Protein AF-0000000065923884 (afdb_homodimer)

Organism: Nautilia profundicola (strain ATCC BAA-1463 / DSM 18972 / AmH) (NCBI:txid598659)

Nearest PDB structures (foldseek):
  3ezn-assembly1_A  TM=9.759E-01  e=3.739E-35  Burkholderia pseudomallei 1710b
  1e58-assembly1_A  TM=9.836E-01  e=2.064E-34  Escherichia coli K-12
  4odi-assembly1_C  TM=9.776E-01  e=1.819E-34  Toxoplasma gondii ME49
  5vve-assembly1_A  TM=9.722E-01  e=6.448E-34  Naegleria fowleri
  1xq9-assembly1_A  TM=9.672E-01  e=8.848E-34  Plasmodium falciparum

InterPro domains:
  IPR005952 Phosphoglycerate mutase 1 [MF_01039] (1-228)
  IPR005952 Phosphoglycerate mutase 1 [PTHR11931] (2-224)
  IPR005952 Phosphoglycerate mutase 1 [TIGR01258] (3-223)
  IPR013078 Histidine phosphatase superfamily, clade-1 [PF00300] (4-217)
  IPR013078 Histidine phosphatase superfamily, clade-1 [SM00855] (3-189)
  IPR013078 Histidine phosphatase superfamily, clade-1 [cd07067] (3-228)
  IPR029033 Histidine phosphatase superfamily [G3DSA:3.40.50.1240] (1-229)
  IPR029033 Histidine phosphatase superfamily [SSF53254] (1-220)

Solvent-accessible surface area (backbone atoms only — not comparable to full-atom values): 22520 Å² total; per-residue (Å²): 117,15,35,40,35,43,24,25,23,20,44,28,49,43,62,76,64,44,31,38,50,38,72,58,72,51,50,54,24,75,67,8,52,52,31,14,41,49,35,12,45,50,38,40,76,70,66,60,74,65,60,34,35,36,20,12,46,37,51,26,14,38,50,24,41,52,39,21,25,51,59,53,73,43,66,41,39,37,40,40,47,38,67,44,34,33,37,36,32,41,25,58,46,46,68,39,43,50,68,59,48,27,69,72,65,31,64,70,53,39,45,38,45,72,34,34,42,78,41,46,31,60,56,41,56,92,81,40,75,82,34,47,71,70,34,78,92,40,60,89,51,63,61,88,76,50,62,42,37,30,15,43,48,57,31,20,54,42,29,46,49,46,36,60,70,66,45,46,60,42,36,64,73,50,35,23,37,37,36,19,25,25,51,57,25,48,50,30,46,44,28,65,76,70,65,50,47,75,85,52,47,51,74,62,82,67,59,58,22,39,36,36,39,38,34,21,44,84,86,65,44,78,76,43,74,50,70,60,128,115,14,36,41,34,43,24,25,22,20,44,26,50,43,60,76,65,43,31,36,51,37,74,56,73,51,49,55,25,75,68,8,52,52,30,14,41,50,34,13,44,52,38,39,76,70,67,58,74,65,61,34,36,38,21,11,47,37,54,24,14,36,50,26,41,52,39,22,25,49,59,52,72,44,66,42,38,38,41,41,44,39,65,45,34,34,36,39,31,41,25,59,45,46,67,38,41,52,67,61,49,27,69,72,63,32,63,68,54,38,46,38,45,72,33,34,42,78,40,45,32,59,57,42,58,92,81,41,76,81,34,48,71,70,35,79,93,39,61,87,52,63,61,90,77,49,63,42,37,30,14,43,49,56,32,21,53,42,29,46,49,47,36,59,69,65,44,46,60,42,36,61,74,52,38,23,37,37,36,18,26,26,51,56,26,48,50,30,45,45,28,65,75,69,65,49,49,74,84,53,47,51,75,62,83,66,59,59,21,40,37,35,39,37,33,23,45,83,85,66,44,79,76,44,74,50,70,59,128

Sequence (458 aa):
MAKLVLVRHGKSEWNKQNRFTGWVDVDLAPEGIEEAKKAGQKLKEAGFCFDICFSSYLKRAIKTGIIILEELDLLFIDHLKDWRFNERHYGALTGLNKDEVKAEVGEEKFLLYRRSYDVPPPPLSEDDKRHPRFDPHYKNFPVELLPNTESLKDNQIRAMAAFHERVAPLLVEGKDVLITAHGNTIRGMVKELDGISDEDIPKFEIATGIPRVYEFDEALHIKNVYNIDMAKLVLVRHGKSEWNKQNRFTGWVDVDLAPEGIEEAKKAGQKLKEAGFCFDICFSSYLKRAIKTGIIILEELDLLFIDHLKDWRFNERHYGALTGLNKDEVKAEVGEEKFLLYRRSYDVPPPPLSEDDKRHPRFDPHYKNFPVELLPNTESLKDNQIRAMAAFHERVAPLLVEGKDVLITAHGNTIRGMVKELDGISDEDIPKFEIATGIPRVYEFDEALHIKNVYNID

Foldseek 3Di:
DAKEKEAEFFAFPVNVVQAAAFQPQTARDPRRLVLLLVLLQLCLVVPDDFQEEEEEPHHSLVVSVCNSCVSNVNNVHYYYYDNLLTGFAQAPRHGPHLVVVCVVPHVVVSLCCPQAAFDKHDFHDPPPCPFCCNPPSCVPPDSVVTGRIGGLNRSLVSLVVCCVVPPVVCVLVVGYYYYGGHWSNVLSVCCVLVVNDSVCSSVDTHHHSKMWMFDADNVRRTDDIDIRD/DAKEKEAEFFAFPVNVVQAAAFQNQTARDPRRLVLLLVLLQLCLVVPDDFQEEEEEPHHRLVVSRCNSCVSNVNNVHYYYYDNLLTGFAQAPRHGPHLVVVCVVPHVVVSLCCPQAAFDKHDFHDPPPCPFCCNPPSCVPPDSVVTGRIGGLNRSLVSLVVCCVVPPVVCVLVVGYYYYGGHWSNVLSVCCVLVVNDSVCSSVDTHHHSKMWMFDADNVRRTDDIDIRD

Radius of gyration: 24.03 Å; Cα contacts (8 Å, |Δi|>4): 1028; chains: 2; bounding box: 47×75×51 Å

pLDDT: mean 97.04, std 2.5, range [85.19, 98.94]

Structure (mmCIF, N/CA/C/O backbone):
data_AF-0000000065923884-model_v1
#
loop_
_entity.id
_entity.type
_entity.pdbx_description
1 polymer '2,3-bisphosphoglycerate-dependent phosphoglycerate mutase'
#
loop_
_atom_site.group_PDB
_atom_site.id
_atom_site.type_symbol
_atom_site.label_atom_id
_atom_site.label_alt_id
_atom_site.label_comp_id
_atom_site.label_asym_id
_atom_site.label_entity_id
_atom_site.label_seq_id
_atom_site.pdbx_PDB_ins_code
_atom_site.Cartn_x
_atom_site.Cartn_y
_atom_site.Cartn_z
_atom_site.occupancy
_atom_site.B_iso_or_equiv
_atom_site.auth_seq_id
_atom_site.auth_comp_id
_atom_site.auth_asym_id
_a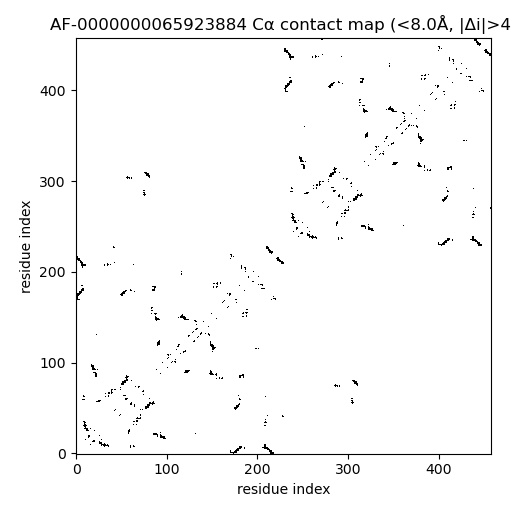tom_site.auth_atom_id
_atom_site.pdbx_PDB_model_num
ATOM 1 N N . MET A 1 1 ? -22.125 10.086 -8.031 1 86 1 MET A N 1
ATOM 2 C CA . MET A 1 1 ? -21.438 11.062 -7.203 1 86 1 MET A CA 1
ATOM 3 C C . MET A 1 1 ? -20.156 10.469 -6.605 1 86 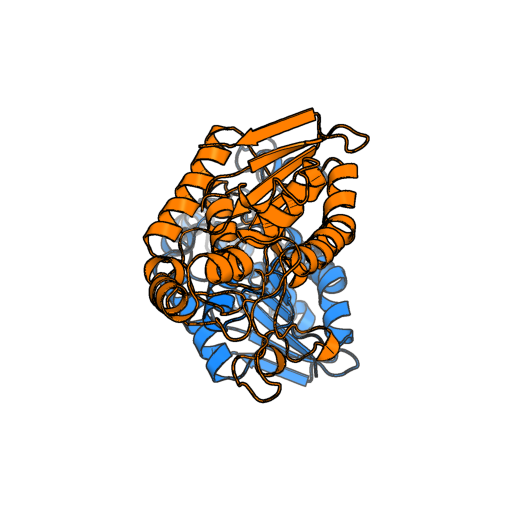1 MET A C 1
ATOM 5 O O . MET A 1 1 ? -20.188 9.367 -6.051 1 86 1 MET A O 1
ATOM 9 N N . ALA A 1 2 ? -19 11.117 -6.852 1 95.5 2 ALA A N 1
ATOM 10 C CA . ALA A 1 2 ? -17.719 10.656 -6.324 1 95.5 2 ALA A CA 1
ATOM 11 C C . ALA A 1 2 ? -17.547 11.078 -4.867 1 95.5 2 ALA A C 1
ATOM 13 O O . ALA A 1 2 ? -18.062 12.117 -4.445 1 95.5 2 ALA A O 1
ATOM 14 N N . LYS A 1 3 ? -16.906 10.242 -4.082 1 98.06 3 LYS A N 1
ATOM 15 C CA . LYS A 1 3 ? -16.672 10.539 -2.668 1 98.06 3 LYS A CA 1
ATOM 16 C C . LYS A 1 3 ? -15.188 10.695 -2.377 1 98.06 3 LYS A C 1
ATOM 18 O O . LYS A 1 3 ? -14.359 9.961 -2.916 1 98.06 3 LYS A O 1
ATOM 23 N N . LEU A 1 4 ? -14.906 11.633 -1.632 1 98.62 4 LEU A N 1
ATOM 24 C CA . LEU A 1 4 ? -13.602 11.82 -1.006 1 98.62 4 LEU A CA 1
ATOM 25 C C . LEU A 1 4 ? -13.688 11.641 0.505 1 98.62 4 LEU A C 1
ATOM 27 O O . LEU A 1 4 ? -14.523 12.266 1.164 1 98.62 4 LEU A O 1
ATOM 31 N N . VAL A 1 5 ? -12.906 10.758 1.024 1 98.88 5 VAL A N 1
ATOM 32 C CA . VAL A 1 5 ? -12.852 10.578 2.473 1 98.88 5 VAL A CA 1
ATOM 33 C C . VAL A 1 5 ? -11.461 10.945 2.986 1 98.88 5 VAL A C 1
ATOM 35 O O . VAL A 1 5 ? -10.453 10.43 2.498 1 98.88 5 VAL A O 1
ATOM 38 N N . LEU A 1 6 ? -11.422 11.859 3.877 1 98.88 6 LEU A N 1
ATOM 39 C CA . LEU A 1 6 ? -10.195 12.289 4.547 1 98.88 6 LEU A CA 1
ATOM 40 C C . LEU A 1 6 ? -10.133 11.734 5.965 1 98.88 6 LEU A C 1
ATOM 42 O O . LEU A 1 6 ? -11.086 11.875 6.738 1 98.88 6 LEU A O 1
ATOM 46 N N . VAL A 1 7 ? -9.047 11.102 6.277 1 98.94 7 VAL A N 1
ATOM 47 C CA . VAL A 1 7 ? -8.875 10.578 7.629 1 98.94 7 VAL A CA 1
ATOM 48 C C . VAL A 1 7 ? -7.52 11.008 8.188 1 98.94 7 VAL A C 1
ATOM 50 O O . VAL A 1 7 ? -6.477 10.734 7.586 1 98.94 7 VAL A O 1
ATOM 53 N N . ARG A 1 8 ? -7.531 11.734 9.281 1 98.88 8 ARG A N 1
ATOM 54 C CA . ARG A 1 8 ? -6.289 11.93 10.023 1 98.88 8 ARG A CA 1
ATOM 55 C C . ARG A 1 8 ? -5.785 10.609 10.602 1 98.88 8 ARG A C 1
ATOM 57 O O . ARG A 1 8 ? -6.57 9.805 11.109 1 98.88 8 ARG A O 1
ATOM 64 N N . HIS A 1 9 ? -4.516 10.43 10.516 1 98.94 9 HIS A N 1
ATOM 65 C CA . HIS A 1 9 ? -3.945 9.211 11.062 1 98.94 9 HIS A CA 1
ATOM 66 C C . HIS A 1 9 ? -4.395 8.984 12.5 1 98.94 9 HIS A C 1
ATOM 68 O O . HIS A 1 9 ? -4.766 9.938 13.195 1 98.94 9 HIS A O 1
ATOM 74 N N . GLY A 1 10 ? -4.363 7.762 12.984 1 98.81 10 GLY A N 1
ATOM 75 C CA . GLY A 1 10 ? -4.594 7.477 14.391 1 98.81 10 GLY A CA 1
ATOM 76 C C . GLY A 1 10 ? -3.545 8.086 15.305 1 98.81 10 GLY A C 1
ATOM 77 O O . GLY A 1 10 ? -2.502 8.547 14.836 1 98.81 10 GLY A O 1
ATOM 78 N N . LYS A 1 11 ? -3.877 7.949 16.578 1 98.56 11 LYS A N 1
ATOM 79 C CA . LYS A 1 11 ? -2.955 8.492 17.578 1 98.56 11 LYS A CA 1
ATOM 80 C C . LYS A 1 11 ? -1.561 7.895 17.422 1 98.56 11 LYS A C 1
ATOM 82 O O . LYS A 1 11 ? -1.409 6.676 17.312 1 98.56 11 LYS A O 1
ATOM 87 N N . SER A 1 12 ? -0.552 8.773 17.281 1 98.5 12 SER A N 1
ATOM 88 C CA . SER A 1 12 ? 0.832 8.328 17.172 1 98.5 12 SER A CA 1
ATOM 89 C C . SER A 1 12 ? 1.515 8.273 18.531 1 98.5 12 SER A C 1
ATOM 91 O O . SER A 1 12 ? 0.975 8.766 19.516 1 98.5 12 SER A O 1
ATOM 93 N N . GLU A 1 13 ? 2.68 7.75 18.562 1 97.88 13 GLU A N 1
ATOM 94 C CA . GLU A 1 13 ? 3.49 7.699 19.766 1 97.88 13 GLU A CA 1
ATOM 95 C C . GLU A 1 13 ? 3.811 9.102 20.281 1 97.88 13 GLU A C 1
ATOM 97 O O . GLU A 1 13 ? 3.781 9.352 21.484 1 97.88 13 GLU A O 1
ATOM 102 N N . TRP A 1 14 ? 4.082 10.047 19.391 1 97.12 14 TRP A N 1
ATOM 103 C CA . TRP A 1 14 ? 4.449 11.391 19.812 1 97.12 14 TRP A CA 1
ATOM 104 C C . TRP A 1 14 ? 3.211 12.211 20.156 1 97.12 14 TRP A C 1
ATOM 106 O O . TRP A 1 14 ? 3.295 13.203 20.891 1 97.12 14 TRP A O 1
ATOM 116 N N . ASN A 1 15 ? 2.025 11.852 19.547 1 95.88 15 ASN A N 1
ATOM 117 C CA . ASN A 1 15 ? 0.792 12.414 20.078 1 95.88 15 ASN A CA 1
ATOM 118 C C . ASN A 1 15 ? 0.646 12.125 21.562 1 95.88 15 ASN A C 1
ATOM 120 O O . ASN A 1 15 ? 0.327 13.016 22.359 1 95.88 15 ASN A O 1
ATOM 124 N N . LYS A 1 16 ? 0.893 10.906 21.891 1 95.81 16 LYS A N 1
ATOM 125 C CA . LYS A 1 16 ? 0.763 10.461 23.281 1 95.81 16 LYS A CA 1
ATOM 126 C C . LYS A 1 16 ? 1.743 11.203 24.188 1 95.81 16 LYS A C 1
ATOM 128 O O . LYS A 1 16 ? 1.441 11.469 25.359 1 95.81 16 LYS A O 1
ATOM 133 N N . GLN A 1 17 ? 2.846 11.531 23.672 1 97.12 17 GLN A N 1
ATOM 134 C CA . GLN A 1 17 ? 3.895 12.188 24.453 1 97.12 17 GLN A CA 1
ATOM 135 C C . GLN A 1 17 ? 3.748 13.703 24.391 1 97.12 17 GLN A C 1
ATOM 137 O O . GLN A 1 17 ? 4.582 14.43 24.938 1 97.12 17 GLN A O 1
ATOM 142 N N . ASN A 1 18 ? 2.811 14.234 23.688 1 97.56 18 ASN A N 1
ATOM 143 C CA . ASN A 1 18 ? 2.51 15.656 23.578 1 97.56 18 ASN A CA 1
ATOM 144 C C . ASN A 1 18 ? 3.684 16.438 22.984 1 97.56 18 ASN A C 1
ATOM 146 O O . ASN A 1 18 ? 4.051 17.484 23.5 1 97.56 18 ASN A O 1
ATOM 150 N N . ARG A 1 19 ? 4.223 15.836 21.906 1 98.19 19 ARG A N 1
ATOM 151 C CA . ARG A 1 19 ? 5.363 16.453 21.234 1 98.19 19 ARG A CA 1
ATOM 152 C C . ARG A 1 19 ? 4.98 16.969 19.859 1 98.19 19 ARG A C 1
ATOM 154 O O . ARG A 1 19 ? 4.078 16.422 19.219 1 98.19 19 ARG A O 1
ATOM 161 N N . PHE A 1 20 ? 5.695 18.016 19.484 1 98.12 20 PHE A N 1
ATOM 162 C CA . PHE A 1 20 ? 5.609 18.438 18.078 1 98.12 20 PHE A CA 1
ATOM 163 C C . PHE A 1 20 ? 6.258 17.406 17.172 1 98.12 20 PHE A C 1
ATOM 165 O O . PHE A 1 20 ? 7.453 17.125 17.281 1 98.12 20 PHE A O 1
ATOM 172 N N . THR A 1 21 ? 5.516 16.859 16.297 1 97.56 21 THR A N 1
ATOM 173 C CA . THR A 1 21 ? 6.031 15.773 15.477 1 97.56 21 THR A CA 1
ATOM 174 C C . THR A 1 21 ? 6.43 16.266 14.094 1 97.56 21 THR A C 1
ATOM 176 O O . THR A 1 21 ? 7.613 16.297 13.758 1 97.56 21 THR A O 1
ATOM 179 N N . GLY A 1 22 ? 5.359 16.766 13.25 1 97.75 22 GLY A N 1
ATOM 180 C CA . GLY A 1 22 ? 5.621 17.234 11.898 1 97.75 22 GLY A CA 1
ATOM 181 C C . GLY A 1 22 ? 6.051 16.109 10.961 1 97.75 22 GLY A C 1
ATOM 182 O O . GLY A 1 22 ? 5.34 15.125 10.805 1 97.75 22 GLY A O 1
ATOM 183 N N . TRP A 1 23 ? 7.289 16.219 10.414 1 98.12 23 TRP A N 1
ATOM 184 C CA . TRP A 1 23 ? 7.758 15.305 9.383 1 98.12 23 TRP A CA 1
ATOM 185 C C . TRP A 1 23 ? 8.492 14.117 10 1 98.12 23 TRP A C 1
ATOM 187 O O . TRP A 1 23 ? 8.922 13.203 9.297 1 98.12 23 TRP A O 1
ATOM 197 N N . VAL A 1 24 ? 8.633 14.133 11.398 1 97.62 24 VAL A N 1
ATOM 198 C CA . VAL A 1 24 ? 9.266 12.984 12.039 1 97.62 24 VAL A CA 1
ATOM 199 C C . VAL A 1 24 ? 8.422 11.734 11.797 1 97.62 24 VAL A C 1
ATOM 201 O O . VAL A 1 24 ? 7.199 11.766 11.961 1 97.62 24 VAL A O 1
ATOM 204 N N . ASP A 1 25 ? 9.07 10.672 11.43 1 97.88 25 ASP A N 1
ATOM 205 C CA . ASP A 1 25 ? 8.352 9.469 11.016 1 97.88 25 ASP A CA 1
ATOM 206 C C . ASP A 1 25 ? 8.094 8.547 12.203 1 97.88 25 ASP A C 1
ATOM 208 O O . ASP A 1 25 ? 8.602 7.426 12.25 1 97.88 25 ASP A O 1
ATOM 212 N N . VAL A 1 26 ? 7.23 9 13.031 1 97.88 26 VAL A N 1
ATOM 213 C CA . VAL A 1 26 ? 6.871 8.25 14.234 1 97.88 26 VAL A CA 1
ATOM 214 C C . VAL A 1 26 ? 5.73 7.289 13.914 1 97.88 26 VAL A C 1
ATOM 216 O O . VAL A 1 26 ? 4.91 7.555 13.031 1 97.88 26 VAL A O 1
ATOM 219 N N . ASP A 1 27 ? 5.633 6.195 14.633 1 98.44 27 ASP A N 1
ATOM 220 C CA . ASP A 1 27 ? 4.648 5.148 14.383 1 98.44 27 ASP A CA 1
ATOM 221 C C . ASP A 1 27 ? 3.348 5.43 15.133 1 98.44 27 ASP A C 1
ATOM 223 O O . ASP A 1 27 ? 3.289 6.336 15.969 1 98.44 27 ASP A O 1
ATOM 227 N N . LEU A 1 28 ? 2.344 4.691 14.789 1 98.75 28 LEU A N 1
ATOM 228 C CA . LEU A 1 28 ? 1.092 4.699 15.539 1 98.75 28 LEU A CA 1
ATOM 229 C C . LEU A 1 28 ? 1.293 4.141 16.938 1 98.75 28 LEU A C 1
ATOM 231 O O . LEU A 1 28 ? 2.051 3.189 17.141 1 98.75 28 LEU A O 1
ATOM 235 N N . ALA A 1 29 ? 0.611 4.77 17.906 1 98.5 29 ALA A N 1
ATOM 236 C CA . ALA A 1 29 ? 0.45 4.137 19.219 1 98.5 29 ALA A CA 1
ATOM 237 C C . ALA A 1 29 ? -0.627 3.055 19.172 1 98.5 29 ALA A C 1
ATOM 239 O O . ALA A 1 29 ? -1.433 3.012 18.234 1 98.5 29 ALA A O 1
ATOM 240 N N . PRO A 1 30 ? -0.649 2.15 20.141 1 98.38 30 PRO A N 1
ATOM 241 C CA . PRO A 1 30 ? -1.683 1.114 20.156 1 98.38 30 PRO A CA 1
ATOM 242 C C . PRO A 1 30 ? -3.094 1.686 20.047 1 98.38 30 PRO A C 1
ATOM 244 O O . PRO A 1 30 ? -3.934 1.126 19.328 1 98.38 30 PRO A O 1
ATOM 247 N N . GLU A 1 31 ? -3.34 2.795 20.672 1 98.38 31 GLU A N 1
ATOM 248 C CA . GLU A 1 31 ? -4.641 3.449 20.594 1 98.38 31 GLU A CA 1
ATOM 249 C C . GLU A 1 31 ? -4.938 3.895 19.156 1 98.38 31 GLU A C 1
ATOM 251 O O . GLU A 1 31 ? -6.09 3.859 18.719 1 98.38 31 GLU A O 1
ATOM 256 N N . GLY A 1 32 ? -3.885 4.363 18.453 1 98.75 32 GLY A N 1
ATOM 257 C CA . GLY A 1 32 ? -4.039 4.793 17.078 1 98.75 32 GLY A CA 1
ATOM 258 C C . GLY A 1 32 ? -4.391 3.656 16.141 1 98.75 32 GLY A C 1
ATOM 259 O O . GLY A 1 32 ? -5.145 3.844 15.18 1 98.75 32 GLY A O 1
ATOM 260 N N . ILE A 1 33 ? -3.84 2.48 16.391 1 98.81 33 ILE A N 1
ATOM 261 C CA . ILE A 1 33 ? -4.172 1.288 15.625 1 98.81 33 ILE A CA 1
ATOM 262 C C . ILE A 1 33 ? -5.656 0.966 15.781 1 98.81 33 ILE A C 1
ATOM 264 O O . ILE A 1 33 ? -6.355 0.705 14.805 1 98.81 33 ILE A O 1
ATOM 268 N N . GLU A 1 34 ? -6.117 1.045 17.016 1 98.75 34 GLU A N 1
ATOM 269 C CA . GLU A 1 34 ? -7.527 0.78 17.281 1 98.75 34 GLU A CA 1
ATOM 270 C C . GLU A 1 34 ? -8.422 1.827 16.641 1 98.75 34 GLU A C 1
ATOM 272 O O . GLU A 1 34 ? -9.5 1.503 16.125 1 98.75 34 GLU A O 1
ATOM 277 N N . GLU A 1 35 ? -7.996 3.078 16.656 1 98.75 35 GLU A N 1
ATOM 278 C CA . GLU A 1 35 ? -8.75 4.137 16 1 98.75 35 GLU A CA 1
ATOM 279 C C . GLU A 1 35 ? -8.875 3.873 14.5 1 98.75 35 GLU A C 1
ATOM 281 O O . GLU A 1 35 ? -9.953 4.043 13.922 1 98.75 35 GLU A O 1
ATOM 286 N N . ALA A 1 36 ? -7.777 3.451 13.898 1 98.88 36 ALA A N 1
ATOM 287 C CA . ALA A 1 36 ? -7.785 3.148 12.469 1 98.88 36 ALA A CA 1
ATOM 288 C C . ALA A 1 36 ? -8.727 1.985 12.164 1 98.88 36 ALA A C 1
ATOM 290 O O . ALA A 1 36 ? -9.469 2.023 11.18 1 98.88 36 ALA A O 1
ATOM 291 N N . LYS A 1 37 ? -8.672 0.953 13.016 1 98.88 37 LYS A N 1
ATOM 292 C CA . LYS A 1 37 ? -9.562 -0.19 12.844 1 98.88 37 LYS A CA 1
ATOM 293 C C . LYS A 1 37 ? -11.023 0.239 12.922 1 98.88 37 LYS A C 1
ATOM 295 O O . LYS A 1 37 ? -11.828 -0.135 12.07 1 98.88 37 LYS A O 1
ATOM 300 N N . LYS A 1 38 ? -11.312 1.046 13.922 1 98.75 38 LYS A N 1
ATOM 301 C CA . LYS A 1 38 ? -12.68 1.529 14.109 1 98.75 38 LYS A CA 1
ATOM 302 C C . LYS A 1 38 ? -13.133 2.355 12.906 1 98.75 38 LYS A C 1
ATOM 304 O O . LYS A 1 38 ? -14.273 2.234 12.461 1 98.75 38 LYS A O 1
ATOM 309 N N . ALA A 1 39 ? -12.25 3.207 12.414 1 98.81 39 ALA A N 1
ATOM 310 C CA . ALA A 1 39 ? -12.57 3.998 11.227 1 98.81 39 ALA A CA 1
ATOM 311 C C . ALA A 1 39 ? -12.938 3.098 10.055 1 98.81 39 ALA A C 1
ATOM 313 O O . ALA A 1 39 ? -13.938 3.328 9.375 1 98.81 39 ALA A O 1
ATOM 314 N N . GLY A 1 40 ? -12.133 2.049 9.844 1 98.81 40 GLY A N 1
ATOM 315 C CA . GLY A 1 40 ? -12.414 1.103 8.773 1 98.81 40 GLY A CA 1
ATOM 316 C C . GLY A 1 40 ? -13.734 0.382 8.953 1 98.81 40 GLY A C 1
ATOM 317 O O . GLY A 1 40 ? -14.5 0.222 7.996 1 98.81 40 GLY A O 1
ATOM 318 N N . GLN A 1 41 ? -13.992 -0.03 10.148 1 98.75 41 GLN A N 1
ATOM 319 C CA . GLN A 1 41 ? -15.227 -0.742 10.453 1 98.75 41 GLN A CA 1
ATOM 320 C C . GLN A 1 41 ? -16.438 0.148 10.234 1 98.75 41 GLN A C 1
ATOM 322 O O . GLN A 1 41 ? -17.438 -0.291 9.656 1 98.75 41 GLN A O 1
ATOM 327 N N . LYS A 1 42 ? -16.344 1.386 10.688 1 98.69 42 LYS A N 1
ATOM 328 C CA . LYS A 1 42 ? -17.438 2.324 10.5 1 98.69 42 LYS A CA 1
ATOM 329 C C . LYS A 1 42 ? -17.688 2.6 9.023 1 98.69 42 LYS A C 1
ATOM 331 O O . LYS A 1 42 ? -18.828 2.674 8.578 1 98.69 42 LYS A O 1
ATOM 336 N N . LEU A 1 43 ? -16.641 2.773 8.297 1 98.75 43 LEU A N 1
ATOM 337 C CA . LEU A 1 43 ? -16.766 2.982 6.855 1 98.75 43 LEU A CA 1
ATOM 338 C C . LEU A 1 43 ? -17.406 1.771 6.188 1 98.75 43 LEU A C 1
ATOM 340 O O . LEU A 1 43 ? -18.266 1.921 5.309 1 98.75 43 LEU A O 1
ATOM 344 N N . LYS A 1 44 ? -16.953 0.6 6.586 1 98.38 44 LYS A N 1
ATOM 345 C CA . LYS A 1 44 ? -17.531 -0.634 6.062 1 98.38 44 LYS A CA 1
ATOM 346 C C . LYS A 1 44 ? -19.016 -0.711 6.355 1 98.38 44 LYS A C 1
ATOM 348 O O . LYS A 1 44 ? -19.812 -1 5.461 1 98.38 44 LYS A O 1
ATOM 353 N N . GLU A 1 45 ? -19.375 -0.447 7.613 1 98.19 45 GLU A N 1
ATOM 354 C CA . GLU A 1 45 ? -20.781 -0.474 8.031 1 98.19 45 GLU A CA 1
ATOM 355 C C . GLU A 1 45 ? -21.609 0.527 7.238 1 98.19 45 GLU A C 1
ATOM 357 O O . GLU A 1 45 ? -22.781 0.268 6.93 1 98.19 45 GLU A O 1
ATOM 362 N N . ALA A 1 46 ? -20.969 1.611 6.895 1 97.94 46 ALA A N 1
ATOM 363 C CA . ALA A 1 46 ? -21.656 2.674 6.172 1 97.94 46 ALA A CA 1
ATOM 364 C C . ALA A 1 46 ? -21.688 2.391 4.672 1 97.94 46 ALA A C 1
ATOM 366 O O . ALA A 1 46 ? -22.25 3.17 3.9 1 97.94 46 ALA A O 1
ATOM 367 N N . GLY A 1 47 ? -21.031 1.336 4.219 1 97.25 47 GLY A N 1
ATOM 368 C CA . GLY A 1 47 ? -21.141 0.879 2.84 1 97.25 47 GLY A CA 1
ATOM 369 C C . GLY A 1 47 ? -20.141 1.549 1.914 1 97.25 47 GLY A C 1
ATOM 370 O O . GLY A 1 47 ? -20.344 1.591 0.699 1 97.25 47 GLY A O 1
ATOM 371 N N . PHE A 1 48 ? -19.078 2.057 2.512 1 97.81 48 PHE A N 1
ATOM 372 C CA . PHE A 1 48 ? -18.094 2.75 1.697 1 97.81 48 PHE A CA 1
ATOM 373 C C . PHE A 1 48 ? -17.188 1.752 0.986 1 97.81 48 PHE A C 1
ATOM 375 O O . PHE A 1 48 ? -16.859 0.7 1.537 1 97.81 48 PHE A O 1
ATOM 382 N N . CYS A 1 49 ? -16.828 2.064 -0.228 1 97.12 49 CYS A N 1
ATOM 383 C CA . CYS A 1 49 ? -15.789 1.423 -1.037 1 97.12 49 CYS A CA 1
ATOM 384 C C . CYS A 1 49 ? -14.914 2.459 -1.729 1 97.12 49 CYS A C 1
ATOM 386 O O . CYS A 1 49 ? -15.344 3.596 -1.941 1 97.12 49 CYS A O 1
ATOM 388 N N . PHE A 1 50 ? -13.742 2.127 -2.016 1 98.38 50 PHE A N 1
ATOM 389 C CA . PHE A 1 50 ? -12.812 3.086 -2.604 1 98.38 50 PHE A CA 1
ATOM 390 C C . PHE A 1 50 ? -12.125 2.492 -3.828 1 98.38 50 PHE A C 1
ATOM 392 O O . PHE A 1 50 ? -11.906 1.281 -3.895 1 98.38 50 PHE A O 1
ATOM 399 N N . ASP A 1 51 ? -11.805 3.357 -4.746 1 97.81 51 ASP A N 1
ATOM 400 C CA . ASP A 1 51 ? -11.07 2.957 -5.941 1 97.81 51 ASP A CA 1
ATOM 401 C C . ASP A 1 51 ? -9.57 3.117 -5.75 1 97.81 51 ASP A C 1
ATOM 403 O O . ASP A 1 51 ? -8.773 2.441 -6.41 1 97.81 51 ASP A O 1
ATOM 407 N N . ILE A 1 52 ? -9.195 3.996 -4.852 1 98.62 52 ILE A N 1
ATOM 408 C CA . ILE A 1 52 ? -7.781 4.32 -4.676 1 98.62 52 ILE A CA 1
ATOM 409 C C . ILE A 1 52 ? -7.566 4.969 -3.311 1 98.62 52 ILE A C 1
ATOM 411 O O . ILE A 1 52 ? -8.453 5.652 -2.795 1 98.62 52 ILE A O 1
ATOM 415 N N . CYS A 1 53 ? -6.402 4.746 -2.721 1 98.88 53 CYS A N 1
ATOM 416 C CA . CYS A 1 53 ? -6 5.344 -1.452 1 98.88 53 CYS A CA 1
ATOM 417 C C . CYS A 1 53 ? -4.715 6.148 -1.61 1 98.88 53 CYS A C 1
ATOM 419 O O . CYS A 1 53 ? -3.785 5.711 -2.289 1 98.88 53 CYS A O 1
ATOM 421 N N . PHE A 1 54 ? -4.719 7.305 -1.037 1 98.94 54 PHE A N 1
ATOM 422 C CA . PHE A 1 54 ? -3.514 8.117 -0.936 1 98.94 54 PHE A CA 1
ATOM 423 C C . PHE A 1 54 ? -3.107 8.305 0.521 1 98.94 54 PHE A C 1
ATOM 425 O O . PHE A 1 54 ? -3.963 8.375 1.405 1 98.94 54 PHE A O 1
ATOM 432 N N . SER A 1 55 ? -1.842 8.422 0.725 1 98.88 55 SER A N 1
ATOM 433 C CA . SER A 1 55 ? -1.319 8.781 2.039 1 98.88 55 SER A CA 1
ATOM 434 C C . SER A 1 55 ? -0.087 9.672 1.915 1 98.88 55 SER A C 1
ATOM 436 O O . SER A 1 55 ? 0.425 9.883 0.814 1 98.88 55 SER A O 1
ATOM 438 N N . SER A 1 56 ? 0.329 10.273 2.998 1 98.81 56 SER A N 1
ATOM 439 C CA . SER A 1 56 ? 1.609 10.969 3.07 1 98.81 56 SER A CA 1
ATOM 440 C C . SER A 1 56 ? 2.775 9.984 3.049 1 98.81 56 SER A C 1
ATOM 442 O O . SER A 1 56 ? 2.576 8.781 2.873 1 98.81 56 SER A O 1
ATOM 444 N N . TYR A 1 57 ? 3.961 10.492 3.189 1 98.5 57 TYR A N 1
ATOM 445 C CA . TYR A 1 57 ? 5.156 9.656 3.266 1 98.5 57 TYR A CA 1
ATOM 446 C C . TYR A 1 57 ? 5.332 9.086 4.668 1 98.5 57 TYR A C 1
ATOM 448 O O . TYR A 1 57 ? 6.176 8.211 4.887 1 98.5 57 TYR A O 1
ATOM 456 N N . LEU A 1 58 ? 4.551 9.523 5.598 1 98.69 58 LEU A N 1
ATOM 457 C CA . LEU A 1 58 ? 4.812 9.211 6.996 1 98.69 58 LEU A CA 1
ATOM 458 C C . LEU A 1 58 ? 4.059 7.957 7.426 1 98.69 58 LEU A C 1
ATOM 460 O O . LEU A 1 58 ? 2.865 7.82 7.145 1 98.69 58 LEU A O 1
ATOM 464 N N . LYS A 1 59 ? 4.684 7.062 8.141 1 98.19 59 LYS A N 1
ATOM 465 C CA . LYS A 1 59 ? 4.191 5.707 8.359 1 98.19 59 LYS A CA 1
ATOM 466 C C . LYS A 1 59 ? 2.902 5.719 9.18 1 98.19 59 LYS A C 1
ATOM 468 O O . LYS A 1 59 ? 2.041 4.855 9.008 1 98.19 59 LYS A O 1
ATOM 473 N N . ARG A 1 60 ? 2.721 6.738 10.055 1 98.75 60 ARG A N 1
ATOM 474 C CA . ARG A 1 60 ? 1.492 6.754 10.844 1 98.75 60 ARG A CA 1
ATOM 475 C C . ARG A 1 60 ? 0.271 6.93 9.945 1 98.75 60 ARG A C 1
ATOM 477 O O . ARG A 1 60 ? -0.777 6.328 10.195 1 98.75 60 ARG A O 1
ATOM 484 N N . ALA A 1 61 ? 0.4 7.738 8.922 1 98.94 61 ALA A N 1
ATOM 485 C CA . ALA A 1 61 ? -0.692 7.918 7.969 1 98.94 61 ALA A CA 1
ATOM 486 C C . ALA A 1 61 ? -0.833 6.703 7.059 1 98.94 61 ALA A C 1
ATOM 488 O O . ALA A 1 61 ? -1.946 6.242 6.793 1 98.94 61 ALA A O 1
ATOM 489 N N . ILE A 1 62 ? 0.281 6.156 6.594 1 98.94 62 ILE A N 1
ATOM 490 C CA . ILE A 1 62 ? 0.28 5.008 5.695 1 98.94 62 ILE A CA 1
ATOM 491 C C . ILE A 1 62 ? -0.361 3.811 6.387 1 98.94 62 ILE A C 1
ATOM 493 O O . ILE A 1 62 ? -1.251 3.164 5.828 1 98.94 62 ILE A O 1
ATOM 497 N N . LYS A 1 63 ? 0.057 3.557 7.598 1 98.94 63 LYS A N 1
ATOM 498 C CA . LYS A 1 63 ? -0.458 2.404 8.328 1 98.94 63 LYS A CA 1
ATOM 499 C C . LYS A 1 63 ? -1.936 2.582 8.664 1 98.94 63 LYS A C 1
ATOM 501 O O . LYS A 1 63 ? -2.693 1.61 8.688 1 98.94 63 LYS A O 1
ATOM 506 N N . THR A 1 64 ? -2.312 3.832 8.945 1 98.94 64 THR A N 1
ATOM 507 C CA . THR A 1 64 ? -3.736 4.094 9.109 1 98.94 64 THR A CA 1
ATOM 508 C C . THR A 1 64 ? -4.512 3.695 7.859 1 98.94 64 THR A C 1
ATOM 510 O O . THR A 1 64 ? -5.543 3.023 7.949 1 98.94 64 THR A O 1
ATOM 513 N N . GLY A 1 65 ? -4.008 4.086 6.707 1 98.94 65 GLY A N 1
ATOM 514 C CA . GLY A 1 65 ? -4.641 3.703 5.453 1 98.94 65 GLY A CA 1
ATOM 515 C C . GLY A 1 65 ? -4.691 2.201 5.246 1 98.94 65 GLY A C 1
ATOM 516 O O . GLY A 1 65 ? -5.73 1.658 4.863 1 98.94 65 GLY A O 1
ATOM 517 N N . ILE A 1 66 ? -3.58 1.527 5.52 1 98.94 66 ILE A N 1
ATOM 518 C CA . ILE A 1 66 ? -3.486 0.081 5.348 1 98.94 66 ILE A CA 1
ATOM 519 C C . ILE A 1 66 ? -4.52 -0.612 6.234 1 98.94 66 ILE A C 1
ATOM 521 O O . ILE A 1 66 ? -5.23 -1.511 5.785 1 98.94 66 ILE A O 1
ATOM 525 N N . ILE A 1 67 ? -4.645 -0.193 7.461 1 98.94 67 ILE A N 1
ATOM 526 C CA . ILE A 1 67 ? -5.555 -0.806 8.422 1 98.94 67 ILE A CA 1
ATOM 527 C C . ILE A 1 67 ? -6.996 -0.592 7.977 1 98.94 67 ILE A C 1
ATOM 529 O O . ILE A 1 67 ? -7.809 -1.519 8.016 1 98.94 67 ILE A O 1
ATOM 533 N N . ILE A 1 68 ? -7.277 0.614 7.551 1 98.94 68 ILE A N 1
ATOM 534 C CA . ILE A 1 68 ? -8.625 0.914 7.078 1 98.94 68 ILE A CA 1
ATOM 535 C C . ILE A 1 68 ? -8.953 0.037 5.875 1 98.94 68 ILE A C 1
ATOM 537 O O . ILE A 1 68 ? -10.031 -0.562 5.812 1 98.94 68 ILE A O 1
ATOM 541 N N . LEU A 1 69 ? -8.039 -0.05 4.965 1 98.88 69 LEU A N 1
ATOM 542 C CA . LEU A 1 69 ? -8.266 -0.845 3.764 1 98.88 69 LEU A CA 1
ATOM 543 C C . LEU A 1 69 ? -8.453 -2.318 4.113 1 98.88 69 LEU A C 1
ATOM 545 O O . LEU A 1 69 ? -9.242 -3.016 3.475 1 98.88 69 LEU A O 1
ATOM 549 N N . GLU A 1 70 ? -7.688 -2.764 5.062 1 98.62 70 GLU A N 1
ATOM 550 C CA . GLU A 1 70 ? -7.84 -4.148 5.492 1 98.62 70 GLU A CA 1
ATOM 551 C C . GLU A 1 70 ? -9.242 -4.41 6.039 1 98.62 70 GLU A C 1
ATOM 553 O O . GLU A 1 70 ? -9.883 -5.398 5.676 1 98.62 70 GLU A O 1
ATOM 558 N N . GLU A 1 71 ? -9.711 -3.521 6.914 1 98.56 71 GLU A N 1
ATOM 559 C CA . GLU A 1 71 ? -11.055 -3.65 7.48 1 98.56 71 GLU A CA 1
ATOM 560 C C . GLU A 1 71 ? -12.117 -3.627 6.391 1 98.56 71 GLU A C 1
ATOM 562 O O . GLU A 1 71 ? -13.156 -4.273 6.52 1 98.56 71 GLU A O 1
ATOM 567 N N . LEU A 1 72 ? -11.852 -2.941 5.289 1 98.44 72 LEU A N 1
ATOM 568 C CA . LEU A 1 72 ? -12.812 -2.773 4.203 1 98.44 72 LEU A CA 1
ATOM 569 C C . LEU A 1 72 ? -12.672 -3.896 3.182 1 98.44 72 LEU A C 1
ATOM 571 O O . LEU A 1 72 ? -13.445 -3.965 2.223 1 98.44 72 LEU A O 1
ATOM 575 N N . ASP A 1 73 ? -11.656 -4.762 3.338 1 97.31 73 ASP A N 1
ATOM 576 C CA . ASP A 1 73 ? -11.312 -5.789 2.357 1 97.31 73 ASP A CA 1
ATOM 577 C C . ASP A 1 73 ? -10.961 -5.16 1.01 1 97.31 73 ASP A C 1
ATOM 579 O O . ASP A 1 73 ? -11.422 -5.625 -0.035 1 97.31 73 ASP A O 1
ATOM 583 N N . LEU A 1 74 ? -10.148 -4.066 1.077 1 98.31 74 LEU A N 1
ATOM 584 C CA . LEU A 1 74 ? -9.789 -3.314 -0.12 1 98.31 74 LEU A CA 1
ATOM 585 C C . LEU A 1 74 ? -8.273 -3.184 -0.246 1 98.31 74 LEU A C 1
ATOM 587 O O . LEU A 1 74 ? -7.781 -2.248 -0.876 1 98.31 74 LEU A O 1
ATOM 591 N N . LEU A 1 75 ? -7.562 -4.109 0.378 1 98.56 75 LEU A N 1
ATOM 592 C CA . LEU A 1 75 ? -6.109 -4.023 0.279 1 98.56 75 LEU A CA 1
ATOM 593 C C . LEU A 1 75 ? -5.656 -4.094 -1.176 1 98.56 75 LEU A C 1
ATOM 595 O O . LEU A 1 75 ? -4.539 -3.693 -1.503 1 98.56 75 LEU A O 1
ATOM 599 N N . PHE A 1 76 ? -6.523 -4.559 -2.076 1 98.06 76 PHE A N 1
ATOM 600 C CA . PHE A 1 76 ? -6.141 -4.82 -3.459 1 98.06 76 PHE A CA 1
ATOM 601 C C . PHE A 1 76 ? -6.113 -3.531 -4.27 1 98.06 76 PHE A C 1
ATOM 603 O O . PHE A 1 76 ? -5.613 -3.508 -5.395 1 98.06 76 PHE A O 1
ATOM 610 N N . ILE A 1 77 ? -6.625 -2.395 -3.738 1 98.25 77 ILE A N 1
ATOM 611 C CA . ILE A 1 77 ? -6.57 -1.157 -4.508 1 98.25 77 ILE A CA 1
ATOM 612 C C . ILE A 1 77 ? -5.195 -0.515 -4.355 1 98.25 77 ILE A C 1
ATOM 614 O O . ILE A 1 77 ? -4.477 -0.794 -3.393 1 98.25 77 ILE A O 1
ATOM 618 N N . ASP A 1 78 ? -4.855 0.312 -5.312 1 98.62 78 ASP A N 1
ATOM 619 C CA . ASP A 1 78 ? -3.562 0.991 -5.27 1 98.62 78 ASP A CA 1
ATOM 620 C C . ASP A 1 78 ? -3.48 1.936 -4.07 1 98.62 78 ASP A C 1
ATOM 622 O O . ASP A 1 78 ? -4.449 2.627 -3.75 1 98.62 78 ASP A O 1
ATOM 626 N N . HIS A 1 79 ? -2.398 1.886 -3.373 1 98.75 79 HIS A N 1
ATOM 627 C CA . HIS A 1 79 ? -2.062 2.809 -2.295 1 98.75 79 HIS A CA 1
ATOM 628 C C . HIS A 1 79 ? -0.857 3.668 -2.66 1 98.75 79 HIS A C 1
ATOM 630 O O . HIS A 1 79 ? 0.283 3.201 -2.609 1 98.75 79 HIS A O 1
ATOM 636 N N . LEU A 1 80 ? -1.124 4.891 -3.025 1 98.81 80 LEU A N 1
ATOM 637 C CA . LEU A 1 80 ? -0.104 5.816 -3.512 1 98.81 80 LEU A CA 1
A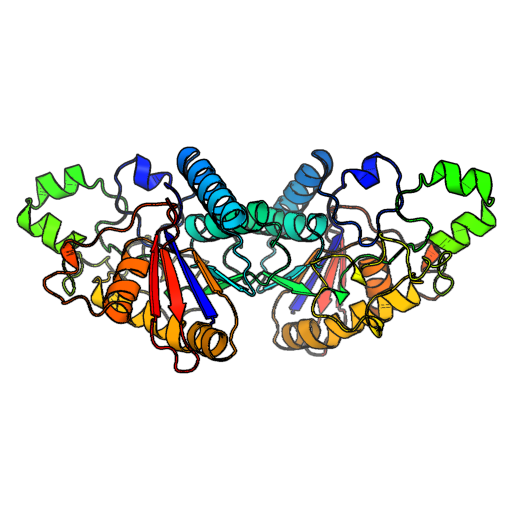TOM 638 C C . LEU A 1 80 ? 0.301 6.801 -2.422 1 98.81 80 LEU A C 1
ATOM 640 O O . LEU A 1 80 ? -0.534 7.223 -1.617 1 98.81 80 LEU A O 1
ATOM 644 N N . LYS A 1 81 ? 1.555 7.129 -2.434 1 98.75 81 LYS A N 1
ATOM 645 C CA . LYS A 1 81 ? 2.059 8.07 -1.441 1 98.75 81 LYS A CA 1
ATOM 646 C C . LYS A 1 81 ? 2.531 9.367 -2.102 1 98.75 81 LYS A C 1
ATOM 648 O O . LYS A 1 81 ? 3 9.352 -3.24 1 98.75 81 LYS A O 1
ATOM 653 N N . ASP A 1 82 ? 2.359 10.422 -1.437 1 98.5 82 ASP A N 1
ATOM 654 C CA . ASP A 1 82 ? 2.803 11.734 -1.889 1 98.5 82 ASP A CA 1
ATOM 655 C C . ASP A 1 82 ? 3.283 12.586 -0.715 1 98.5 82 ASP A C 1
ATOM 657 O O . ASP A 1 82 ? 2.52 12.859 0.212 1 98.5 82 ASP A O 1
ATOM 661 N N . TRP A 1 83 ? 4.504 13.039 -0.78 1 98.12 83 TRP A N 1
ATOM 662 C CA . TRP A 1 83 ? 5.117 13.797 0.307 1 98.12 83 TRP A CA 1
ATOM 663 C C . TRP A 1 83 ? 4.359 15.102 0.553 1 98.12 83 TRP A C 1
ATOM 665 O O . TRP A 1 83 ? 4.418 15.656 1.65 1 98.12 83 TRP A O 1
ATOM 675 N N . ARG A 1 84 ? 3.607 15.586 -0.402 1 98.5 84 ARG A N 1
ATOM 676 C CA . ARG A 1 84 ? 2.895 16.859 -0.266 1 98.5 84 ARG A CA 1
ATOM 677 C C . ARG A 1 84 ? 1.713 16.719 0.688 1 98.5 84 ARG A C 1
ATOM 679 O O . ARG A 1 84 ? 1.157 17.719 1.144 1 98.5 84 ARG A O 1
ATOM 686 N N . PHE A 1 85 ? 1.399 15.438 1.071 1 98.88 85 PHE A N 1
ATOM 687 C CA . PHE A 1 85 ? 0.369 15.195 2.074 1 98.88 85 PHE A CA 1
ATOM 688 C C . PHE A 1 85 ? 0.984 15.047 3.459 1 98.88 85 PHE A C 1
ATOM 690 O O . PHE A 1 85 ? 0.278 14.781 4.434 1 98.88 85 PHE A O 1
ATOM 697 N N . ASN A 1 86 ? 2.32 15.227 3.609 1 98.81 86 ASN A N 1
ATOM 698 C CA . ASN A 1 86 ? 2.953 15.195 4.922 1 98.81 86 ASN A CA 1
ATOM 699 C C . ASN A 1 86 ? 2.369 16.25 5.855 1 98.81 86 ASN A C 1
ATOM 701 O O . ASN A 1 86 ? 1.779 17.234 5.395 1 98.81 86 ASN A O 1
ATOM 705 N N . GLU A 1 87 ? 2.582 16.031 7.09 1 98.75 87 GLU A N 1
ATOM 706 C CA . GLU A 1 87 ? 2.18 16.984 8.109 1 98.75 87 GLU A CA 1
ATOM 707 C C . GLU A 1 87 ? 2.943 18.297 7.961 1 98.75 87 GLU A C 1
ATOM 709 O O . GLU A 1 87 ? 4.016 18.344 7.352 1 98.75 87 GLU A O 1
ATOM 714 N N . ARG A 1 88 ? 2.314 19.328 8.461 1 98.5 88 ARG A N 1
ATOM 715 C CA . ARG A 1 88 ? 3.016 20.609 8.594 1 98.5 88 ARG A CA 1
ATOM 716 C C . ARG A 1 88 ? 4.359 20.422 9.289 1 98.5 88 ARG A C 1
ATOM 718 O O . ARG A 1 88 ? 4.457 19.688 10.273 1 98.5 88 ARG A O 1
ATOM 725 N N . HIS A 1 89 ? 5.406 21.078 8.773 1 98.5 89 HIS A N 1
ATOM 726 C CA . HIS A 1 89 ? 6.719 21.016 9.406 1 98.5 89 HIS A CA 1
ATOM 727 C C . HIS A 1 89 ? 6.828 22.031 10.547 1 98.5 89 HIS A C 1
ATOM 729 O O . HIS A 1 89 ? 6.672 23.234 10.328 1 98.5 89 HIS A O 1
ATOM 735 N N . TYR A 1 90 ? 7.191 21.656 11.75 1 98 90 TYR A N 1
ATOM 736 C CA . TYR A 1 90 ? 7.105 22.5 12.93 1 98 90 TYR A CA 1
ATOM 737 C C . TYR A 1 90 ? 8.445 23.172 13.227 1 98 90 TYR A C 1
ATOM 739 O O . TYR A 1 90 ? 8.656 23.719 14.312 1 98 90 TYR A O 1
ATOM 747 N N . GLY A 1 91 ? 9.406 22.969 12.281 1 98.06 91 GLY A N 1
ATOM 748 C CA . GLY A 1 91 ? 10.688 23.641 12.414 1 98.06 91 GLY A CA 1
ATOM 749 C C . GLY A 1 91 ? 11.414 23.297 13.703 1 98.06 91 GLY A C 1
ATOM 750 O O . GLY A 1 91 ? 11.555 22.125 14.047 1 98.06 91 GLY A O 1
ATOM 751 N N . ALA A 1 92 ? 11.859 24.312 14.375 1 97.94 92 ALA A N 1
ATOM 752 C CA . ALA A 1 92 ? 12.711 24.156 15.555 1 97.94 92 ALA A CA 1
ATOM 753 C C . ALA A 1 92 ? 11.914 23.578 16.719 1 97.94 92 ALA A C 1
ATOM 755 O O . ALA A 1 92 ? 12.5 23.141 17.719 1 97.94 92 ALA A O 1
ATOM 756 N N . LEU A 1 93 ? 10.609 23.547 16.641 1 98.19 93 LEU A N 1
ATOM 757 C CA . LEU A 1 93 ? 9.789 23.016 17.719 1 98.19 93 LEU A CA 1
ATOM 758 C C . LEU A 1 93 ? 9.742 21.484 17.672 1 98.19 93 LEU A C 1
ATOM 760 O O . LEU A 1 93 ? 9.312 20.844 18.625 1 98.19 93 LEU A O 1
ATOM 764 N N . THR A 1 94 ? 10.188 20.922 16.562 1 98 94 THR A N 1
ATOM 765 C CA . THR A 1 94 ? 10.109 19.469 16.344 1 98 94 THR A CA 1
ATOM 766 C C . THR A 1 94 ? 10.742 18.719 17.516 1 98 94 THR A C 1
ATOM 768 O O . THR A 1 94 ? 11.898 18.984 17.875 1 98 94 THR A O 1
ATOM 771 N N . GLY A 1 95 ? 9.93 17.875 18.094 1 97.94 95 GLY A N 1
ATOM 772 C CA . GLY A 1 95 ? 10.43 17 19.141 1 97.94 95 GLY A CA 1
ATOM 773 C C . GLY A 1 95 ? 10.211 17.562 20.531 1 97.94 95 GLY A C 1
ATOM 774 O O . GLY A 1 95 ? 10.289 16.844 21.531 1 97.94 95 GLY A O 1
ATOM 775 N N . LEU A 1 96 ? 9.969 18.859 20.594 1 98 96 LEU A N 1
ATOM 776 C CA . LEU A 1 96 ? 9.773 19.5 21.891 1 98 96 LEU A CA 1
ATOM 777 C C . LEU A 1 96 ? 8.375 19.203 22.422 1 98 96 LEU A C 1
ATOM 779 O O . LEU A 1 96 ? 7.449 18.953 21.656 1 98 96 LEU A O 1
ATOM 783 N N . ASN A 1 97 ? 8.258 19.25 23.734 1 98.38 97 ASN A N 1
ATOM 784 C CA . ASN A 1 97 ? 6.969 19.078 24.406 1 98.38 97 ASN A CA 1
ATOM 785 C C . ASN A 1 97 ? 6.117 20.344 24.281 1 98.38 97 ASN A C 1
ATOM 787 O O . ASN A 1 97 ? 6.59 21.453 24.578 1 98.38 97 ASN A O 1
ATOM 791 N N . LYS A 1 98 ? 4.914 20.203 23.938 1 97.56 98 LYS A N 1
ATOM 792 C CA . LYS A 1 98 ? 4.035 21.328 23.672 1 97.56 98 LYS A CA 1
ATOM 793 C C . LYS A 1 98 ? 3.807 22.172 24.922 1 97.56 98 LYS A C 1
ATOM 795 O O . LYS A 1 98 ? 3.801 23.406 24.859 1 97.56 98 LYS A O 1
ATOM 800 N N . ASP A 1 99 ? 3.682 21.516 26.047 1 97.94 99 ASP A N 1
ATOM 801 C CA . ASP A 1 99 ? 3.457 22.234 27.297 1 97.94 99 ASP A CA 1
ATOM 802 C C . ASP A 1 99 ? 4.695 23.031 27.703 1 97.94 99 ASP A C 1
ATOM 804 O O . ASP A 1 99 ? 4.586 24.172 28.188 1 97.94 99 ASP A O 1
ATOM 808 N N . GLU A 1 100 ? 5.801 22.422 27.5 1 97.94 100 GLU A N 1
ATOM 809 C CA . GLU A 1 100 ? 7.047 23.094 27.828 1 97.94 100 GLU A CA 1
ATOM 810 C C . GLU A 1 100 ? 7.266 24.312 26.938 1 97.94 100 GLU A C 1
ATOM 812 O O . GLU A 1 100 ? 7.684 25.375 27.406 1 97.94 100 GLU A O 1
ATOM 817 N N . VAL A 1 101 ? 7 24.141 25.688 1 97.81 101 VAL A N 1
ATOM 818 C CA . VAL A 1 101 ? 7.141 25.234 24.734 1 97.81 101 VAL A CA 1
ATOM 819 C C . VAL A 1 101 ? 6.172 26.359 25.109 1 97.81 101 VAL A C 1
ATOM 821 O O . VAL A 1 101 ? 6.547 27.531 25.125 1 97.81 101 VAL A O 1
ATOM 824 N N . LYS A 1 102 ? 4.969 25.984 25.422 1 97.5 102 LYS A N 1
ATOM 825 C CA . LYS A 1 102 ? 3.971 26.969 25.828 1 97.5 102 LYS A CA 1
ATOM 826 C C . LYS A 1 102 ? 4.449 27.766 27.031 1 97.5 102 LYS A C 1
ATOM 828 O O . LYS A 1 102 ? 4.305 29 27.062 1 97.5 102 LYS A O 1
ATOM 833 N N . ALA A 1 103 ? 5.004 27.094 27.953 1 98.12 103 ALA A N 1
ATOM 834 C CA . ALA A 1 103 ? 5.508 27.75 29.172 1 98.12 103 ALA A CA 1
ATOM 835 C C . ALA A 1 103 ? 6.656 28.703 28.828 1 98.12 103 ALA A C 1
ATOM 837 O O . ALA A 1 103 ? 6.789 29.75 29.453 1 98.12 103 ALA A O 1
ATOM 838 N N . GLU A 1 104 ? 7.418 28.328 27.922 1 97.5 104 GLU A N 1
ATOM 839 C CA . GLU A 1 104 ? 8.609 29.094 27.578 1 97.5 104 GLU A CA 1
ATOM 840 C C . GLU A 1 104 ? 8.25 30.328 26.766 1 97.5 104 GLU A C 1
ATOM 842 O O . GLU A 1 104 ? 8.75 31.422 27.047 1 97.5 104 GLU A O 1
ATOM 847 N N . VAL A 1 105 ? 7.363 30.219 25.797 1 97.25 105 VAL A N 1
ATOM 848 C CA . VAL A 1 105 ? 7.176 31.312 24.844 1 97.25 105 VAL A CA 1
ATOM 849 C C . VAL A 1 105 ? 5.906 32.094 25.188 1 97.25 105 VAL A C 1
ATOM 851 O O . VAL A 1 105 ? 5.68 33.188 24.672 1 97.25 105 VAL A O 1
ATOM 854 N N . GLY A 1 106 ? 5.078 31.547 26.031 1 97.5 106 GLY A N 1
ATOM 855 C CA . GLY A 1 106 ? 3.807 32.156 26.375 1 97.5 106 GLY A CA 1
ATOM 856 C C . GLY A 1 106 ? 2.656 31.672 25.516 1 97.5 106 GLY A C 1
ATOM 857 O O . GLY A 1 106 ? 2.869 31.188 24.406 1 97.5 106 GLY A O 1
ATOM 858 N N . GLU A 1 107 ? 1.502 31.797 26 1 96.62 107 GLU A N 1
ATOM 859 C CA . GLU A 1 107 ? 0.296 31.266 25.391 1 96.62 107 GLU A CA 1
ATOM 860 C C . GLU A 1 107 ? 0.054 31.891 24.016 1 96.62 107 GLU A C 1
ATOM 862 O O . GLU A 1 107 ? -0.269 31.188 23.047 1 96.62 107 GLU A O 1
ATOM 867 N N . GLU A 1 108 ? 0.189 33.156 23.938 1 96.06 108 GLU A N 1
ATOM 868 C CA . GLU A 1 108 ? -0.103 33.844 22.688 1 96.06 108 GLU A CA 1
ATOM 869 C C . GLU A 1 108 ? 0.803 33.375 21.547 1 96.06 108 GLU A C 1
ATOM 871 O O . GLU A 1 108 ? 0.322 33 20.484 1 96.06 108 GLU A O 1
ATOM 876 N N . LYS A 1 109 ? 2.055 33.344 21.844 1 96.19 109 LYS A N 1
ATOM 877 C CA . LYS A 1 109 ? 3.023 32.906 20.844 1 96.19 109 LYS A CA 1
ATOM 878 C C . LYS A 1 109 ? 2.852 31.422 20.531 1 96.19 109 LYS A C 1
ATOM 880 O O . LYS A 1 109 ? 2.998 31.016 19.375 1 96.19 109 LYS A O 1
ATOM 885 N N . PHE A 1 110 ? 2.58 30.703 21.531 1 97 110 PHE A N 1
ATOM 886 C CA . PHE A 1 110 ? 2.332 29.281 21.359 1 97 110 PHE A CA 1
ATOM 887 C C . PHE A 1 110 ? 1.16 29.047 20.406 1 97 110 PHE A C 1
ATOM 889 O O . PHE A 1 110 ? 1.258 28.25 19.469 1 97 110 PHE A O 1
ATOM 896 N N . LEU A 1 111 ? 0.115 29.734 20.594 1 94.56 111 LEU A N 1
ATOM 897 C CA . LEU A 1 111 ? -1.071 29.594 19.75 1 94.56 111 LEU A CA 1
ATOM 898 C C . LEU A 1 111 ? -0.788 30.062 18.328 1 94.56 111 LEU A C 1
ATOM 900 O O . LEU A 1 111 ? -1.3 29.484 17.375 1 94.56 111 LEU A O 1
ATOM 904 N N . LEU A 1 112 ? -0.013 31.078 18.25 1 94.94 112 LEU A N 1
ATOM 905 C CA . LEU A 1 112 ? 0.377 31.578 16.938 1 94.94 112 LEU A CA 1
ATOM 906 C C . LEU A 1 112 ? 1.12 30.5 16.156 1 94.94 112 LEU A C 1
ATOM 908 O O . LEU A 1 112 ? 0.81 30.25 14.984 1 94.94 112 LEU A O 1
ATOM 912 N N . TYR A 1 113 ? 2.043 29.828 16.766 1 94.75 113 TYR A N 1
ATOM 913 C CA . TYR A 1 113 ? 2.854 28.797 16.141 1 94.75 113 TYR A CA 1
ATOM 914 C C . TYR A 1 113 ? 2.01 27.562 15.812 1 94.75 113 TYR A C 1
ATOM 916 O O . TYR A 1 113 ? 2.227 26.922 14.789 1 94.75 113 TYR A O 1
ATOM 924 N N . ARG A 1 114 ? 1.024 27.359 16.547 1 93.25 114 ARG A N 1
ATOM 925 C CA . ARG A 1 114 ? 0.296 26.094 16.469 1 93.25 114 ARG A CA 1
ATOM 926 C C . ARG A 1 114 ? -0.921 26.219 15.562 1 93.25 114 ARG A C 1
ATOM 928 O O . ARG A 1 114 ? -1.264 25.281 14.836 1 93.25 114 ARG A O 1
ATOM 935 N N . ARG A 1 115 ? -1.514 27.406 15.57 1 93.56 115 ARG A N 1
ATOM 936 C CA . ARG A 1 115 ? -2.869 27.422 15.023 1 93.56 115 ARG A CA 1
ATOM 937 C C . ARG A 1 115 ? -3.008 28.469 13.93 1 93.56 115 ARG A C 1
ATOM 939 O O . ARG A 1 115 ? -3.941 28.422 13.125 1 93.56 115 ARG A O 1
ATOM 946 N N . SER A 1 116 ? -2.059 29.406 13.953 1 94.44 116 SER A N 1
ATOM 947 C CA . SER A 1 116 ? -2.209 30.484 12.977 1 94.44 116 SER A CA 1
ATOM 948 C C . SER A 1 116 ? -2.129 29.969 11.547 1 94.44 116 SER A C 1
ATOM 950 O O . SER A 1 116 ? -1.542 28.906 11.305 1 94.44 116 SER A O 1
ATOM 952 N N . TYR A 1 117 ? -2.707 30.719 10.656 1 97.12 117 TYR A N 1
ATOM 953 C CA . TYR A 1 117 ? -2.785 30.312 9.258 1 97.12 117 TYR A CA 1
ATOM 954 C C . TYR A 1 117 ? -1.465 30.562 8.539 1 97.12 117 TYR A C 1
ATOM 956 O O . TYR A 1 117 ? -0.974 29.703 7.805 1 97.12 117 TYR A O 1
ATOM 964 N N . ASP A 1 118 ? -0.878 31.672 8.781 1 96.88 118 ASP A N 1
ATOM 965 C CA . ASP A 1 118 ? 0.183 32.094 7.863 1 96.88 118 ASP A CA 1
ATOM 966 C C . ASP A 1 118 ? 1.49 32.344 8.617 1 96.88 118 ASP A C 1
ATOM 968 O O . ASP A 1 118 ? 2.467 32.812 8.031 1 96.88 118 ASP A O 1
ATOM 972 N N . VAL A 1 119 ? 1.553 32.031 9.93 1 97.12 119 VAL A N 1
ATOM 973 C CA . VAL A 1 119 ? 2.768 32.219 10.719 1 97.12 119 VAL A CA 1
ATOM 974 C C . VAL A 1 119 ? 3.42 30.875 11 1 97.12 119 VAL A C 1
ATOM 976 O O . VAL A 1 119 ? 2.842 30.031 11.688 1 97.12 119 VAL A O 1
ATOM 979 N N . PRO A 1 120 ? 4.574 30.688 10.539 1 98 120 PRO A N 1
ATOM 980 C CA . PRO A 1 120 ? 5.266 29.422 10.828 1 98 120 PRO A CA 1
ATOM 981 C C . PRO A 1 120 ? 5.996 29.453 12.172 1 98 120 PRO A C 1
ATOM 983 O O . PRO A 1 120 ? 6.316 30.531 12.68 1 98 120 PRO A O 1
ATOM 986 N N . PRO A 1 121 ? 6.242 28.297 12.766 1 98.12 121 PRO A N 1
ATOM 987 C CA . PRO A 1 121 ? 7.172 28.234 13.891 1 98.12 121 PRO A CA 1
ATOM 988 C C . PRO A 1 121 ? 8.602 28.594 13.492 1 98.12 121 PRO A C 1
ATOM 990 O O . PRO A 1 121 ? 8.891 28.781 12.312 1 98.12 121 PRO A O 1
ATOM 993 N N . PRO A 1 122 ? 9.477 28.812 14.508 1 98.06 122 PRO A N 1
ATOM 994 C CA . PRO A 1 122 ? 10.875 29.094 14.172 1 98.06 122 PRO A CA 1
ATOM 995 C C . PRO A 1 122 ? 11.5 28 13.305 1 98.06 122 PRO A C 1
ATOM 997 O O . PRO A 1 122 ? 11.273 26.812 13.531 1 98.06 122 PRO A O 1
ATOM 1000 N N . PRO A 1 123 ? 12.227 28.391 12.297 1 98.25 123 PRO A N 1
ATOM 1001 C CA . PRO A 1 123 ? 12.797 27.406 11.367 1 98.25 123 PRO A CA 1
ATOM 1002 C C . PRO A 1 123 ? 13.969 26.641 11.969 1 98.25 123 PRO A C 1
ATOM 1004 O O . PRO A 1 123 ? 14.656 27.141 12.852 1 98.25 123 PRO A O 1
ATOM 1007 N N . LEU A 1 124 ? 14.156 25.484 11.492 1 97.56 124 LEU A N 1
ATOM 1008 C CA . LEU A 1 124 ? 15.406 24.766 11.742 1 97.56 124 LEU A CA 1
ATOM 1009 C C . LEU A 1 124 ? 16.578 25.469 11.07 1 97.56 124 LEU A C 1
ATOM 1011 O O . LEU A 1 124 ? 16.438 26.031 9.977 1 97.56 124 LEU A O 1
ATOM 1015 N N . SER A 1 125 ? 17.688 25.359 11.75 1 94.94 125 SER A N 1
ATOM 1016 C CA . SER A 1 125 ? 18.906 25.766 11.062 1 94.94 125 SER A CA 1
ATOM 1017 C C . SER A 1 125 ? 19.25 24.812 9.93 1 94.94 125 SER A C 1
ATOM 1019 O O . SER A 1 125 ? 18.797 23.672 9.922 1 94.94 125 SER A O 1
ATOM 1021 N N . GLU A 1 126 ? 20.031 25.25 9.031 1 89.56 126 GLU A N 1
ATOM 1022 C CA . GLU A 1 126 ? 20.359 24.484 7.844 1 89.56 126 GLU A CA 1
ATOM 1023 C C . GLU A 1 126 ? 21.141 23.219 8.203 1 89.56 126 GLU A C 1
ATOM 1025 O O . GLU A 1 126 ? 21.078 22.219 7.496 1 89.56 126 GLU A O 1
ATOM 1030 N N . ASP A 1 127 ? 21.828 23.297 9.344 1 94.19 127 ASP A N 1
ATOM 1031 C CA . ASP A 1 127 ? 22.688 22.172 9.695 1 94.19 127 ASP A CA 1
ATOM 1032 C C . ASP A 1 127 ? 22.016 21.266 10.727 1 94.19 127 ASP A C 1
ATOM 1034 O O . ASP A 1 127 ? 22.594 20.266 11.148 1 94.19 127 ASP A O 1
ATOM 1038 N N . ASP A 1 128 ? 20.828 21.688 11.078 1 96.56 128 ASP A N 1
ATOM 1039 C CA . ASP A 1 128 ? 20.094 20.859 12.023 1 96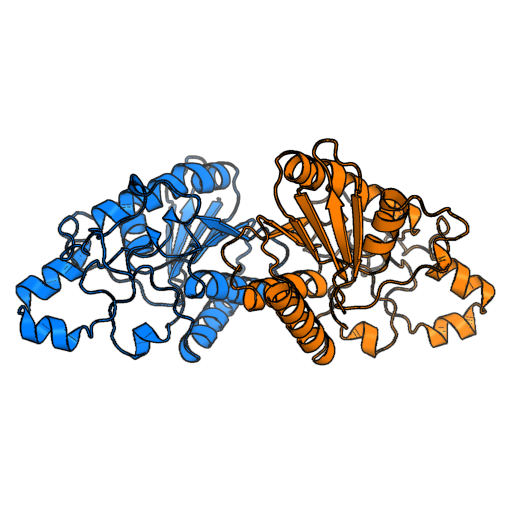.56 128 ASP A CA 1
ATOM 1040 C C . ASP A 1 128 ? 19.797 19.484 11.438 1 96.56 128 ASP A C 1
ATOM 1042 O O . ASP A 1 128 ? 19.203 19.359 10.367 1 96.56 128 ASP A O 1
ATOM 1046 N N . LYS A 1 129 ? 20.172 18.422 12.109 1 95.56 129 LYS A N 1
ATOM 1047 C CA . LYS A 1 129 ? 20.078 17.062 11.602 1 95.56 129 LYS A CA 1
ATOM 1048 C C . LYS A 1 129 ? 18.625 16.625 11.445 1 95.56 129 LYS A C 1
ATOM 1050 O O . LYS A 1 129 ? 18.328 15.633 10.766 1 95.56 129 LYS A O 1
ATOM 1055 N N . ARG A 1 130 ? 17.734 17.359 12.023 1 95.5 130 ARG A N 1
ATOM 1056 C CA . ARG A 1 130 ? 16.312 17.047 11.906 1 95.5 130 ARG A CA 1
ATOM 1057 C C . ARG A 1 130 ? 15.766 17.5 10.555 1 95.5 130 ARG A C 1
ATOM 1059 O O . ARG A 1 130 ? 14.648 17.156 10.172 1 95.5 130 ARG A O 1
ATOM 1066 N N . HIS A 1 131 ? 16.531 18.328 9.906 1 96.94 131 HIS A N 1
ATOM 1067 C CA . HIS A 1 131 ? 16.094 18.797 8.594 1 96.94 131 HIS A CA 1
ATOM 1068 C C . HIS A 1 131 ? 15.852 17.641 7.641 1 96.94 131 HIS A C 1
ATOM 1070 O O . HIS A 1 131 ? 16.656 16.703 7.586 1 96.94 131 HIS A O 1
ATOM 1076 N N . PRO A 1 132 ? 14.789 17.703 6.773 1 97.25 132 PRO A N 1
ATOM 1077 C CA . PRO A 1 132 ? 14.438 16.578 5.891 1 97.25 132 PRO A CA 1
ATOM 1078 C C . PRO A 1 132 ? 15.547 16.25 4.891 1 97.25 132 PRO A C 1
ATOM 1080 O O . PRO A 1 132 ? 15.578 15.141 4.352 1 97.25 132 PRO A O 1
ATOM 1083 N N . ARG A 1 133 ? 16.469 17.172 4.633 1 95.69 133 ARG A N 1
ATOM 1084 C CA . ARG A 1 133 ? 17.547 16.938 3.678 1 95.69 133 ARG A CA 1
ATOM 1085 C C . ARG A 1 133 ? 18.438 15.789 4.137 1 95.69 133 ARG A C 1
ATOM 1087 O O . ARG A 1 133 ? 19.188 15.219 3.34 1 95.69 133 ARG A O 1
ATOM 1094 N N . PHE A 1 134 ? 18.391 15.523 5.469 1 96.19 134 PHE A N 1
ATOM 1095 C CA . PHE A 1 134 ? 19.234 14.461 6.004 1 96.19 134 PHE A CA 1
ATOM 1096 C C . PHE A 1 134 ? 18.453 13.164 6.152 1 96.19 134 PHE A C 1
ATOM 1098 O O . PHE A 1 134 ? 18.984 12.148 6.582 1 96.19 134 PHE A O 1
ATOM 1105 N N . ASP A 1 135 ? 17.203 13.141 5.836 1 95.31 135 ASP A N 1
ATOM 1106 C CA . ASP A 1 135 ? 16.328 11.977 5.883 1 95.31 135 ASP A CA 1
ATOM 1107 C C . ASP A 1 135 ? 16.375 11.203 4.562 1 95.31 135 ASP A C 1
ATOM 1109 O O . ASP A 1 135 ? 16.094 11.766 3.502 1 95.31 135 ASP A O 1
ATOM 1113 N N . PRO A 1 136 ? 16.656 9.938 4.59 1 92.56 136 PRO A N 1
ATOM 1114 C CA . PRO A 1 136 ? 16.797 9.148 3.363 1 92.56 136 PRO A CA 1
ATOM 1115 C C . PRO A 1 136 ? 15.5 9.109 2.549 1 92.56 136 PRO A C 1
ATOM 1117 O O . PRO A 1 136 ? 15.531 8.875 1.339 1 92.56 136 PRO A O 1
ATOM 1120 N N . HIS A 1 137 ? 14.375 9.383 3.154 1 93.75 137 HIS A N 1
ATOM 1121 C CA . HIS A 1 137 ? 13.094 9.383 2.445 1 93.75 137 HIS A CA 1
ATOM 1122 C C . HIS A 1 137 ? 13.055 10.461 1.373 1 93.75 137 HIS A C 1
ATOM 1124 O O . HIS A 1 137 ? 12.312 10.344 0.396 1 93.75 137 HIS A O 1
ATOM 1130 N N . TYR A 1 138 ? 13.898 11.438 1.614 1 96.38 138 TYR A N 1
ATOM 1131 C CA . TYR A 1 138 ? 13.82 12.609 0.745 1 96.38 138 TYR A CA 1
ATOM 1132 C C . TYR A 1 138 ? 15.141 12.844 0.03 1 96.38 138 TYR A C 1
ATOM 1134 O O . TYR A 1 138 ? 15.414 13.953 -0.446 1 96.38 138 TYR A O 1
ATOM 1142 N N . LYS A 1 139 ? 15.977 11.859 -0.046 1 91.38 139 LYS A N 1
ATOM 1143 C CA . LYS A 1 139 ? 17.359 11.992 -0.523 1 91.38 139 LYS A CA 1
ATOM 1144 C C . LYS A 1 139 ? 17.391 12.438 -1.981 1 91.38 139 LYS A C 1
ATOM 1146 O O . LYS A 1 139 ? 18.344 13.086 -2.412 1 91.38 139 LYS A O 1
ATOM 1151 N N . ASN A 1 140 ? 16.328 12.156 -2.734 1 90.44 140 ASN A N 1
ATOM 1152 C CA . ASN A 1 140 ? 16.344 12.453 -4.16 1 90.44 140 ASN A CA 1
ATOM 1153 C C . ASN A 1 140 ? 15.625 13.766 -4.473 1 90.44 140 ASN A C 1
ATOM 1155 O O . ASN A 1 140 ? 15.445 14.117 -5.641 1 90.44 140 ASN A O 1
ATOM 1159 N N . PHE A 1 141 ? 15.242 14.477 -3.443 1 94.56 141 PHE A N 1
ATOM 1160 C CA . PHE A 1 141 ? 14.555 15.742 -3.645 1 94.56 141 PHE A CA 1
ATOM 1161 C C . PHE A 1 141 ? 15.531 16.906 -3.615 1 94.56 141 PHE A C 1
ATOM 1163 O O . PHE A 1 141 ? 16.484 16.906 -2.834 1 94.56 141 PHE A O 1
ATOM 1170 N N . PRO A 1 142 ? 15.305 17.938 -4.453 1 95.06 142 PRO A N 1
ATOM 1171 C CA . PRO A 1 142 ? 16.047 19.172 -4.242 1 95.06 142 PRO A CA 1
ATOM 1172 C C . PRO A 1 142 ? 15.828 19.766 -2.857 1 95.06 142 PRO A C 1
ATOM 1174 O O . PRO A 1 142 ? 14.688 19.828 -2.381 1 95.06 142 PRO A O 1
ATOM 1177 N N . VAL A 1 143 ? 16.844 20.219 -2.252 1 93.94 143 VAL A N 1
ATOM 1178 C CA . VAL A 1 143 ? 16.797 20.719 -0.878 1 93.94 143 VAL A CA 1
ATOM 1179 C C . VAL A 1 143 ? 15.805 21.875 -0.777 1 93.94 143 VAL A C 1
ATOM 1181 O O . VAL A 1 143 ? 15.125 22.031 0.239 1 93.94 143 VAL A O 1
ATOM 1184 N N . GLU A 1 144 ? 15.656 22.625 -1.865 1 92.75 144 GLU A N 1
ATOM 1185 C CA . GLU A 1 144 ? 14.797 23.797 -1.886 1 92.75 144 GLU A CA 1
ATOM 1186 C C . GLU A 1 144 ? 13.336 23.422 -1.709 1 92.75 144 GLU A C 1
ATOM 1188 O O . GLU A 1 144 ? 12.508 24.25 -1.348 1 92.75 144 GLU A O 1
ATOM 1193 N N . LEU A 1 145 ? 13.039 22.141 -1.938 1 94 145 LEU A N 1
ATOM 1194 C CA . LEU A 1 145 ? 11.664 21.672 -1.816 1 94 145 LEU A CA 1
ATOM 1195 C C . LEU A 1 145 ? 11.375 21.203 -0.397 1 94 145 LEU A C 1
ATOM 1197 O O . LEU A 1 145 ? 10.211 20.984 -0.03 1 94 145 LEU A O 1
ATOM 1201 N N . LEU A 1 146 ? 12.414 21.047 0.377 1 96.56 146 LEU A N 1
ATOM 1202 C CA . LEU A 1 146 ? 12.289 20.484 1.721 1 96.56 146 LEU A CA 1
ATOM 1203 C C . LEU A 1 146 ? 12.18 21.594 2.76 1 96.56 146 LEU A C 1
ATOM 1205 O O . LEU A 1 146 ? 13.07 22.438 2.875 1 96.56 146 LEU A O 1
ATOM 1209 N N . PRO A 1 147 ? 11.133 21.547 3.492 1 97.56 147 PRO A N 1
ATOM 1210 C CA . PRO A 1 147 ? 10.906 22.672 4.406 1 97.56 147 PRO A CA 1
ATOM 1211 C C . PRO A 1 147 ? 11.75 22.578 5.676 1 97.56 147 PRO A C 1
ATOM 1213 O O . PRO A 1 147 ? 11.992 21.484 6.18 1 97.56 147 PRO A O 1
ATOM 1216 N N . ASN A 1 148 ? 12.125 23.734 6.172 1 97.81 148 ASN A N 1
ATOM 1217 C CA . ASN A 1 148 ? 12.695 23.812 7.512 1 97.81 148 ASN A CA 1
ATOM 1218 C C . ASN A 1 148 ? 11.688 24.359 8.523 1 97.81 148 ASN A C 1
ATOM 1220 O O . ASN A 1 148 ? 11.961 24.375 9.727 1 97.81 148 ASN A O 1
ATOM 1224 N N . THR A 1 149 ? 10.586 24.75 8.07 1 98.31 149 THR A N 1
ATOM 1225 C CA . THR A 1 149 ? 9.391 25.156 8.805 1 98.31 149 THR A CA 1
ATOM 1226 C C . THR A 1 149 ? 8.234 25.406 7.852 1 98.31 149 THR A C 1
ATOM 1228 O O . THR A 1 149 ? 8.445 25.672 6.664 1 98.31 149 THR A O 1
ATOM 1231 N N . GLU A 1 150 ? 7.016 25.312 8.359 1 98.56 150 GLU A N 1
ATOM 1232 C CA . GLU A 1 150 ? 5.84 25.625 7.551 1 98.56 150 GLU A CA 1
ATOM 1233 C C . GLU A 1 150 ? 4.742 26.281 8.391 1 98.56 150 GLU A C 1
ATOM 1235 O O . GLU A 1 150 ? 4.523 25.891 9.539 1 98.56 150 GLU A O 1
ATOM 1240 N N . SER A 1 151 ? 4.109 27.266 7.828 1 98.38 151 SER A N 1
ATOM 1241 C CA . SER A 1 151 ? 2.793 27.672 8.312 1 98.38 151 SER A CA 1
ATOM 1242 C C . SER A 1 151 ? 1.707 26.734 7.797 1 98.38 151 SER A C 1
ATOM 1244 O O . SER A 1 151 ? 1.975 25.859 6.965 1 98.38 151 SER A O 1
ATOM 1246 N N . LEU A 1 152 ? 0.539 26.891 8.352 1 98.38 152 LEU A N 1
ATOM 1247 C CA . LEU A 1 152 ? -0.582 26.141 7.793 1 98.38 152 LEU A CA 1
ATOM 1248 C C . LEU A 1 152 ? -0.771 26.469 6.316 1 98.38 152 LEU A C 1
ATOM 1250 O O . LEU A 1 152 ? -1.098 25.594 5.516 1 98.38 152 LEU A O 1
ATOM 1254 N N . LYS A 1 153 ? -0.586 27.703 5.953 1 98.5 153 LYS A N 1
ATOM 1255 C CA . LYS A 1 153 ? -0.716 28.156 4.57 1 98.5 153 LYS A CA 1
ATOM 1256 C C . LYS A 1 153 ? 0.258 27.422 3.66 1 98.5 153 LYS A C 1
ATOM 1258 O O . LYS A 1 153 ? -0.124 26.953 2.588 1 98.5 153 LYS A O 1
ATOM 1263 N N . ASP A 1 154 ? 1.502 27.312 4.09 1 98.31 154 ASP A N 1
ATOM 1264 C CA . ASP A 1 154 ? 2.514 26.594 3.32 1 98.31 154 ASP A CA 1
ATOM 1265 C C . ASP A 1 154 ? 2.105 25.141 3.098 1 98.31 154 ASP A C 1
ATOM 1267 O O . ASP A 1 154 ? 2.188 24.625 1.979 1 98.31 154 ASP A O 1
ATOM 1271 N N . ASN A 1 155 ? 1.702 24.531 4.176 1 98.38 155 ASN A N 1
ATOM 1272 C CA . ASN A 1 155 ? 1.243 23.141 4.141 1 98.38 155 ASN A CA 1
ATOM 1273 C C . ASN A 1 155 ? 0.042 22.969 3.215 1 98.38 155 ASN A C 1
ATOM 1275 O O . ASN A 1 155 ? -0 22.047 2.412 1 98.38 155 ASN A O 1
ATOM 1279 N N . GLN A 1 156 ? -0.896 23.859 3.297 1 98.62 156 GLN A N 1
ATOM 1280 C CA . GLN A 1 156 ? -2.094 23.828 2.465 1 98.62 156 GLN A CA 1
ATOM 1281 C C . GLN A 1 156 ? -1.736 23.922 0.984 1 98.62 156 GLN A C 1
ATOM 1283 O O . GLN A 1 156 ? -2.297 23.188 0.161 1 98.62 156 GLN A O 1
ATOM 1288 N N . ILE A 1 157 ? -0.853 24.781 0.677 1 98.5 157 ILE A N 1
ATOM 1289 C CA . ILE A 1 157 ? -0.482 25.016 -0.715 1 98.5 157 ILE A CA 1
ATOM 1290 C C . ILE A 1 157 ? 0.032 23.719 -1.338 1 98.5 157 ILE A C 1
ATOM 1292 O O . ILE A 1 157 ? -0.429 23.312 -2.406 1 98.5 157 ILE A O 1
ATOM 1296 N N . ARG A 1 158 ? 0.947 23.047 -0.65 1 97.94 158 ARG A N 1
ATOM 1297 C CA . ARG A 1 158 ? 1.491 21.844 -1.266 1 97.94 158 ARG A CA 1
ATOM 1298 C C . ARG A 1 158 ? 0.483 20.703 -1.214 1 97.94 158 ARG A C 1
ATOM 1300 O O . ARG A 1 158 ? 0.402 19.891 -2.143 1 97.94 158 ARG A O 1
ATOM 1307 N N . ALA A 1 159 ? -0.341 20.562 -0.178 1 98.69 159 ALA A N 1
ATOM 1308 C CA . ALA A 1 159 ? -1.357 19.516 -0.096 1 98.69 159 ALA A CA 1
ATOM 1309 C C . ALA A 1 159 ? -2.4 19.672 -1.197 1 98.69 159 ALA A C 1
ATOM 1311 O O . ALA A 1 159 ? -2.793 18.703 -1.839 1 98.69 159 ALA A O 1
ATOM 1312 N N . MET A 1 160 ? -2.826 20.922 -1.436 1 98.62 160 MET A N 1
ATOM 1313 C CA . MET A 1 160 ? -3.852 21.172 -2.443 1 98.62 160 MET A CA 1
ATOM 1314 C C . MET A 1 160 ? -3.287 21 -3.85 1 98.62 160 MET A C 1
ATOM 1316 O O . MET A 1 160 ? -4.008 20.609 -4.77 1 98.62 160 MET A O 1
ATOM 1320 N N . ALA A 1 161 ? -1.994 21.297 -3.979 1 98.56 161 ALA A N 1
ATOM 1321 C CA . ALA A 1 161 ? -1.364 21 -5.262 1 98.56 161 ALA A CA 1
ATOM 1322 C C . ALA A 1 161 ? -1.449 19.516 -5.586 1 98.56 161 ALA A C 1
ATOM 1324 O O . ALA A 1 161 ? -1.825 19.141 -6.699 1 98.56 161 ALA A O 1
ATOM 1325 N N . ALA A 1 162 ? -1.111 18.688 -4.637 1 98.62 162 ALA A N 1
ATOM 1326 C CA . ALA A 1 162 ? -1.232 17.234 -4.816 1 98.62 162 ALA A CA 1
ATOM 1327 C C . ALA A 1 162 ? -2.68 16.844 -5.078 1 98.62 162 ALA A C 1
ATOM 1329 O O . ALA A 1 162 ? -2.953 16.016 -5.953 1 98.62 162 ALA A O 1
ATOM 1330 N N . PHE A 1 163 ? -3.633 17.438 -4.387 1 98.5 163 PHE A N 1
ATOM 1331 C CA . PHE A 1 163 ? -5.055 17.156 -4.543 1 98.5 163 PHE A CA 1
ATOM 1332 C C . PHE A 1 163 ? -5.516 17.453 -5.965 1 98.5 163 PHE A C 1
ATOM 1334 O O . PHE A 1 163 ? -6.125 16.609 -6.617 1 98.5 163 PHE A O 1
ATOM 1341 N N . HIS A 1 164 ? -5.164 18.609 -6.43 1 97.69 164 HIS A N 1
ATOM 1342 C CA . HIS A 1 164 ? -5.617 19.031 -7.75 1 97.69 164 HIS A CA 1
ATOM 1343 C C . HIS A 1 164 ? -4.957 18.219 -8.852 1 97.69 164 HIS A C 1
ATOM 1345 O O . HIS A 1 164 ? -5.582 17.938 -9.875 1 97.69 164 HIS A O 1
ATOM 1351 N N . GLU A 1 165 ? -3.75 17.875 -8.594 1 98.31 165 GLU A N 1
ATOM 1352 C CA . GLU A 1 165 ? -3 17.156 -9.617 1 98.31 165 GLU A CA 1
ATOM 1353 C C . GLU A 1 165 ? -3.387 15.68 -9.656 1 98.31 165 GLU A C 1
ATOM 1355 O O . GLU A 1 165 ? -3.531 15.102 -10.734 1 98.31 165 GLU A O 1
ATOM 1360 N N . ARG A 1 166 ? -3.602 15.055 -8.477 1 98.44 166 ARG A N 1
ATOM 1361 C CA . ARG A 1 166 ? -3.633 13.602 -8.453 1 98.44 166 ARG A CA 1
ATOM 1362 C C . ARG A 1 166 ? -5.012 13.086 -8.047 1 98.44 166 ARG A C 1
ATOM 1364 O O . ARG A 1 166 ? -5.41 11.992 -8.438 1 98.44 166 ARG A O 1
ATOM 1371 N N . VAL A 1 167 ? -5.738 13.867 -7.289 1 97.75 167 VAL A N 1
ATOM 1372 C CA . VAL A 1 167 ? -6.957 13.359 -6.672 1 97.75 167 VAL A CA 1
ATOM 1373 C C . VAL A 1 167 ? -8.18 13.875 -7.426 1 97.75 167 VAL A C 1
ATOM 1375 O O . VAL A 1 167 ? -9.047 13.102 -7.82 1 97.75 167 VAL A O 1
ATOM 1378 N N . ALA A 1 168 ? -8.203 15.18 -7.715 1 96.12 168 ALA A N 1
ATOM 1379 C CA . ALA A 1 168 ? -9.359 15.828 -8.32 1 96.12 168 ALA A CA 1
ATOM 1380 C C . ALA A 1 168 ? -9.734 15.172 -9.648 1 96.12 168 ALA A C 1
ATOM 1382 O O . ALA A 1 168 ? -10.906 14.906 -9.906 1 96.12 168 ALA A O 1
ATOM 1383 N N . PRO A 1 169 ? -8.734 14.898 -10.508 1 96.38 169 PRO A N 1
ATOM 1384 C CA . PRO A 1 169 ? -9.102 14.25 -11.773 1 96.38 169 PRO A CA 1
ATOM 1385 C C . PRO A 1 169 ? -9.812 12.914 -11.57 1 96.38 169 PRO A C 1
ATOM 1387 O O . PRO A 1 169 ? -10.695 12.555 -12.352 1 96.38 169 PRO A O 1
ATOM 1390 N N . LEU A 1 170 ? -9.414 12.141 -10.555 1 97.38 170 LEU A N 1
ATOM 1391 C CA . LEU A 1 170 ? -10.055 10.867 -10.25 1 97.38 170 LEU A CA 1
ATOM 1392 C C . LEU A 1 170 ? -11.5 11.07 -9.812 1 97.38 170 LEU A C 1
ATOM 1394 O O . LEU A 1 170 ? -12.391 10.32 -10.219 1 97.38 170 LEU A O 1
ATOM 1398 N N . LEU A 1 171 ? -11.695 12.078 -9.039 1 96.88 171 LEU A N 1
ATOM 1399 C CA . LEU A 1 171 ? -13.047 12.391 -8.594 1 96.88 171 LEU A CA 1
ATOM 1400 C C . LEU A 1 171 ? -13.93 12.773 -9.773 1 96.88 171 LEU A C 1
ATOM 1402 O O . LEU A 1 171 ? -15.102 12.383 -9.836 1 96.88 171 LEU A O 1
ATOM 1406 N N . VAL A 1 172 ? -13.398 13.539 -10.695 1 94.94 172 VAL A N 1
ATOM 1407 C CA . VAL A 1 172 ? -14.125 13.938 -11.898 1 94.94 172 VAL A CA 1
ATOM 1408 C C . VAL A 1 172 ? -14.531 12.695 -12.688 1 94.94 172 VAL A C 1
ATOM 1410 O O . VAL A 1 172 ? -15.609 12.656 -13.273 1 94.94 172 VAL A O 1
ATOM 1413 N N . GLU A 1 173 ? -13.688 11.664 -12.664 1 94.94 173 GLU A N 1
ATOM 1414 C CA . GLU A 1 173 ? -13.961 10.414 -13.359 1 94.94 173 GLU A CA 1
ATOM 1415 C C . GLU A 1 173 ? -14.977 9.57 -12.594 1 94.94 173 GLU A C 1
ATOM 1417 O O . GLU A 1 173 ? -15.336 8.469 -13.023 1 94.94 173 GLU A O 1
ATOM 1422 N N . GLY A 1 174 ? -15.383 10.062 -11.438 1 95.19 174 GLY A N 1
ATOM 1423 C CA . GLY A 1 174 ? -16.391 9.375 -10.641 1 95.19 174 GLY A CA 1
ATOM 1424 C C . GLY A 1 174 ? -15.797 8.367 -9.672 1 95.19 174 GLY A C 1
ATOM 1425 O O . GLY A 1 174 ? -16.516 7.531 -9.117 1 95.19 174 GLY A O 1
ATOM 1426 N N . LYS A 1 175 ? -14.469 8.383 -9.453 1 96.69 175 LYS A N 1
ATOM 1427 C CA . LYS A 1 175 ? -13.805 7.449 -8.555 1 96.69 175 LYS A CA 1
ATOM 1428 C C . LYS A 1 175 ? -13.914 7.91 -7.102 1 96.69 175 LYS A C 1
ATOM 1430 O O . LYS A 1 175 ? -13.844 9.102 -6.816 1 96.69 175 LYS A O 1
ATOM 1435 N N . ASP A 1 176 ? -14.086 6.949 -6.223 1 98.25 176 ASP A N 1
ATOM 1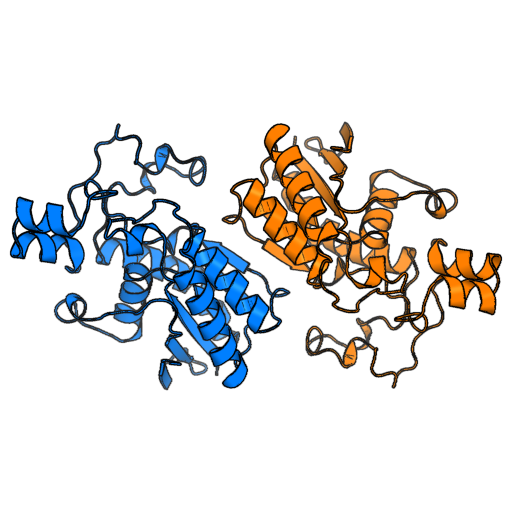436 C CA . ASP A 1 176 ? -14.07 7.215 -4.785 1 98.25 176 ASP A CA 1
ATOM 1437 C C . ASP A 1 176 ? -12.648 7.125 -4.227 1 98.25 176 ASP A C 1
ATOM 1439 O O . ASP A 1 176 ? -11.945 6.148 -4.465 1 98.25 176 ASP A O 1
ATOM 1443 N N . VAL A 1 177 ? -12.258 8.148 -3.449 1 98.75 177 VAL A N 1
ATOM 1444 C CA . VAL A 1 177 ? -10.867 8.281 -3.045 1 98.75 177 VAL A CA 1
ATOM 1445 C C . VAL A 1 177 ? -10.773 8.375 -1.524 1 98.75 177 VAL A C 1
ATOM 1447 O O . VAL A 1 177 ? -11.555 9.094 -0.895 1 98.75 177 VAL A O 1
ATOM 1450 N N . LEU A 1 178 ? -9.852 7.598 -0.917 1 98.94 178 LEU A N 1
ATOM 1451 C CA . LEU A 1 178 ? -9.469 7.715 0.485 1 98.94 178 LEU A CA 1
ATOM 1452 C C . LEU A 1 178 ? -8.117 8.398 0.622 1 98.94 178 LEU A C 1
ATOM 1454 O O . LEU A 1 178 ? -7.16 8.039 -0.067 1 98.94 178 LEU A O 1
ATOM 1458 N N . ILE A 1 179 ? -8.023 9.414 1.422 1 98.94 179 ILE A N 1
ATOM 1459 C CA . ILE A 1 179 ? -6.75 10.023 1.783 1 98.94 179 ILE A CA 1
ATOM 1460 C C . ILE A 1 179 ? -6.523 9.898 3.287 1 98.94 179 ILE A C 1
ATOM 1462 O O . ILE A 1 179 ? -7.336 10.375 4.086 1 98.94 179 ILE A O 1
ATOM 1466 N N . THR A 1 180 ? -5.496 9.219 3.697 1 98.94 180 THR A N 1
ATOM 1467 C CA . THR A 1 180 ? -5.055 9.227 5.09 1 98.94 180 THR A CA 1
ATOM 1468 C C . THR A 1 180 ? -3.852 10.148 5.27 1 98.94 180 THR A C 1
ATOM 1470 O O . THR A 1 180 ? -2.814 9.953 4.633 1 98.94 180 THR A O 1
ATOM 1473 N N . ALA A 1 181 ? -3.979 11.062 6.121 1 98.88 181 ALA A N 1
ATOM 1474 C CA . ALA A 1 181 ? -2.961 12.102 6.27 1 98.88 181 ALA A CA 1
ATOM 1475 C C . ALA A 1 181 ? -2.924 12.633 7.703 1 98.88 181 ALA A C 1
ATOM 1477 O O . ALA A 1 181 ? -2.941 11.859 8.656 1 98.88 181 ALA A O 1
ATOM 1478 N N . HIS A 1 182 ? -2.766 13.961 7.828 1 98.88 182 HIS A N 1
ATOM 1479 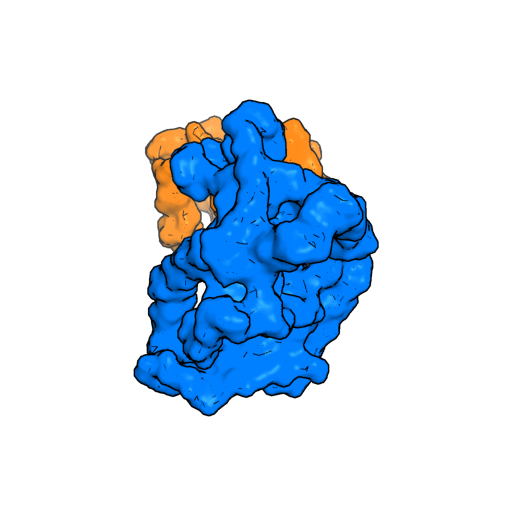C CA . HIS A 1 182 ? -2.453 14.516 9.141 1 98.88 182 HIS A CA 1
ATOM 1480 C C . HIS A 1 182 ? -3.381 15.68 9.477 1 98.88 182 HIS A C 1
ATOM 1482 O O . HIS A 1 182 ? -4.145 16.141 8.633 1 98.88 182 HIS A O 1
ATOM 1488 N N . GLY A 1 183 ? -3.35 16.078 10.695 1 98.25 183 GLY A N 1
ATOM 1489 C CA . GLY A 1 183 ? -4.254 17.094 11.203 1 98.25 183 GLY A CA 1
ATOM 1490 C C . GLY A 1 183 ? -4.188 18.391 10.43 1 98.25 183 GLY A C 1
ATOM 1491 O O . GLY A 1 183 ? -5.203 18.875 9.914 1 98.25 183 GLY A O 1
ATOM 1492 N N . ASN A 1 184 ? -2.973 18.969 10.359 1 98.19 184 ASN A N 1
ATOM 1493 C CA . ASN A 1 184 ? -2.859 20.266 9.688 1 98.19 184 ASN A CA 1
ATOM 1494 C C . ASN A 1 184 ? -3.037 20.125 8.18 1 98.19 184 ASN A C 1
ATOM 1496 O O . ASN A 1 184 ? -3.566 21.031 7.523 1 98.19 184 ASN A O 1
ATOM 1500 N N . THR A 1 185 ? -2.604 19 7.621 1 98.69 185 THR A N 1
ATOM 1501 C CA . THR A 1 185 ? -2.785 18.75 6.195 1 98.69 185 THR A CA 1
ATOM 1502 C C . THR A 1 185 ? -4.266 18.75 5.828 1 98.69 185 THR A C 1
ATOM 1504 O O . THR A 1 185 ? -4.68 19.453 4.902 1 98.69 185 THR A O 1
ATOM 1507 N N . ILE A 1 186 ? -5.012 18.031 6.598 1 98.69 186 ILE A N 1
ATOM 1508 C CA . ILE A 1 186 ? -6.441 17.938 6.332 1 98.69 186 ILE A CA 1
ATOM 1509 C C . ILE A 1 186 ? -7.125 19.266 6.652 1 98.69 186 ILE A C 1
ATOM 1511 O O . ILE A 1 186 ? -8.031 19.688 5.938 1 98.69 186 ILE A O 1
ATOM 1515 N N . ARG A 1 187 ? -6.68 19.938 7.727 1 98.06 187 ARG A N 1
ATOM 1516 C CA . ARG A 1 187 ? -7.219 21.266 8.047 1 98.06 187 ARG A CA 1
ATOM 1517 C C . ARG A 1 187 ? -7.031 22.219 6.879 1 98.06 187 ARG A C 1
ATOM 1519 O O . ARG A 1 187 ? -7.945 22.984 6.535 1 98.06 187 ARG A O 1
ATOM 1526 N N . GLY A 1 188 ? -5.801 22.188 6.324 1 97.94 188 GLY A N 1
ATOM 1527 C CA . GLY A 1 188 ? -5.555 23 5.148 1 97.94 188 GLY A CA 1
ATOM 1528 C C . GLY A 1 188 ? -6.457 22.656 3.98 1 97.94 188 GLY A C 1
ATOM 1529 O O . GLY A 1 188 ? -6.969 23.562 3.303 1 97.94 188 GLY A O 1
ATOM 1530 N N . MET A 1 189 ? -6.676 21.406 3.752 1 98.25 189 MET A N 1
ATOM 1531 C CA . MET A 1 189 ? -7.535 20.969 2.656 1 98.25 189 MET A CA 1
ATOM 1532 C C . MET A 1 189 ? -8.984 21.391 2.893 1 98.25 189 MET A C 1
ATOM 1534 O O . MET A 1 189 ? -9.641 21.906 1.985 1 98.25 189 MET A O 1
ATOM 1538 N N . VAL A 1 190 ? -9.422 21.188 4.102 1 97.12 190 VAL A N 1
ATOM 1539 C CA . VAL A 1 190 ? -10.805 21.5 4.473 1 97.12 190 VAL A CA 1
ATOM 1540 C C . VAL A 1 190 ? -11.047 23 4.367 1 97.12 190 VAL A C 1
ATOM 1542 O O . VAL A 1 190 ? -12.141 23.438 3.986 1 97.12 190 VAL A O 1
ATOM 1545 N N . LYS A 1 191 ? -9.992 23.766 4.77 1 97.81 191 LYS A N 1
ATOM 1546 C CA . LYS A 1 191 ? -10.125 25.219 4.641 1 97.81 191 LYS A CA 1
ATOM 1547 C C . LYS A 1 191 ? -10.531 25.609 3.223 1 97.81 191 LYS A C 1
ATOM 1549 O O . LYS A 1 191 ? -11.422 26.438 3.033 1 97.81 191 LYS A O 1
ATOM 1554 N N . GLU A 1 192 ? -9.906 25.062 2.291 1 95.56 192 GLU A N 1
ATOM 1555 C CA . GLU A 1 192 ? -10.18 25.375 0.894 1 95.56 192 GLU A CA 1
ATOM 1556 C C . GLU A 1 192 ? -11.484 24.734 0.43 1 95.56 192 GLU A C 1
ATOM 1558 O O . GLU A 1 192 ? -12.328 25.391 -0.19 1 95.56 192 GLU A O 1
ATOM 1563 N N . LEU A 1 193 ? -11.711 23.469 0.738 1 95.88 193 LEU A N 1
ATOM 1564 C CA . LEU A 1 193 ? -12.875 22.719 0.267 1 95.88 193 LEU A CA 1
ATOM 1565 C C . LEU A 1 193 ? -14.156 23.281 0.858 1 95.88 193 LEU A C 1
ATOM 1567 O O . LEU A 1 193 ? -15.172 23.406 0.161 1 95.88 193 LEU A O 1
ATOM 1571 N N . ASP A 1 194 ? -14.031 23.656 2.143 1 95.19 194 ASP A N 1
ATOM 1572 C CA . ASP A 1 194 ? -15.219 24.125 2.85 1 95.19 194 ASP A CA 1
ATOM 1573 C C . ASP A 1 194 ? -15.328 25.641 2.797 1 95.19 194 ASP A C 1
ATOM 1575 O O . ASP A 1 194 ? -16.312 26.219 3.266 1 95.19 194 ASP A O 1
ATOM 1579 N N . GLY A 1 195 ? -14.328 26.312 2.322 1 95.75 195 GLY A N 1
ATOM 1580 C CA . GLY A 1 195 ? -14.344 27.766 2.271 1 95.75 195 GLY A CA 1
ATOM 1581 C C . GLY A 1 195 ? -14.234 28.422 3.641 1 95.75 195 GLY A C 1
ATOM 1582 O O . GLY A 1 195 ? -14.945 29.375 3.936 1 95.75 195 GLY A O 1
ATOM 1583 N N . ILE A 1 196 ? -13.414 27.891 4.496 1 96.69 196 ILE A N 1
ATOM 1584 C CA . ILE A 1 196 ? -13.211 28.438 5.836 1 96.69 196 ILE A CA 1
ATOM 1585 C C . ILE A 1 196 ? -12.242 29.609 5.77 1 96.69 196 ILE A C 1
ATOM 1587 O O . ILE A 1 196 ? -11.203 29.531 5.105 1 96.69 196 ILE A O 1
ATOM 1591 N N . SER A 1 197 ? -12.492 30.672 6.469 1 96.81 197 SER A N 1
ATOM 1592 C CA . SER A 1 197 ? -11.68 31.891 6.43 1 96.81 197 SER A CA 1
ATOM 1593 C C . SER A 1 197 ? -10.375 31.703 7.203 1 96.81 197 SER A C 1
ATOM 1595 O O . SER A 1 197 ? -10.25 30.766 8 1 96.81 197 SER A O 1
ATOM 1597 N N . ASP A 1 198 ? -9.43 32.625 6.961 1 95.25 198 ASP A N 1
ATOM 1598 C CA . ASP A 1 198 ? -8.164 32.625 7.691 1 95.25 198 ASP A CA 1
ATOM 1599 C C . ASP A 1 198 ? -8.391 32.844 9.188 1 95.25 198 ASP A C 1
ATOM 1601 O O . ASP A 1 198 ? -7.66 32.281 10.016 1 95.25 198 ASP A O 1
ATOM 1605 N N . GLU A 1 199 ? -9.422 33.562 9.516 1 94.5 199 GLU A N 1
ATOM 1606 C CA . GLU A 1 199 ? -9.719 33.875 10.906 1 94.5 199 GLU A CA 1
ATOM 1607 C C . GLU A 1 199 ? -10.359 32.719 11.633 1 94.5 199 GLU A C 1
ATOM 1609 O O . GLU A 1 199 ? -10.164 32.531 12.836 1 94.5 199 GLU A O 1
ATOM 1614 N N . ASP A 1 200 ? -11.039 31.859 10.898 1 96.5 200 ASP A N 1
ATOM 1615 C CA . ASP A 1 200 ? -11.828 30.812 11.531 1 96.5 200 ASP A CA 1
ATOM 1616 C C . ASP A 1 200 ? -11.062 29.5 11.562 1 96.5 200 ASP A C 1
ATOM 1618 O O . ASP A 1 200 ? -11.32 28.641 12.406 1 96.5 200 ASP A O 1
ATOM 1622 N N . ILE A 1 201 ? -10.109 29.328 10.672 1 96.69 201 ILE A N 1
ATOM 1623 C CA . ILE A 1 201 ? -9.469 28.031 10.477 1 96.69 201 ILE A CA 1
ATOM 1624 C C . ILE A 1 201 ? -8.688 27.641 11.734 1 96.69 201 ILE A C 1
ATOM 1626 O O . ILE A 1 201 ? -8.578 26.469 12.07 1 96.69 201 ILE A O 1
ATOM 1630 N N . PRO A 1 202 ? -8.141 28.625 12.516 1 94.38 202 PRO A N 1
ATOM 1631 C CA . PRO A 1 202 ? -7.418 28.25 13.727 1 94.38 202 PRO A CA 1
ATOM 1632 C C . PRO A 1 202 ? -8.297 27.5 14.734 1 94.38 202 PRO A C 1
ATOM 1634 O O . PRO A 1 202 ? -7.785 26.75 15.562 1 94.38 202 PRO A O 1
ATOM 1637 N N . LYS A 1 203 ? -9.562 27.625 14.656 1 93.69 203 LYS A N 1
ATOM 1638 C CA . LYS A 1 203 ? -10.484 27.016 15.609 1 93.69 203 LYS A CA 1
ATOM 1639 C C . LYS A 1 203 ? -10.953 25.656 15.117 1 93.69 203 LYS A C 1
ATOM 1641 O O . LYS A 1 203 ? -11.578 24.906 15.867 1 93.69 203 LYS A O 1
ATOM 1646 N N . PHE A 1 204 ? -10.703 25.312 13.891 1 95.12 204 PHE A N 1
ATOM 1647 C CA . PHE A 1 204 ? -11.156 24.062 13.297 1 95.12 204 PHE A CA 1
ATOM 1648 C C . PHE A 1 204 ? -10.258 22.906 13.719 1 95.12 204 PHE A C 1
ATOM 1650 O O . PHE A 1 204 ? -9.031 23.016 13.664 1 95.12 204 PHE A O 1
ATOM 1657 N N . GLU A 1 205 ? -10.867 21.828 14.156 1 92.88 205 GLU A N 1
ATOM 1658 C CA . GLU A 1 205 ? -10.102 20.688 14.641 1 92.88 205 GLU A CA 1
ATOM 1659 C C . GLU A 1 205 ? -10.477 19.422 13.891 1 92.88 205 GLU A C 1
ATOM 1661 O O . GLU A 1 205 ? -11.633 19.234 13.5 1 92.88 205 GLU A O 1
ATOM 1666 N N . ILE A 1 206 ? -9.516 18.609 13.68 1 95.12 206 ILE A N 1
ATOM 1667 C CA . ILE A 1 206 ? -9.688 17.297 13.07 1 95.12 206 ILE A CA 1
ATOM 1668 C C . ILE A 1 206 ? -9.242 16.203 14.047 1 95.12 206 ILE A C 1
ATOM 1670 O O . ILE A 1 206 ? -8.078 16.141 14.438 1 95.12 206 ILE A O 1
ATOM 1674 N N . ALA A 1 207 ? -10.148 15.352 14.43 1 96.56 207 ALA A N 1
ATOM 1675 C CA . ALA A 1 207 ? -9.82 14.281 15.367 1 96.56 207 ALA A CA 1
ATOM 1676 C C . ALA A 1 207 ? -9.094 13.141 14.656 1 96.56 207 ALA A C 1
ATOM 1678 O O . ALA A 1 207 ? -9.289 12.922 13.461 1 96.56 207 ALA A O 1
ATOM 1679 N N . THR A 1 208 ? -8.289 12.438 15.359 1 98 208 THR A N 1
ATOM 1680 C CA . THR A 1 208 ? -7.625 11.266 14.805 1 98 208 THR A CA 1
ATOM 1681 C C . THR A 1 208 ? -8.633 10.156 14.516 1 98 208 THR A C 1
ATOM 1683 O O . THR A 1 208 ? -9.562 9.938 15.289 1 98 208 THR A O 1
ATOM 1686 N N . GLY A 1 209 ? -8.523 9.555 13.391 1 98 209 GLY A N 1
ATOM 1687 C CA . GLY A 1 209 ? -9.195 8.305 13.078 1 98 209 GLY A CA 1
ATOM 1688 C C . GLY A 1 209 ? -10.672 8.492 12.75 1 98 209 GLY A C 1
ATOM 1689 O O . GLY A 1 209 ? -11.43 7.52 12.734 1 98 209 GLY A O 1
ATOM 1690 N N . ILE A 1 210 ? -11.109 9.719 12.547 1 98.38 210 ILE A N 1
ATOM 1691 C CA . ILE A 1 210 ? -12.516 9.953 12.211 1 98.38 210 ILE A CA 1
ATOM 1692 C C . ILE A 1 210 ? -12.633 10.344 10.742 1 98.38 210 ILE A C 1
ATOM 1694 O O . ILE A 1 210 ? -12.164 11.414 10.336 1 98.38 210 ILE A O 1
ATOM 1698 N N . PRO A 1 211 ? -13.328 9.523 9.953 1 98.75 211 PRO A N 1
ATOM 1699 C CA . PRO A 1 211 ? -13.453 9.82 8.523 1 98.75 211 PRO A CA 1
ATOM 1700 C C . PRO A 1 211 ? -14.336 11.031 8.25 1 98.75 211 PRO A C 1
ATOM 1702 O O . PRO A 1 211 ? -15.469 11.102 8.742 1 98.75 211 PRO A O 1
ATOM 1705 N N . ARG A 1 212 ? -13.836 11.984 7.52 1 98.62 212 ARG A N 1
ATOM 1706 C CA . ARG A 1 212 ? -14.609 13.102 6.988 1 98.62 212 ARG A CA 1
ATOM 1707 C C . ARG A 1 212 ? -14.938 12.883 5.516 1 98.62 212 ARG A C 1
ATOM 1709 O O . ARG A 1 212 ? -14.039 12.711 4.691 1 98.62 212 ARG A O 1
ATOM 1716 N N . VAL A 1 213 ? -16.203 12.945 5.141 1 98.5 213 VAL A N 1
ATOM 1717 C CA . VAL A 1 213 ? -16.672 12.531 3.826 1 98.5 213 VAL A CA 1
ATOM 1718 C C . VAL A 1 213 ? -17.125 13.758 3.027 1 98.5 213 VAL A C 1
ATOM 1720 O O . VAL A 1 213 ? -17.844 14.617 3.541 1 98.5 213 VAL A O 1
ATOM 1723 N N . TYR A 1 214 ? -16.656 13.867 1.861 1 98.25 214 TYR A N 1
ATOM 1724 C CA . TYR A 1 214 ? -17.141 14.812 0.862 1 98.25 214 TYR A CA 1
ATOM 1725 C C . TYR A 1 214 ? -17.828 14.086 -0.291 1 98.25 214 TYR A C 1
ATOM 1727 O O . TYR A 1 214 ? -17.234 13.164 -0.879 1 98.25 214 TYR A O 1
ATOM 1735 N N . GLU A 1 215 ? -18.984 14.438 -0.595 1 97.19 215 GLU A N 1
ATOM 1736 C CA . GLU A 1 215 ? -19.688 13.945 -1.779 1 97.19 215 GLU A CA 1
ATOM 1737 C C . GLU A 1 215 ? -19.75 15.016 -2.867 1 97.19 215 GLU A C 1
ATOM 1739 O O . GLU A 1 215 ? -20.172 16.141 -2.615 1 97.19 215 GLU A O 1
ATOM 1744 N N . PHE A 1 216 ? -19.25 14.648 -4.012 1 94.31 216 PHE A N 1
ATOM 1745 C CA . PHE A 1 216 ? -19.156 15.586 -5.121 1 94.31 216 PHE A CA 1
ATOM 1746 C C . PHE A 1 216 ? -20.156 15.234 -6.215 1 94.31 216 PHE A C 1
ATOM 1748 O O . PHE A 1 216 ? -20.438 14.062 -6.457 1 94.31 216 PHE A O 1
ATOM 1755 N N . ASP A 1 217 ? -20.703 16.297 -6.914 1 89.56 217 ASP A N 1
ATOM 1756 C CA . ASP A 1 217 ? -21.453 16.031 -8.141 1 89.56 217 ASP A CA 1
ATOM 1757 C C . ASP A 1 217 ? -20.531 15.953 -9.352 1 89.56 217 ASP A C 1
ATOM 1759 O O . ASP A 1 217 ? -19.297 15.961 -9.203 1 89.56 217 ASP A O 1
ATOM 1763 N N . GLU A 1 218 ? -21.062 15.906 -10.508 1 85.56 218 GLU A N 1
ATOM 1764 C CA . GLU A 1 218 ? -20.297 15.68 -11.727 1 85.56 218 GLU A CA 1
ATOM 1765 C C . GLU A 1 218 ? -19.422 16.891 -12.055 1 85.56 218 GLU A C 1
ATOM 1767 O O . GLU A 1 218 ? -18.453 16.781 -12.805 1 85.56 218 GLU A O 1
ATOM 1772 N N . ALA A 1 219 ? -19.781 18.047 -11.5 1 85.31 219 ALA A N 1
ATOM 1773 C CA . ALA A 1 219 ? -19.016 19.266 -11.719 1 85.31 219 ALA A CA 1
ATOM 1774 C C . ALA A 1 219 ? -18.062 19.531 -10.555 1 85.31 219 ALA A C 1
ATOM 1776 O O . ALA A 1 219 ? -17.5 20.625 -10.445 1 85.31 219 ALA A O 1
ATOM 1777 N N . LEU A 1 220 ? -17.906 18.578 -9.609 1 85.19 220 LEU A N 1
ATOM 1778 C CA . LEU A 1 220 ? -17.031 18.609 -8.438 1 85.19 220 LEU A CA 1
ATOM 1779 C C . LEU A 1 220 ? -17.5 19.656 -7.441 1 85.19 220 LEU A C 1
ATOM 1781 O O . LEU A 1 220 ? -16.688 20.234 -6.711 1 85.19 220 LEU A O 1
ATOM 1785 N N . HIS A 1 221 ? -18.734 19.906 -7.543 1 90.38 221 HIS A N 1
ATOM 1786 C CA . HIS A 1 221 ? -19.312 20.688 -6.453 1 90.38 221 HIS A CA 1
ATOM 1787 C C . HIS A 1 221 ? -19.625 19.812 -5.246 1 90.38 221 HIS A C 1
ATOM 1789 O O . HIS A 1 221 ? -20.156 18.719 -5.395 1 90.38 221 HIS A O 1
ATOM 1795 N N . ILE A 1 222 ? -19.297 20.312 -4.125 1 94.12 222 ILE A N 1
ATOM 1796 C CA . ILE A 1 222 ? -19.562 19.562 -2.898 1 94.12 222 ILE A CA 1
ATOM 1797 C C . ILE A 1 222 ? -21.062 19.562 -2.617 1 94.12 222 ILE A C 1
ATOM 1799 O O . ILE A 1 222 ? -21.688 20.625 -2.514 1 94.12 222 ILE A O 1
ATOM 1803 N N . LYS A 1 223 ? -21.656 18.438 -2.461 1 94 223 LYS A N 1
ATOM 1804 C CA . LYS A 1 223 ? -23.078 18.281 -2.219 1 94 223 LYS A CA 1
ATOM 1805 C C . LYS A 1 223 ? -23.359 17.953 -0.752 1 94 223 LYS A C 1
ATOM 1807 O O . LYS A 1 223 ? -24.406 18.312 -0.219 1 94 223 LYS A O 1
ATOM 1812 N N . ASN A 1 224 ? -22.438 17.25 -0.203 1 95.19 224 ASN A N 1
ATOM 1813 C CA . ASN A 1 224 ? -22.578 16.844 1.188 1 95.19 224 ASN A CA 1
ATOM 1814 C C . ASN A 1 224 ? -21.234 16.672 1.872 1 95.19 224 ASN A C 1
ATOM 1816 O O . ASN A 1 224 ? -20.25 16.266 1.24 1 95.19 224 ASN A O 1
ATOM 1820 N N . VAL A 1 225 ? -21.188 17.078 3.07 1 96.69 225 VAL A N 1
ATOM 1821 C CA . VAL A 1 225 ? -20.016 16.906 3.916 1 96.69 225 VAL A CA 1
ATOM 1822 C C . VAL A 1 225 ? -20.438 16.406 5.297 1 96.69 225 VAL A C 1
ATOM 1824 O O . VAL A 1 225 ? -21.359 16.953 5.91 1 96.69 225 VAL A O 1
ATOM 1827 N N . TYR A 1 226 ? -19.844 15.328 5.754 1 97.19 226 TYR A N 1
ATOM 1828 C CA . TYR A 1 226 ? -20.188 14.805 7.07 1 97.19 226 TYR A CA 1
ATOM 1829 C C . TYR A 1 226 ? -19.062 13.922 7.617 1 97.19 226 TYR A C 1
ATOM 1831 O O . TYR A 1 226 ? -18.156 13.531 6.879 1 97.19 226 TYR A O 1
ATOM 1839 N N . ASN A 1 227 ? -19.094 13.695 8.883 1 97.25 227 ASN A N 1
ATOM 1840 C CA . ASN A 1 227 ? -18.172 12.773 9.547 1 97.25 227 ASN A CA 1
ATOM 1841 C C . ASN A 1 227 ? -18.844 11.438 9.836 1 97.25 227 ASN A C 1
ATOM 1843 O O . ASN A 1 227 ? -20.047 11.367 10.055 1 97.25 227 ASN A O 1
ATOM 1847 N N . ILE A 1 228 ? -18.031 10.438 9.758 1 95.62 228 ILE A N 1
ATOM 1848 C CA . ILE A 1 228 ? -18.484 9.117 10.188 1 95.62 228 ILE A CA 1
ATOM 1849 C C . ILE A 1 228 ? -17.891 8.789 11.555 1 95.62 228 ILE A C 1
ATOM 1851 O O . ILE A 1 228 ? -16.719 8.445 11.664 1 95.62 228 ILE A O 1
ATOM 1855 N N . ASP A 1 229 ? -18.594 8.977 12.695 1 86.12 229 ASP A N 1
ATOM 1856 C CA . ASP A 1 229 ? -18.141 8.805 14.07 1 86.12 229 ASP A CA 1
ATOM 1857 C C . ASP A 1 229 ? -18.688 7.516 14.672 1 86.12 229 ASP A C 1
ATOM 1859 O O . ASP A 1 229 ? -19.781 7.07 14.312 1 86.12 229 ASP A O 1
ATOM 1863 N N . MET B 1 1 ? 22.719 -0.355 -12.344 1 86.19 1 MET B N 1
ATOM 1864 C CA . MET B 1 1 ? 22 -1.578 -12.672 1 86.19 1 MET B CA 1
ATOM 1865 C C . MET B 1 1 ? 20.703 -1.672 -11.883 1 86.19 1 MET B C 1
ATOM 1867 O O . MET B 1 1 ? 20.688 -1.475 -10.664 1 86.19 1 MET B O 1
ATOM 1871 N N . ALA B 1 2 ? 19.578 -1.833 -12.578 1 95.44 2 ALA B N 1
ATOM 1872 C CA . ALA B 1 2 ? 18.266 -1.952 -11.938 1 95.44 2 ALA B CA 1
ATOM 1873 C C . ALA B 1 2 ? 18.062 -3.357 -11.375 1 95.44 2 ALA B C 1
ATOM 1875 O O . ALA B 1 2 ? 18.578 -4.332 -11.922 1 95.44 2 ALA B O 1
ATOM 1876 N N . LYS B 1 3 ? 17.375 -3.451 -10.242 1 98.12 3 LYS B N 1
ATOM 1877 C CA . LYS B 1 3 ? 17.109 -4.742 -9.617 1 98.12 3 LYS B CA 1
ATOM 1878 C C . LYS B 1 3 ? 15.617 -5.055 -9.594 1 98.12 3 LYS B C 1
ATOM 1880 O O . LYS B 1 3 ? 14.789 -4.164 -9.367 1 98.12 3 LYS B O 1
ATOM 1885 N N . LEU B 1 4 ? 15.328 -6.227 -9.906 1 98.69 4 LEU B N 1
ATOM 1886 C CA . LEU B 1 4 ? 14.016 -6.82 -9.695 1 98.69 4 LEU B CA 1
ATOM 1887 C C . LEU B 1 4 ? 14.062 -7.898 -8.625 1 98.69 4 LEU B C 1
ATOM 1889 O O . LEU B 1 4 ? 14.883 -8.812 -8.695 1 98.69 4 LEU B O 1
ATOM 1893 N N . VAL B 1 5 ? 13.266 -7.75 -7.629 1 98.88 5 VAL B N 1
ATOM 1894 C CA . VAL B 1 5 ? 13.172 -8.781 -6.602 1 98.88 5 VAL B CA 1
ATOM 1895 C C . VAL B 1 5 ? 11.773 -9.391 -6.605 1 98.88 5 VAL B C 1
ATOM 1897 O O . VAL B 1 5 ? 10.773 -8.68 -6.52 1 98.88 5 VAL B O 1
ATOM 1900 N N . LEU B 1 6 ? 11.727 -10.664 -6.777 1 98.88 6 LEU B N 1
ATOM 1901 C CA . LEU B 1 6 ? 10.492 -11.445 -6.73 1 98.88 6 LEU B CA 1
ATOM 1902 C C . LEU B 1 6 ? 10.383 -12.219 -5.422 1 98.88 6 LEU B C 1
ATOM 1904 O O . LEU B 1 6 ? 11.32 -12.922 -5.035 1 98.88 6 LEU B O 1
ATOM 1908 N N . VAL B 1 7 ? 9.273 -12.062 -4.758 1 98.94 7 VAL B N 1
ATOM 1909 C CA . VAL B 1 7 ? 9.07 -12.805 -3.516 1 98.94 7 VAL B CA 1
ATOM 1910 C C . VAL B 1 7 ? 7.707 -13.492 -3.549 1 98.94 7 VAL B C 1
ATOM 1912 O O . VAL B 1 7 ? 6.676 -12.844 -3.727 1 98.94 7 VAL B O 1
ATOM 1915 N N . ARG B 1 8 ? 7.699 -14.805 -3.445 1 98.88 8 ARG B N 1
ATOM 1916 C CA . ARG B 1 8 ? 6.445 -15.5 -3.168 1 98.88 8 ARG B CA 1
ATOM 1917 C C . ARG B 1 8 ? 5.91 -15.141 -1.787 1 98.88 8 ARG B C 1
ATOM 1919 O O . ARG B 1 8 ? 6.676 -15.047 -0.824 1 98.88 8 ARG B O 1
ATOM 1926 N N . HIS B 1 9 ? 4.648 -14.953 -1.729 1 98.94 9 HIS B N 1
ATOM 1927 C CA . HIS B 1 9 ? 4.051 -14.625 -0.441 1 98.94 9 HIS B CA 1
ATOM 1928 C C . HIS B 1 9 ? 4.465 -15.625 0.633 1 98.94 9 HIS B C 1
ATOM 1930 O O . HIS B 1 9 ? 4.828 -16.766 0.323 1 98.94 9 HIS B O 1
ATOM 1936 N N . GLY B 1 10 ? 4.41 -15.227 1.887 1 98.81 10 GLY B N 1
ATOM 1937 C CA . GLY B 1 10 ? 4.605 -16.156 2.984 1 98.81 10 GLY B CA 1
ATOM 1938 C C . GLY B 1 10 ? 3.539 -17.234 3.043 1 98.81 10 GLY B C 1
ATOM 1939 O O . GLY B 1 10 ? 2.514 -17.141 2.367 1 98.81 10 GLY B O 1
ATOM 1940 N N . LYS B 1 11 ? 3.832 -18.188 3.943 1 98.56 11 LYS B N 1
ATOM 1941 C CA . LYS B 1 11 ? 2.893 -19.281 4.102 1 98.56 11 LYS B CA 1
ATOM 1942 C C . LYS B 1 11 ? 1.495 -18.781 4.445 1 98.56 11 LYS B C 1
ATOM 1944 O O . LYS B 1 11 ? 1.334 -17.938 5.332 1 98.56 11 LYS B O 1
ATOM 1949 N N . SER B 1 12 ? 0.5 -19.219 3.654 1 98.44 12 SER B N 1
ATOM 1950 C CA . SER B 1 12 ? -0.886 -18.828 3.902 1 98.44 12 SER B CA 1
ATOM 1951 C C . SER B 1 12 ? -1.6 -19.875 4.766 1 98.44 12 SER B C 1
ATOM 1953 O O . SER B 1 12 ? -1.074 -20.953 4.996 1 98.44 12 SER B O 1
ATOM 1955 N N . GLU B 1 13 ? -2.773 -19.562 5.168 1 97.81 13 GLU B N 1
ATOM 1956 C CA . GLU B 1 13 ? -3.609 -20.469 5.934 1 97.81 13 GLU B CA 1
ATOM 1957 C C . GLU B 1 13 ? -3.924 -21.734 5.133 1 97.81 13 GLU B C 1
ATOM 1959 O O . GLU B 1 13 ? -3.922 -22.844 5.68 1 97.81 13 GLU B O 1
ATOM 1964 N N . TRP B 1 14 ? -4.16 -21.609 3.82 1 97 14 TRP B N 1
ATOM 1965 C CA . TRP B 1 14 ? -4.523 -22.766 3.016 1 97 14 TRP B CA 1
ATOM 1966 C C . TRP B 1 14 ? -3.283 -23.562 2.609 1 97 14 TRP B C 1
ATOM 1968 O O . TRP B 1 14 ? -3.375 -24.75 2.271 1 97 14 TRP B O 1
ATOM 1978 N N . ASN B 1 15 ? -2.092 -22.859 2.551 1 95.81 15 ASN B N 1
ATOM 1979 C CA . ASN B 1 15 ? -0.866 -23.656 2.465 1 95.81 15 ASN B CA 1
ATOM 1980 C C . ASN B 1 15 ? -0.762 -24.656 3.611 1 95.81 15 ASN B C 1
ATOM 1982 O O . ASN B 1 15 ? -0.451 -25.828 3.389 1 95.81 15 ASN B O 1
ATOM 1986 N N . LYS B 1 16 ? -1.037 -24.156 4.77 1 95.81 16 LYS B N 1
ATOM 1987 C CA . LYS B 1 16 ? -0.947 -24.984 5.969 1 95.81 16 LYS B CA 1
ATOM 1988 C C . LYS B 1 16 ? -1.94 -26.141 5.914 1 95.81 16 LYS B C 1
ATOM 1990 O O . LYS B 1 16 ? -1.666 -27.234 6.43 1 95.81 16 LYS B O 1
ATOM 1995 N N . GLN B 1 17 ? -3.014 -25.922 5.309 1 97.06 17 GLN B N 1
ATOM 1996 C CA . GLN B 1 17 ? -4.074 -26.922 5.234 1 97.06 17 GLN B CA 1
ATOM 1997 C C . GLN B 1 17 ? -3.906 -27.812 4.004 1 97.06 17 GLN B C 1
ATOM 1999 O O . GLN B 1 17 ? -4.738 -28.688 3.738 1 97.06 17 GLN B O 1
ATOM 2004 N N . ASN B 1 18 ? -2.949 -27.594 3.184 1 97.5 18 ASN B N 1
ATOM 2005 C CA . ASN B 1 18 ? -2.625 -28.375 1.995 1 97.5 18 ASN B CA 1
ATOM 2006 C C . ASN B 1 18 ? -3.777 -28.375 0.995 1 97.5 18 ASN B C 1
ATOM 2008 O O . ASN B 1 18 ? -4.148 -29.422 0.471 1 97.5 18 ASN B O 1
ATOM 2012 N N . ARG B 1 19 ? -4.297 -27.156 0.782 1 98.12 19 ARG B N 1
ATOM 2013 C CA . ARG B 1 19 ? -5.418 -26.984 -0.139 1 98.12 19 ARG B CA 1
ATOM 2014 C C . ARG B 1 19 ? -4.996 -26.219 -1.384 1 98.12 19 ARG B C 1
ATOM 2016 O O . ARG B 1 19 ? -4.094 -25.391 -1.326 1 98.12 19 ARG B O 1
ATOM 2023 N N . PHE B 1 20 ? -5.688 -26.562 -2.455 1 98.12 20 PHE B N 1
ATOM 2024 C CA . PHE B 1 20 ? -5.566 -25.719 -3.633 1 98.12 20 PHE B CA 1
ATOM 2025 C C . PHE B 1 20 ? -6.207 -24.359 -3.391 1 98.12 20 PHE B C 1
ATOM 2027 O O . PHE B 1 20 ? -7.41 -24.266 -3.129 1 98.12 20 PHE B O 1
ATOM 2034 N N . THR B 1 21 ? -5.453 -23.344 -3.494 1 97.56 21 THR B N 1
ATOM 2035 C CA . THR B 1 21 ? -5.965 -22.016 -3.141 1 97.56 21 THR B CA 1
ATOM 2036 C C . THR B 1 21 ? -6.328 -21.234 -4.395 1 97.56 21 THR B C 1
ATOM 2038 O O . THR B 1 21 ? -7.504 -20.938 -4.633 1 97.56 21 THR B O 1
ATOM 2041 N N . GLY B 1 22 ? -5.234 -20.875 -5.289 1 97.75 22 GLY B N 1
ATOM 2042 C CA . GLY B 1 22 ? -5.469 -20.094 -6.488 1 97.75 22 GLY B CA 1
ATOM 2043 C C . GLY B 1 22 ? -5.883 -18.672 -6.195 1 97.75 22 GLY B C 1
ATOM 2044 O O . GLY B 1 22 ? -5.172 -17.938 -5.496 1 97.75 22 GLY B O 1
ATOM 2045 N N . TRP B 1 23 ? -7.105 -18.281 -6.637 1 98.12 23 TRP B N 1
ATOM 2046 C CA . TRP B 1 23 ? -7.559 -16.891 -6.551 1 98.12 23 TRP B CA 1
ATOM 2047 C C . TRP B 1 23 ? -8.32 -16.656 -5.25 1 98.12 23 TRP B C 1
ATOM 2049 O O . TRP B 1 23 ? -8.742 -15.523 -4.973 1 98.12 23 TRP B O 1
ATOM 2059 N N . VAL B 1 24 ? -8.492 -17.766 -4.418 1 97.62 24 VAL B N 1
ATOM 2060 C CA . VAL B 1 24 ? -9.148 -17.547 -3.131 1 97.62 24 VAL B CA 1
ATOM 2061 C C . VAL B 1 24 ? -8.312 -16.609 -2.271 1 97.62 24 VAL B C 1
ATOM 2063 O O . VAL B 1 24 ? -7.09 -16.766 -2.168 1 97.62 24 VAL B O 1
ATOM 2066 N N . ASP B 1 25 ? -8.961 -15.664 -1.674 1 97.81 25 ASP B N 1
ATOM 2067 C CA . ASP B 1 25 ? -8.25 -14.602 -0.971 1 97.81 25 ASP B CA 1
ATOM 2068 C C . ASP B 1 25 ? -8.016 -14.969 0.491 1 97.81 25 ASP B C 1
ATOM 2070 O O . ASP B 1 25 ? -8.531 -14.312 1.396 1 97.81 25 ASP B O 1
ATOM 2074 N N . VAL B 1 26 ? -7.176 -15.914 0.658 1 97.88 26 VAL B N 1
ATOM 2075 C CA . VAL B 1 26 ? -6.844 -16.406 1.991 1 97.88 26 VAL B CA 1
ATOM 2076 C C . VAL B 1 26 ? -5.711 -15.57 2.584 1 97.88 26 VAL B C 1
ATOM 2078 O O . VAL B 1 26 ? -4.863 -15.055 1.853 1 97.88 26 VAL B O 1
ATOM 2081 N N . ASP B 1 27 ? -5.645 -15.453 3.881 1 98.44 27 ASP B N 1
ATOM 2082 C CA . ASP B 1 27 ? -4.668 -14.625 4.578 1 98.44 27 ASP B CA 1
ATOM 2083 C C . ASP B 1 27 ? -3.383 -15.398 4.852 1 98.44 27 ASP B C 1
ATOM 2085 O O . ASP B 1 27 ? -3.33 -16.609 4.648 1 98.44 27 ASP B O 1
ATOM 2089 N N . LEU B 1 28 ? -2.385 -14.688 5.262 1 98.75 28 LEU B N 1
ATOM 2090 C CA . LEU B 1 28 ? -1.151 -15.297 5.742 1 98.75 28 LEU B CA 1
ATOM 2091 C C . LEU B 1 28 ? -1.393 -16.062 7.039 1 98.75 28 LEU B C 1
ATOM 2093 O O . LEU B 1 28 ? -2.166 -15.617 7.891 1 98.75 28 LEU B O 1
ATOM 2097 N N . ALA B 1 29 ? -0.724 -17.219 7.156 1 98.5 29 ALA B N 1
ATOM 2098 C CA . ALA B 1 29 ? -0.601 -17.859 8.461 1 98.5 29 ALA B CA 1
ATOM 2099 C C . ALA B 1 29 ? 0.468 -17.172 9.312 1 98.5 29 ALA B C 1
ATOM 2101 O O . ALA B 1 29 ? 1.292 -16.406 8.789 1 98.5 29 ALA B O 1
ATOM 2102 N N . PRO B 1 30 ? 0.463 -17.391 10.617 1 98.38 30 PRO B N 1
ATOM 2103 C CA . PRO B 1 30 ? 1.483 -16.766 11.469 1 98.38 30 PRO B CA 1
ATOM 2104 C C . PRO B 1 30 ? 2.904 -17.047 10.984 1 98.38 30 PRO B C 1
ATOM 2106 O O . PRO B 1 30 ? 3.754 -16.156 11.008 1 98.38 30 PRO B O 1
ATOM 2109 N N . GLU B 1 31 ? 3.139 -18.234 10.5 1 98.38 31 GLU B N 1
ATOM 2110 C CA . GLU B 1 31 ? 4.449 -18.578 9.961 1 98.38 31 GLU B CA 1
ATOM 2111 C C . GLU B 1 31 ? 4.785 -17.719 8.742 1 98.38 31 GLU B C 1
ATOM 2113 O O . GLU B 1 31 ? 5.945 -17.359 8.523 1 98.38 31 GLU B O 1
ATOM 2118 N N . GLY B 1 32 ? 3.754 -17.453 7.918 1 98.75 32 GLY B N 1
ATOM 2119 C CA . GLY B 1 32 ? 3.945 -16.625 6.734 1 98.75 32 GLY B CA 1
ATOM 2120 C C . GLY B 1 32 ? 4.301 -15.188 7.062 1 98.75 32 GLY B C 1
ATOM 2121 O O . GLY B 1 32 ? 5.086 -14.555 6.348 1 98.75 32 GLY B O 1
ATOM 2122 N N . ILE B 1 33 ? 3.732 -14.664 8.133 1 98.81 33 ILE B N 1
ATOM 2123 C CA . ILE B 1 33 ? 4.07 -13.328 8.609 1 98.81 33 ILE B CA 1
ATOM 2124 C C . ILE B 1 33 ? 5.547 -13.273 9 1 98.81 33 ILE B C 1
ATOM 2126 O O . ILE B 1 33 ? 6.262 -12.344 8.617 1 98.81 33 ILE B O 1
ATOM 2130 N N . GLU B 1 34 ? 5.977 -14.297 9.695 1 98.81 34 GLU B N 1
ATOM 2131 C CA . GLU B 1 34 ? 7.379 -14.359 10.109 1 98.81 34 GLU B CA 1
ATOM 2132 C C . GLU B 1 34 ? 8.305 -14.508 8.906 1 98.81 34 GLU B C 1
ATOM 2134 O O . GLU B 1 34 ? 9.383 -13.914 8.875 1 98.81 34 GLU B O 1
ATOM 2139 N N . GLU B 1 35 ? 7.887 -15.297 7.93 1 98.75 35 GLU B N 1
ATOM 2140 C CA . GLU B 1 35 ? 8.672 -15.438 6.707 1 98.75 35 GLU B CA 1
ATOM 2141 C C . GLU B 1 35 ? 8.828 -14.094 5.996 1 98.75 35 GLU B C 1
ATOM 2143 O O . GLU B 1 35 ? 9.914 -13.758 5.531 1 98.75 35 GLU B O 1
ATOM 2148 N N . ALA B 1 36 ? 7.742 -13.344 5.934 1 98.88 36 ALA B N 1
ATOM 2149 C CA . ALA B 1 36 ? 7.781 -12.031 5.293 1 98.88 36 ALA B CA 1
ATOM 2150 C C . ALA B 1 36 ? 8.711 -11.086 6.039 1 98.88 36 ALA B C 1
ATOM 2152 O O . ALA B 1 36 ? 9.477 -10.344 5.422 1 98.88 36 ALA B O 1
ATOM 2153 N N . LYS B 1 37 ? 8.625 -11.117 7.371 1 98.88 37 LYS B N 1
ATOM 2154 C CA . LYS B 1 37 ? 9.508 -10.289 8.195 1 98.88 37 LYS B CA 1
ATOM 2155 C C . LYS B 1 37 ? 10.977 -10.633 7.938 1 98.88 37 LYS B C 1
ATOM 2157 O O . LYS B 1 37 ? 11.805 -9.742 7.727 1 98.88 37 LYS B O 1
ATOM 2162 N N . LYS B 1 38 ? 11.242 -11.922 7.926 1 98.75 38 LYS B N 1
ATOM 2163 C CA . LYS B 1 38 ? 12.609 -12.375 7.691 1 98.75 38 LYS B CA 1
ATOM 2164 C C . LYS B 1 38 ? 13.102 -11.945 6.312 1 98.75 38 LYS B C 1
ATOM 2166 O O . LYS B 1 38 ? 14.258 -11.531 6.16 1 98.75 38 LYS B O 1
ATOM 2171 N N . ALA B 1 39 ? 12.25 -12.078 5.316 1 98.81 39 ALA B N 1
ATOM 2172 C CA . ALA B 1 39 ? 12.609 -11.633 3.971 1 98.81 39 ALA B CA 1
ATOM 2173 C C . ALA B 1 39 ? 12.992 -10.156 3.965 1 98.81 39 ALA B C 1
ATOM 2175 O O . ALA B 1 39 ? 14.016 -9.773 3.389 1 98.81 39 ALA B O 1
ATOM 2176 N N . GLY B 1 40 ? 12.18 -9.328 4.637 1 98.81 40 GLY B N 1
ATOM 2177 C CA . GLY B 1 40 ? 12.477 -7.91 4.734 1 98.81 40 GLY B CA 1
ATOM 2178 C C . GLY B 1 40 ? 13.789 -7.621 5.441 1 98.81 40 GLY B C 1
ATOM 2179 O O . GLY B 1 40 ? 14.562 -6.777 5 1 98.81 40 GLY B O 1
ATOM 2180 N N . GLN B 1 41 ? 14 -8.312 6.512 1 98.75 41 GLN B N 1
ATOM 2181 C CA . GLN B 1 41 ? 15.219 -8.133 7.293 1 98.75 41 GLN B CA 1
ATOM 2182 C C . GLN B 1 41 ? 16.453 -8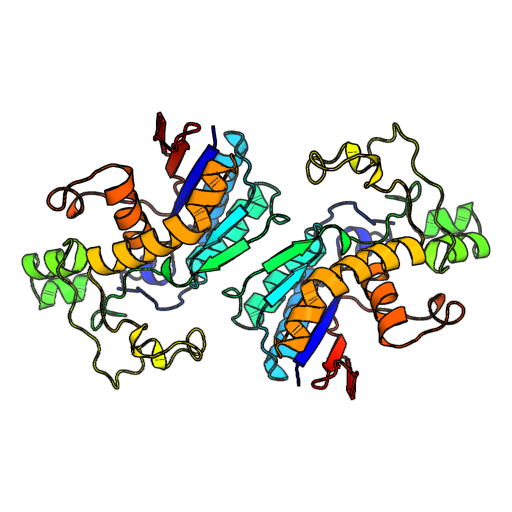.516 6.484 1 98.75 41 GLN B C 1
ATOM 2184 O O . GLN B 1 41 ? 17.453 -7.809 6.5 1 98.75 41 GLN B O 1
ATOM 2189 N N . LYS B 1 42 ? 16.344 -9.641 5.781 1 98.69 42 LYS B N 1
ATOM 2190 C CA . LYS B 1 42 ? 17.469 -10.086 4.957 1 98.69 42 LYS B CA 1
ATOM 2191 C C . LYS B 1 42 ? 17.75 -9.094 3.834 1 98.69 42 LYS B C 1
ATOM 2193 O O . LYS B 1 42 ? 18.906 -8.805 3.531 1 98.69 42 LYS B O 1
ATOM 2198 N N . LEU B 1 43 ? 16.734 -8.617 3.227 1 98.75 43 LEU B N 1
ATOM 2199 C CA . LEU B 1 43 ? 16.891 -7.613 2.182 1 98.75 43 LEU B CA 1
ATOM 2200 C C . LEU B 1 43 ? 17.531 -6.348 2.74 1 98.75 43 LEU B C 1
ATOM 2202 O O . LEU B 1 43 ? 18.422 -5.762 2.104 1 98.75 43 LEU B O 1
ATOM 2206 N N . LYS B 1 44 ? 17.047 -5.934 3.893 1 98.38 44 LYS B N 1
ATOM 2207 C CA . LYS B 1 44 ? 17.625 -4.766 4.555 1 98.38 44 LYS B CA 1
ATOM 2208 C C . LYS B 1 44 ? 19.109 -4.969 4.836 1 98.38 44 LYS B C 1
ATOM 2210 O O . LYS B 1 44 ? 19.922 -4.098 4.531 1 98.38 44 LYS B O 1
ATOM 2215 N N . GLU B 1 45 ? 19.453 -6.129 5.41 1 98.19 45 GLU B N 1
ATOM 2216 C CA . GLU B 1 45 ? 20.828 -6.457 5.723 1 98.19 45 GLU B CA 1
ATOM 2217 C C . GLU B 1 45 ? 21.703 -6.461 4.465 1 98.19 45 GLU B C 1
ATOM 2219 O O . GLU B 1 45 ? 22.875 -6.074 4.512 1 98.19 45 GLU B O 1
ATOM 2224 N N . ALA B 1 46 ? 21.078 -6.848 3.383 1 97.94 46 ALA B N 1
ATOM 2225 C CA . ALA B 1 46 ? 21.797 -6.941 2.119 1 97.94 46 ALA B CA 1
ATOM 2226 C C . ALA B 1 46 ? 21.859 -5.586 1.421 1 97.94 46 ALA B C 1
ATOM 2228 O O . ALA B 1 46 ? 22.453 -5.461 0.344 1 97.94 46 ALA B O 1
ATOM 2229 N N . GLY B 1 47 ? 21.203 -4.566 1.954 1 97.25 47 GLY B N 1
ATOM 2230 C CA . GLY B 1 47 ? 21.344 -3.199 1.47 1 97.25 47 GLY B CA 1
ATOM 2231 C C . GLY B 1 47 ? 20.375 -2.871 0.351 1 97.25 47 GLY B C 1
ATOM 2232 O O . GLY B 1 47 ? 20.594 -1.941 -0.426 1 97.25 47 GLY B O 1
ATOM 2233 N N . PHE B 1 48 ? 19.297 -3.635 0.297 1 97.81 48 PHE B N 1
ATOM 2234 C CA . PHE B 1 48 ? 18.328 -3.408 -0.771 1 97.81 48 PHE B CA 1
ATOM 2235 C C . PHE B 1 48 ? 17.438 -2.225 -0.442 1 97.81 48 PHE B C 1
ATOM 2237 O O . PHE B 1 48 ? 17.078 -2.008 0.72 1 97.81 48 PHE B O 1
ATOM 2244 N N . CYS B 1 49 ? 17.109 -1.46 -1.448 1 97.19 49 CYS B N 1
ATOM 2245 C CA . CYS B 1 49 ? 16.078 -0.42 -1.465 1 97.19 49 CYS B CA 1
ATOM 2246 C C . CYS B 1 49 ? 15.234 -0.506 -2.729 1 97.19 49 CYS B C 1
ATOM 2248 O O . CYS B 1 49 ? 15.68 -1.048 -3.742 1 97.19 49 CYS B O 1
ATOM 2250 N N . PHE B 1 50 ? 14.07 -0.055 -2.676 1 98.38 50 PHE B N 1
ATOM 2251 C CA . PHE B 1 50 ? 13.164 -0.17 -3.816 1 98.38 50 PHE B CA 1
ATOM 2252 C C . PHE B 1 50 ? 12.5 1.168 -4.121 1 98.38 50 PHE B C 1
ATOM 2254 O O . PHE B 1 50 ? 12.266 1.971 -3.213 1 98.38 50 PHE B O 1
ATOM 2261 N N . ASP B 1 51 ? 12.211 1.359 -5.379 1 97.81 51 ASP B N 1
ATOM 2262 C CA . ASP B 1 51 ? 11.5 2.561 -5.816 1 97.81 51 ASP B CA 1
ATOM 2263 C C . ASP B 1 51 ? 9.992 2.326 -5.867 1 97.81 51 ASP B C 1
ATOM 2265 O O . ASP B 1 51 ? 9.211 3.27 -5.758 1 97.81 51 ASP B O 1
ATOM 2269 N N . ILE B 1 52 ? 9.602 1.083 -6.02 1 98.62 52 ILE B N 1
ATOM 2270 C CA . ILE B 1 52 ? 8.195 0.76 -6.199 1 98.62 52 ILE B CA 1
ATOM 2271 C C . ILE B 1 52 ? 7.953 -0.712 -5.875 1 98.62 52 ILE B C 1
ATOM 2273 O O . ILE B 1 52 ? 8.836 -1.55 -6.074 1 98.62 52 ILE B O 1
ATOM 2277 N N . CYS B 1 53 ? 6.781 -1.026 -5.355 1 98.88 53 CYS B N 1
ATOM 2278 C CA . CYS B 1 53 ? 6.355 -2.389 -5.055 1 98.88 53 CYS B CA 1
ATOM 2279 C C . CYS B 1 53 ? 5.086 -2.746 -5.816 1 98.88 53 CYS B C 1
ATOM 2281 O O . CYS B 1 53 ? 4.164 -1.935 -5.906 1 98.88 53 CYS B O 1
ATOM 2283 N N . PHE B 1 54 ? 5.086 -3.91 -6.367 1 98.94 54 PHE B N 1
ATOM 2284 C CA . PHE B 1 54 ? 3.889 -4.477 -6.977 1 98.94 54 PHE B CA 1
ATOM 2285 C C . PHE B 1 54 ? 3.449 -5.738 -6.238 1 98.94 54 PHE B C 1
ATOM 2287 O O . PHE B 1 54 ? 4.285 -6.484 -5.727 1 98.94 54 PHE B O 1
ATOM 2294 N N . SER B 1 55 ? 2.186 -5.957 -6.234 1 98.88 55 SER B N 1
ATOM 2295 C CA . SER B 1 55 ? 1.637 -7.211 -5.73 1 98.88 55 SER B CA 1
ATOM 2296 C C . SER B 1 55 ? 0.415 -7.641 -6.535 1 98.88 55 SER B C 1
ATOM 2298 O O . SER B 1 55 ? -0.066 -6.898 -7.391 1 98.88 55 SER B O 1
ATOM 2300 N N . SER B 1 56 ? -0.028 -8.859 -6.336 1 98.81 56 SER B N 1
ATOM 2301 C CA . SER B 1 56 ? -1.304 -9.32 -6.867 1 98.81 56 SER B CA 1
ATOM 2302 C C . SER B 1 56 ? -2.477 -8.688 -6.133 1 98.81 56 SER B C 1
ATOM 2304 O O . SER B 1 56 ? -2.285 -7.801 -5.293 1 98.81 56 SER B O 1
ATOM 2306 N N . TYR B 1 57 ? -3.664 -9.102 -6.477 1 98.5 57 TYR B N 1
ATOM 2307 C CA . TYR B 1 57 ? -4.867 -8.633 -5.797 1 98.5 57 TYR B CA 1
ATOM 2308 C C . TYR B 1 57 ? -5.082 -9.383 -4.488 1 98.5 57 TYR B C 1
ATOM 2310 O O . TYR B 1 57 ? -5.941 -9.016 -3.686 1 98.5 57 TYR B O 1
ATOM 2318 N N . LEU B 1 58 ? -4.316 -10.398 -4.25 1 98.69 58 LEU B N 1
ATOM 2319 C CA . LEU B 1 58 ? -4.617 -11.305 -3.15 1 98.69 58 LEU B CA 1
ATOM 2320 C C . LEU B 1 58 ? -3.889 -10.883 -1.88 1 98.69 58 LEU B C 1
ATOM 2322 O O . LEU B 1 58 ? -2.693 -10.586 -1.915 1 98.69 58 LEU B O 1
ATOM 2326 N N . LYS B 1 59 ? -4.547 -10.891 -0.758 1 98.19 59 LYS B N 1
ATOM 2327 C CA . LYS B 1 59 ? -4.078 -10.242 0.463 1 98.19 59 LYS B CA 1
ATOM 2328 C C . LYS B 1 59 ? -2.805 -10.906 0.983 1 98.19 59 LYS B C 1
ATOM 2330 O O . LYS B 1 59 ? -1.953 -10.242 1.577 1 98.19 59 LYS B O 1
ATOM 2335 N N . ARG B 1 60 ? -2.627 -12.227 0.731 1 98.75 60 ARG B N 1
ATOM 2336 C CA . ARG B 1 60 ? -1.414 -12.867 1.228 1 98.75 60 ARG B CA 1
ATOM 2337 C C . ARG B 1 60 ? -0.172 -12.281 0.566 1 98.75 60 ARG B C 1
ATOM 2339 O O . ARG B 1 60 ? 0.862 -12.109 1.216 1 98.75 60 ARG B O 1
ATOM 2346 N N . ALA B 1 61 ? -0.268 -11.977 -0.706 1 98.94 61 ALA B N 1
ATOM 2347 C CA . ALA B 1 61 ? 0.847 -11.352 -1.411 1 98.94 61 ALA B CA 1
ATOM 2348 C C . ALA B 1 61 ? 0.994 -9.883 -1.01 1 98.94 61 ALA B C 1
ATOM 2350 O O . ALA B 1 61 ? 2.109 -9.406 -0.792 1 98.94 61 ALA B O 1
ATOM 2351 N N . ILE B 1 62 ? -0.117 -9.164 -0.892 1 98.94 62 ILE B N 1
ATOM 2352 C CA . ILE B 1 62 ? -0.11 -7.746 -0.541 1 98.94 62 ILE B CA 1
ATOM 2353 C C . ILE B 1 62 ? 0.503 -7.562 0.845 1 98.94 62 ILE B C 1
ATOM 2355 O O . ILE B 1 62 ? 1.397 -6.734 1.029 1 98.94 62 ILE B O 1
ATOM 2359 N N . LYS B 1 63 ? 0.061 -8.352 1.773 1 98.94 63 LYS B N 1
ATOM 2360 C CA . LYS B 1 63 ? 0.545 -8.227 3.145 1 98.94 63 LYS B CA 1
ATOM 2361 C C . LYS B 1 63 ? 2.018 -8.617 3.246 1 98.94 63 LYS B C 1
ATOM 2363 O O . LYS B 1 63 ? 2.762 -8.039 4.043 1 98.94 63 LYS B O 1
ATOM 2368 N N . THR B 1 64 ? 2.4 -9.602 2.441 1 98.94 64 THR B N 1
ATOM 2369 C CA . THR B 1 64 ? 3.824 -9.914 2.375 1 98.94 64 THR B CA 1
ATOM 2370 C C . THR B 1 64 ? 4.625 -8.695 1.938 1 98.94 64 THR B C 1
ATOM 2372 O O . THR B 1 64 ? 5.645 -8.367 2.547 1 98.94 64 THR B O 1
ATOM 2375 N N . GLY B 1 65 ? 4.152 -8.016 0.91 1 98.94 65 GLY B N 1
ATOM 2376 C CA . GLY B 1 65 ? 4.809 -6.801 0.455 1 98.94 65 GLY B CA 1
ATOM 2377 C C . GLY B 1 65 ? 4.848 -5.711 1.511 1 98.94 65 GLY B C 1
ATOM 2378 O O . GLY B 1 65 ? 5.887 -5.086 1.729 1 98.94 65 GLY B O 1
ATOM 2379 N N . ILE B 1 66 ? 3.725 -5.508 2.184 1 98.94 66 ILE B N 1
ATOM 2380 C CA . ILE B 1 66 ? 3.615 -4.48 3.215 1 98.94 66 ILE B CA 1
ATOM 2381 C C . ILE B 1 66 ? 4.613 -4.766 4.332 1 98.94 66 ILE B C 1
ATOM 2383 O O . ILE B 1 66 ? 5.324 -3.863 4.781 1 98.94 66 ILE B O 1
ATOM 2387 N N . ILE B 1 67 ? 4.723 -5.988 4.758 1 98.94 67 ILE B N 1
ATOM 2388 C CA . ILE B 1 67 ? 5.602 -6.379 5.855 1 98.94 67 ILE B CA 1
ATOM 2389 C C . ILE B 1 67 ? 7.059 -6.176 5.445 1 98.94 67 ILE B C 1
ATOM 2391 O O . ILE B 1 67 ? 7.855 -5.645 6.219 1 98.94 67 ILE B O 1
ATOM 2395 N N . ILE B 1 68 ? 7.359 -6.586 4.242 1 98.94 68 ILE B N 1
ATOM 2396 C CA . ILE B 1 68 ? 8.719 -6.414 3.746 1 98.94 68 ILE B CA 1
ATOM 2397 C C . ILE B 1 68 ? 9.07 -4.93 3.705 1 98.94 68 ILE B C 1
ATOM 2399 O O . ILE B 1 68 ? 10.141 -4.523 4.164 1 98.94 68 ILE B O 1
ATOM 2403 N N . LEU B 1 69 ? 8.18 -4.145 3.199 1 98.88 69 LEU B N 1
ATOM 2404 C CA . LEU B 1 69 ? 8.422 -2.711 3.09 1 98.88 69 LEU B CA 1
ATOM 2405 C C . LEU B 1 69 ? 8.578 -2.08 4.469 1 98.88 69 LEU B C 1
ATOM 2407 O O . LEU B 1 69 ? 9.375 -1.156 4.645 1 98.88 69 LEU B O 1
ATOM 2411 N N . GLU B 1 70 ? 7.793 -2.555 5.383 1 98.62 70 GLU B N 1
ATOM 2412 C CA . GLU B 1 70 ? 7.914 -2.041 6.742 1 98.62 70 GLU B CA 1
ATOM 2413 C C . GLU B 1 70 ? 9.297 -2.328 7.32 1 98.62 70 GLU B C 1
ATOM 2415 O O . GLU B 1 70 ? 9.938 -1.44 7.895 1 98.62 70 GLU B O 1
ATOM 2420 N N . GLU B 1 71 ? 9.758 -3.566 7.172 1 98.56 71 GLU B N 1
ATOM 2421 C CA . GLU B 1 71 ? 11.078 -3.949 7.656 1 98.56 71 GLU B CA 1
ATOM 2422 C C . GLU B 1 71 ? 12.172 -3.117 6.992 1 98.56 71 GLU B C 1
ATOM 2424 O O . GLU B 1 71 ? 13.203 -2.832 7.605 1 98.56 71 GLU B O 1
ATOM 2429 N N . LEU B 1 72 ? 11.93 -2.666 5.77 1 98.44 72 LEU B N 1
ATOM 2430 C CA . LEU B 1 72 ? 12.922 -1.925 4.992 1 98.44 72 LEU B CA 1
ATOM 2431 C C . LEU B 1 72 ? 12.789 -0.425 5.242 1 98.44 72 LEU B C 1
ATOM 2433 O O . LEU B 1 72 ? 13.586 0.364 4.719 1 98.44 72 LEU B O 1
ATOM 2437 N N . ASP B 1 73 ? 11.773 -0.005 5.996 1 97.31 73 ASP B N 1
ATOM 2438 C CA . ASP B 1 73 ? 11.438 1.401 6.188 1 97.31 73 ASP B CA 1
ATOM 2439 C C . ASP B 1 73 ? 11.125 2.08 4.855 1 97.31 73 ASP B C 1
ATOM 2441 O O . ASP B 1 73 ? 11.602 3.182 4.586 1 97.31 73 ASP B O 1
ATOM 2445 N N . LEU B 1 74 ? 10.32 1.362 4.02 1 98.31 74 LEU B N 1
ATOM 2446 C CA . LEU B 1 74 ? 10 1.844 2.68 1 98.31 74 LEU B CA 1
ATOM 2447 C C . LEU B 1 74 ? 8.492 1.877 2.465 1 98.31 74 LEU B C 1
ATOM 2449 O O . LEU B 1 74 ? 8.023 1.8 1.327 1 98.31 74 LEU B O 1
ATOM 2453 N N . LEU B 1 75 ? 7.754 1.966 3.559 1 98.56 75 LEU B N 1
ATOM 2454 C CA . LEU B 1 75 ? 6.305 2.01 3.396 1 98.56 75 LEU B CA 1
ATOM 2455 C C . LEU B 1 75 ? 5.891 3.203 2.543 1 98.56 75 LEU B C 1
ATOM 2457 O O . LEU B 1 75 ? 4.785 3.227 1.997 1 98.56 75 LEU B O 1
ATOM 2461 N N . PHE B 1 76 ? 6.773 4.191 2.389 1 98.12 76 PHE B N 1
ATOM 2462 C CA . PHE B 1 76 ? 6.422 5.449 1.738 1 98.12 76 PHE B CA 1
ATOM 2463 C C . PHE B 1 76 ? 6.434 5.297 0.222 1 98.12 76 PHE B C 1
ATOM 2465 O O . PHE B 1 76 ? 5.957 6.176 -0.499 1 98.12 76 PHE B O 1
ATOM 2472 N N . ILE B 1 77 ? 6.938 4.172 -0.344 1 98.25 77 ILE B N 1
ATOM 2473 C CA . ILE B 1 77 ? 6.914 4.02 -1.795 1 98.25 77 ILE B CA 1
ATOM 2474 C C . ILE B 1 77 ? 5.543 3.518 -2.24 1 98.25 77 ILE B C 1
ATOM 2476 O O . ILE B 1 77 ? 4.801 2.939 -1.444 1 98.25 77 ILE B O 1
ATOM 2480 N N . ASP B 1 78 ? 5.238 3.768 -3.482 1 98.62 78 ASP B N 1
ATOM 2481 C CA . ASP B 1 78 ? 3.953 3.326 -4.016 1 98.62 78 ASP B CA 1
ATOM 2482 C C . ASP B 1 78 ? 3.857 1.803 -4.027 1 98.62 78 ASP B C 1
ATOM 2484 O O . ASP B 1 78 ? 4.828 1.116 -4.355 1 98.62 78 ASP B O 1
ATOM 2488 N N . HIS B 1 79 ? 2.764 1.292 -3.59 1 98.75 79 HIS B N 1
ATOM 2489 C CA . HIS B 1 79 ? 2.414 -0.122 -3.664 1 98.75 79 HIS B CA 1
ATOM 2490 C C . HIS B 1 79 ? 1.227 -0.349 -4.594 1 98.75 79 HIS B C 1
ATOM 2492 O O . HIS B 1 79 ? 0.081 -0.089 -4.219 1 98.75 79 HIS B O 1
ATOM 2498 N N . LEU B 1 80 ? 1.513 -0.811 -5.773 1 98.81 80 LEU B N 1
ATOM 2499 C CA . LEU B 1 80 ? 0.514 -0.984 -6.824 1 98.81 80 LEU B CA 1
ATOM 2500 C C . LEU B 1 80 ? 0.098 -2.447 -6.941 1 98.81 80 LEU B C 1
ATOM 2502 O O . LEU B 1 80 ? 0.921 -3.348 -6.762 1 98.81 80 LEU B O 1
ATOM 2506 N N . LYS B 1 81 ? -1.16 -2.633 -7.234 1 98.69 81 LYS B N 1
ATOM 2507 C CA . LYS B 1 81 ? -1.675 -3.99 -7.379 1 98.69 81 LYS B CA 1
ATOM 2508 C C . LYS B 1 81 ? -2.117 -4.258 -8.812 1 98.69 81 LYS B C 1
ATOM 2510 O O . LYS B 1 81 ? -2.555 -3.346 -9.516 1 98.69 81 LYS B O 1
ATOM 2515 N N . ASP B 1 82 ? -1.939 -5.434 -9.234 1 98.5 82 ASP B N 1
ATOM 2516 C CA . ASP B 1 82 ? -2.357 -5.879 -10.562 1 98.5 82 ASP B CA 1
ATOM 2517 C C . ASP B 1 82 ? -2.857 -7.324 -10.523 1 98.5 82 ASP B C 1
ATOM 2519 O O . ASP B 1 82 ? -2.113 -8.234 -10.148 1 98.5 82 ASP B O 1
ATOM 2523 N N . TRP B 1 83 ? -4.074 -7.539 -10.953 1 98.12 83 TRP B N 1
ATOM 2524 C CA . TRP B 1 83 ? -4.703 -8.852 -10.898 1 98.12 83 TRP B CA 1
ATOM 2525 C C . TRP B 1 83 ? -3.941 -9.859 -11.75 1 98.12 83 TRP B C 1
ATOM 2527 O O . TRP B 1 83 ? -4.023 -11.07 -11.523 1 98.12 83 TRP B O 1
ATOM 2537 N N . ARG B 1 84 ? -3.16 -9.414 -12.711 1 98.5 84 ARG B N 1
ATOM 2538 C CA . ARG B 1 84 ? -2.436 -10.305 -13.609 1 98.5 84 ARG B CA 1
ATOM 2539 C C . ARG B 1 84 ? -1.279 -10.992 -12.883 1 98.5 84 ARG B C 1
ATOM 2541 O O . ARG B 1 84 ? -0.723 -11.969 -13.375 1 98.5 84 ARG B O 1
ATOM 2548 N N . PHE B 1 85 ? -0.986 -10.508 -11.641 1 98.88 85 PHE B N 1
ATOM 2549 C CA . PHE B 1 85 ? 0.017 -11.164 -10.805 1 98.88 85 PHE B CA 1
ATOM 2550 C C . PHE B 1 85 ? -0.634 -12.156 -9.852 1 98.88 85 PHE B C 1
ATOM 2552 O O . PHE B 1 85 ? 0.045 -12.773 -9.023 1 98.88 85 PHE B O 1
ATOM 2559 N N . ASN B 1 86 ? -1.966 -12.375 -9.922 1 98.81 86 ASN B N 1
ATOM 2560 C CA . ASN B 1 86 ? -2.633 -13.375 -9.109 1 98.81 86 ASN B CA 1
ATOM 2561 C C . ASN B 1 86 ? -2.059 -14.773 -9.352 1 98.81 86 ASN B C 1
ATOM 2563 O O . ASN B 1 86 ? -1.444 -15.016 -10.391 1 98.81 86 ASN B O 1
ATOM 2567 N N . GLU B 1 87 ? -2.305 -15.594 -8.414 1 98.75 87 GLU B N 1
ATOM 2568 C CA . GLU B 1 87 ? -1.918 -17 -8.539 1 98.75 87 GLU B CA 1
ATOM 2569 C C . GLU B 1 87 ? -2.656 -17.672 -9.68 1 98.75 87 GLU B C 1
ATOM 2571 O O . GLU B 1 87 ? -3.713 -17.219 -10.109 1 98.75 87 GLU B O 1
ATOM 2576 N N . ARG B 1 88 ? -2.031 -18.703 -10.172 1 98.56 88 ARG B N 1
ATOM 2577 C CA . ARG B 1 88 ? -2.717 -19.594 -11.117 1 98.56 88 ARG B CA 1
ATOM 2578 C C . ARG B 1 88 ? -4.078 -20.016 -10.578 1 98.56 88 ARG B C 1
ATOM 2580 O O . ARG B 1 88 ? -4.211 -20.344 -9.391 1 98.56 88 ARG B O 1
ATOM 2587 N N . HIS B 1 89 ? -5.113 -20 -11.438 1 98.5 89 HIS B N 1
ATOM 2588 C CA . HIS B 1 89 ? -6.438 -20.453 -11.031 1 98.5 89 HIS B CA 1
ATOM 2589 C C . HIS B 1 89 ? -6.559 -21.969 -11.133 1 98.5 89 HIS B C 1
ATOM 2591 O O . HIS B 1 89 ? -6.383 -22.531 -12.211 1 98.5 89 HIS B O 1
ATOM 2597 N N . TYR B 1 90 ? -6.965 -22.672 -10.094 1 97.94 90 TYR B N 1
ATOM 2598 C CA . TYR B 1 90 ? -6.895 -24.125 -10.031 1 97.94 90 TYR B CA 1
ATOM 2599 C C . TYR B 1 90 ? -8.234 -24.766 -10.406 1 97.94 90 TYR B C 1
ATOM 2601 O O . TYR B 1 90 ? -8.453 -25.953 -10.172 1 97.94 90 TYR B O 1
ATOM 2609 N N . GLY B 1 91 ? -9.172 -23.891 -10.859 1 98.06 91 GLY B N 1
ATOM 2610 C CA . GLY B 1 91 ? -10.453 -24.391 -11.336 1 98.06 91 GLY B CA 1
ATOM 2611 C C . GLY B 1 91 ? -11.211 -25.188 -10.289 1 98.06 91 GLY B C 1
ATOM 2612 O O . GLY B 1 91 ? -11.367 -24.734 -9.156 1 98.06 91 GLY B O 1
ATOM 2613 N N . ALA B 1 92 ? -11.656 -26.344 -10.695 1 97.94 92 ALA B N 1
ATOM 2614 C CA . ALA B 1 92 ? -12.531 -27.172 -9.867 1 97.94 92 ALA B CA 1
ATOM 2615 C C . ALA B 1 92 ? -11.773 -27.734 -8.672 1 97.94 92 ALA B C 1
ATOM 2617 O O . ALA B 1 92 ? -12.391 -28.234 -7.723 1 97.94 92 ALA B O 1
ATOM 2618 N N . LEU B 1 93 ? -10.477 -27.656 -8.664 1 98.19 93 LEU B N 1
ATOM 2619 C CA . LEU B 1 93 ? -9.688 -28.188 -7.562 1 98.19 93 LEU B CA 1
ATOM 2620 C C . LEU B 1 93 ? -9.656 -27.219 -6.391 1 98.19 93 LEU B C 1
ATOM 2622 O O . LEU B 1 93 ? -9.258 -27.594 -5.281 1 98.19 93 LEU B O 1
ATOM 2626 N N . THR B 1 94 ? -10.086 -25.984 -6.641 1 98 94 THR B N 1
ATOM 2627 C CA . THR B 1 94 ? -10.016 -24.938 -5.629 1 98 94 THR B CA 1
ATOM 2628 C C . THR B 1 94 ? -10.688 -25.391 -4.332 1 98 94 THR B C 1
ATOM 2630 O O . THR B 1 94 ? -11.844 -25.812 -4.34 1 98 94 THR B O 1
ATOM 2633 N N . GLY B 1 95 ? -9.891 -25.328 -3.283 1 97.88 95 GLY B N 1
ATOM 2634 C CA . GLY B 1 95 ? -10.422 -25.625 -1.963 1 97.88 95 GLY B CA 1
ATOM 2635 C C . GLY B 1 95 ? -10.219 -27.078 -1.554 1 97.88 95 GLY B C 1
ATOM 2636 O O . GLY B 1 95 ? -10.328 -27.422 -0.373 1 97.88 95 GLY B O 1
ATOM 2637 N N . LEU B 1 96 ? -9.969 -27.906 -2.527 1 98 96 LEU B N 1
ATOM 2638 C CA . LEU B 1 96 ? -9.797 -29.328 -2.23 1 98 96 LEU B CA 1
ATOM 2639 C C . LEU B 1 96 ? -8.414 -29.594 -1.638 1 98 96 LEU B C 1
ATOM 2641 O O . LEU B 1 96 ? -7.469 -28.844 -1.892 1 98 96 LEU B O 1
ATOM 2645 N N . ASN B 1 97 ? -8.328 -30.656 -0.863 1 98.38 97 ASN B N 1
ATOM 2646 C CA . ASN B 1 97 ? -7.055 -31.094 -0.295 1 98.38 97 ASN B CA 1
ATOM 2647 C C . ASN B 1 97 ? -6.184 -31.781 -1.337 1 98.38 97 ASN B C 1
ATOM 2649 O O . ASN B 1 97 ? -6.645 -32.688 -2.039 1 98.38 97 ASN B O 1
ATOM 2653 N N . LYS B 1 98 ? -4.98 -31.438 -1.403 1 97.5 98 LYS B N 1
ATOM 2654 C CA . LYS B 1 98 ? -4.078 -31.922 -2.443 1 97.5 98 LYS B CA 1
ATOM 2655 C C . LYS B 1 98 ? -3.871 -33.438 -2.328 1 97.5 98 LYS B C 1
ATOM 2657 O O . LYS B 1 98 ? -3.846 -34.125 -3.336 1 97.5 98 LYS B O 1
ATOM 2662 N N . ASP B 1 99 ? -3.781 -33.938 -1.111 1 97.88 99 ASP B N 1
ATOM 2663 C CA . ASP B 1 99 ? -3.578 -35.344 -0.911 1 97.88 99 ASP B CA 1
ATOM 2664 C C . ASP B 1 99 ? -4.816 -36.156 -1.324 1 97.88 99 ASP B C 1
ATOM 2666 O O . ASP B 1 99 ? -4.703 -37.219 -1.922 1 97.88 99 ASP B O 1
ATOM 2670 N N . GLU B 1 100 ? -5.93 -35.594 -0.986 1 97.94 100 GLU B N 1
ATOM 2671 C CA . GLU B 1 100 ? -7.176 -36.25 -1.356 1 97.94 100 GLU B CA 1
ATOM 2672 C C . GLU B 1 100 ? -7.355 -36.281 -2.871 1 97.94 100 GLU B C 1
ATOM 2674 O O . GLU B 1 100 ? -7.77 -37.312 -3.434 1 97.94 100 GLU B O 1
ATOM 2679 N N . VAL B 1 101 ? -7.066 -35.188 -3.486 1 97.75 101 VAL B N 1
ATOM 2680 C CA . VAL B 1 101 ? -7.172 -35.125 -4.941 1 97.75 101 VAL B CA 1
ATOM 2681 C C . VAL B 1 101 ? -6.195 -36.125 -5.574 1 97.75 101 VAL B C 1
ATOM 2683 O O . VAL B 1 101 ? -6.559 -36.844 -6.504 1 97.75 101 VAL B O 1
ATOM 2686 N N . LYS B 1 102 ? -5.004 -36.156 -5.062 1 97.5 102 LYS B N 1
ATOM 2687 C CA . LYS B 1 102 ? -4.004 -37.094 -5.566 1 97.5 102 LYS B CA 1
ATOM 2688 C C . LYS B 1 102 ? -4.504 -38.531 -5.477 1 97.5 102 LYS B C 1
ATOM 2690 O O . LYS B 1 102 ? -4.344 -39.312 -6.418 1 97.5 102 LYS B O 1
ATOM 2695 N N . ALA B 1 103 ? -5.09 -38.844 -4.383 1 98.06 103 ALA B N 1
ATOM 2696 C CA . ALA B 1 103 ? -5.613 -40.188 -4.172 1 98.06 103 ALA B CA 1
ATOM 2697 C C . ALA B 1 103 ? -6.742 -40.5 -5.152 1 98.06 103 ALA B C 1
ATOM 2699 O O . ALA B 1 103 ? -6.875 -41.625 -5.609 1 98.06 103 ALA B O 1
ATOM 2700 N N . GLU B 1 104 ? -7.496 -39.531 -5.438 1 97.5 104 GLU B N 1
ATOM 2701 C CA . GLU B 1 104 ? -8.672 -39.719 -6.285 1 97.5 104 GLU B CA 1
ATOM 2702 C C . GLU B 1 104 ? -8.281 -39.844 -7.754 1 97.5 104 GLU B C 1
ATOM 2704 O O . GLU B 1 104 ? -8.773 -40.75 -8.453 1 97.5 104 GLU B O 1
ATOM 2709 N N . VAL B 1 105 ? -7.363 -39.031 -8.234 1 97.19 105 VAL B N 1
ATOM 2710 C CA . VAL B 1 105 ? -7.137 -38.938 -9.672 1 97.19 105 VAL B CA 1
ATOM 2711 C C . VAL B 1 105 ? -5.871 -39.719 -10.047 1 97.19 105 VAL B C 1
ATOM 2713 O O . VAL B 1 105 ? -5.617 -39.969 -11.227 1 97.19 105 VAL B O 1
ATOM 2716 N N . GLY B 1 106 ? -5.074 -40.062 -9.078 1 97.44 106 GLY B N 1
ATOM 2717 C CA . GLY B 1 106 ? -3.803 -40.719 -9.32 1 97.44 106 GLY B CA 1
ATOM 2718 C C . GLY B 1 106 ? -2.639 -39.75 -9.438 1 97.44 106 GLY B C 1
ATOM 2719 O O . GLY B 1 106 ? -2.83 -38.562 -9.742 1 97.44 106 GLY B O 1
ATOM 2720 N N . GLU B 1 107 ? -1.498 -40.219 -9.211 1 96.62 107 GLU B N 1
ATOM 2721 C CA . GLU B 1 107 ? -0.285 -39.406 -9.141 1 96.62 107 GLU B CA 1
ATOM 2722 C C . GLU B 1 107 ? -0.002 -38.719 -10.469 1 96.62 107 GLU B C 1
ATOM 2724 O O . GLU B 1 107 ? 0.334 -37.531 -10.492 1 96.62 107 GLU B O 1
ATOM 2729 N N . GLU B 1 108 ? -0.113 -39.438 -11.516 1 96.06 108 GLU B N 1
ATOM 2730 C CA . GLU B 1 108 ? 0.217 -38.875 -12.828 1 96.06 108 GLU B CA 1
ATOM 2731 C C . GLU B 1 108 ? -0.668 -37.688 -13.172 1 96.06 108 GLU B C 1
ATOM 2733 O O . GLU B 1 108 ? -0.168 -36.625 -13.523 1 96.06 108 GLU B O 1
ATOM 2738 N N . LYS B 1 109 ? -1.927 -37.906 -13 1 96.19 109 LYS B N 1
ATOM 2739 C CA . LYS B 1 109 ? -2.879 -36.812 -13.289 1 96.19 109 LYS B CA 1
ATOM 2740 C C . LYS B 1 109 ? -2.719 -35.656 -12.312 1 96.19 109 LYS B C 1
ATOM 2742 O O . LYS B 1 109 ? -2.848 -34.5 -12.703 1 96.19 109 LYS B O 1
ATOM 2747 N N . PHE B 1 110 ? -2.477 -36.031 -11.117 1 96.94 110 PHE B N 1
ATOM 2748 C CA . PHE B 1 110 ? -2.244 -35 -10.094 1 96.94 110 PHE B CA 1
ATOM 2749 C C . PHE B 1 110 ? -1.054 -34.125 -10.461 1 96.94 110 PHE B C 1
ATOM 2751 O O . PHE B 1 110 ? -1.142 -32.906 -10.406 1 96.94 110 PHE B O 1
ATOM 2758 N N . LEU B 1 111 ? -0.002 -34.688 -10.867 1 94.56 111 LEU B N 1
ATOM 2759 C CA . LEU B 1 111 ? 1.202 -33.969 -11.242 1 94.56 111 LEU B CA 1
ATOM 2760 C C . LEU B 1 111 ? 0.958 -33.125 -12.492 1 94.56 111 LEU B C 1
ATOM 2762 O O . LEU B 1 111 ? 1.483 -32.031 -12.617 1 94.56 111 LEU B O 1
ATOM 2766 N N . LEU B 1 112 ? 0.197 -33.688 -13.367 1 94.88 112 LEU B N 1
ATOM 2767 C CA . LEU B 1 112 ? -0.158 -32.938 -14.57 1 94.88 112 LEU B CA 1
ATOM 2768 C C . LEU B 1 112 ? -0.896 -31.641 -14.219 1 94.88 112 LEU B C 1
ATOM 2770 O O . LEU B 1 112 ? -0.564 -30.578 -14.734 1 94.88 112 LEU B O 1
ATOM 2774 N N . TYR B 1 113 ? -1.843 -31.719 -13.328 1 94.75 113 TYR B N 1
ATOM 2775 C CA . TYR B 1 113 ? -2.65 -30.594 -12.906 1 94.75 113 TYR B CA 1
ATOM 2776 C C . TYR B 1 113 ? -1.813 -29.578 -12.125 1 94.75 113 TYR B C 1
ATOM 2778 O O . TYR B 1 113 ? -2.014 -28.375 -12.242 1 94.75 113 TYR B O 1
ATOM 2786 N N . ARG B 1 114 ? -0.835 -30.047 -11.477 1 93.25 114 ARG B N 1
ATOM 2787 C CA . ARG B 1 114 ? -0.117 -29.219 -10.516 1 93.25 114 ARG B CA 1
ATOM 2788 C C . ARG B 1 114 ? 1.12 -28.578 -11.156 1 93.25 114 ARG B C 1
ATOM 2790 O O . ARG B 1 114 ? 1.469 -27.438 -10.852 1 93.25 114 ARG B O 1
ATOM 2797 N N . ARG B 1 115 ? 1.722 -29.312 -12.07 1 93.56 115 ARG B N 1
ATOM 2798 C CA . ARG B 1 115 ? 3.09 -28.922 -12.383 1 93.56 115 ARG B CA 1
ATOM 2799 C C . ARG B 1 115 ? 3.264 -28.703 -13.883 1 93.56 115 ARG B C 1
ATOM 2801 O O . ARG B 1 115 ? 4.215 -28.047 -14.312 1 93.56 115 ARG B O 1
ATOM 2808 N N . SER B 1 116 ? 2.326 -29.281 -14.633 1 94.44 116 SER B N 1
ATOM 2809 C CA . SER B 1 116 ? 2.51 -29.172 -16.078 1 94.44 116 SER B CA 1
ATOM 2810 C C . SER B 1 116 ? 2.457 -27.734 -16.547 1 94.44 116 SER B C 1
ATOM 2812 O O . SER B 1 116 ? 1.864 -26.875 -15.875 1 94.44 116 SER B O 1
ATOM 2814 N N . TYR B 1 117 ? 3.064 -27.516 -17.688 1 97.12 117 TYR B N 1
ATOM 2815 C CA . TYR B 1 117 ? 3.17 -26.156 -18.234 1 97.12 117 TYR B CA 1
ATOM 2816 C C . TYR B 1 117 ? 1.87 -25.734 -18.906 1 97.12 117 TYR B C 1
ATOM 2818 O O . TYR B 1 117 ? 1.385 -24.625 -18.688 1 97.12 117 TYR B O 1
ATOM 2826 N N . ASP B 1 118 ? 1.294 -26.609 -19.641 1 96.81 118 ASP B N 1
ATOM 2827 C CA . ASP B 1 118 ? 0.262 -26.125 -20.547 1 96.81 118 ASP B CA 1
ATOM 2828 C C . ASP B 1 118 ? -1.062 -26.844 -20.312 1 96.81 118 ASP B C 1
ATOM 2830 O O . ASP B 1 118 ? -2.014 -26.688 -21.078 1 96.81 118 ASP B O 1
ATOM 2834 N N . VAL B 1 119 ? -1.16 -27.703 -19.281 1 97.12 119 VAL B N 1
ATOM 2835 C CA . VAL B 1 119 ? -2.393 -28.422 -18.969 1 97.12 119 VAL B CA 1
ATOM 2836 C C . VAL B 1 119 ? -3.068 -27.797 -17.75 1 97.12 119 VAL B C 1
ATOM 2838 O O . VAL B 1 119 ? -2.52 -27.844 -16.656 1 97.12 119 VAL B O 1
ATOM 2841 N N . PRO B 1 120 ? -4.211 -27.312 -17.906 1 98 120 PRO B N 1
ATOM 2842 C CA . PRO B 1 120 ? -4.926 -26.766 -16.75 1 98 120 PRO B CA 1
ATOM 2843 C C . PRO B 1 120 ? -5.688 -27.828 -15.969 1 98 120 PRO B C 1
ATOM 2845 O O . PRO B 1 120 ? -6.004 -28.891 -16.516 1 98 120 PRO B O 1
ATOM 2848 N N . PRO B 1 121 ? -5.953 -27.578 -14.695 1 98.12 121 PRO B N 1
ATOM 2849 C CA . PRO B 1 121 ? -6.91 -28.422 -13.984 1 98.12 121 PRO B CA 1
ATOM 2850 C C . PRO B 1 121 ? -8.328 -28.312 -14.539 1 98.12 121 PRO B C 1
ATOM 2852 O O . PRO B 1 121 ? -8.586 -27.484 -15.414 1 98.12 121 PRO B O 1
ATOM 2855 N N . PRO B 1 122 ? -9.227 -29.234 -14.109 1 98.06 122 PRO B N 1
ATOM 2856 C CA . PRO B 1 122 ? -10.617 -29.125 -14.57 1 98.06 122 PRO B CA 1
ATOM 2857 C C . PRO B 1 122 ? -11.234 -27.766 -14.266 1 98.06 122 PRO B C 1
ATOM 2859 O O . PRO B 1 122 ? -11.023 -27.219 -13.18 1 98.06 122 PRO B O 1
ATOM 2862 N N . PRO B 1 123 ? -11.938 -27.203 -15.195 1 98.25 123 PRO B N 1
ATOM 2863 C CA . PRO B 1 123 ? -12.5 -25.859 -15.008 1 98.25 123 PRO B CA 1
ATOM 2864 C C . PRO B 1 123 ? -13.695 -25.844 -14.062 1 98.25 123 PRO B C 1
ATOM 2866 O O . PRO B 1 123 ? -14.398 -26.859 -13.93 1 98.25 123 PRO B O 1
ATOM 2869 N N . LEU B 1 124 ? -13.891 -24.75 -13.445 1 97.56 124 LEU B N 1
ATOM 2870 C CA . LEU B 1 124 ? -15.156 -24.5 -12.758 1 97.56 124 LEU B CA 1
ATOM 2871 C C . LEU B 1 124 ? -16.297 -24.391 -13.758 1 97.56 124 LEU B C 1
ATOM 2873 O O . LEU B 1 124 ? -16.125 -23.875 -14.867 1 97.56 124 LEU B O 1
ATOM 2877 N N . SER B 1 125 ? -17.406 -24.844 -13.281 1 94.75 125 SER B N 1
ATOM 2878 C CA . SER B 1 125 ? -18.609 -24.547 -14.07 1 94.75 125 SER B CA 1
ATOM 2879 C C . SER B 1 125 ? -18.953 -23.062 -14.031 1 94.75 125 SER B C 1
ATOM 2881 O O . SER B 1 125 ? -18.516 -22.344 -13.133 1 94.75 125 SER B O 1
ATOM 2883 N N . GLU B 1 126 ? -19.703 -22.641 -14.945 1 89.12 126 GLU B N 1
ATOM 2884 C CA . GLU B 1 126 ? -20.031 -21.219 -15.086 1 89.12 126 GLU B CA 1
ATOM 2885 C C . GLU B 1 126 ? -20.828 -20.719 -13.891 1 89.12 126 GLU B C 1
ATOM 2887 O O . GLU B 1 126 ? -20.766 -19.531 -13.547 1 89.12 126 GLU B O 1
ATOM 2892 N N . ASP B 1 127 ? -21.531 -21.641 -13.258 1 94 127 ASP B N 1
ATOM 2893 C CA . ASP B 1 127 ? -22.422 -21.219 -12.18 1 94 127 ASP B CA 1
ATOM 2894 C C . ASP B 1 127 ? -21.781 -21.469 -10.812 1 94 127 ASP B C 1
ATOM 2896 O O . ASP B 1 127 ? -22.391 -21.188 -9.773 1 94 127 ASP B O 1
ATOM 2900 N N . ASP B 1 128 ? -20.578 -22.016 -10.906 1 96.5 128 ASP B N 1
ATOM 2901 C CA . ASP B 1 128 ? -19.875 -22.266 -9.656 1 96.5 128 ASP B CA 1
ATOM 2902 C C . ASP B 1 128 ? -19.594 -20.953 -8.922 1 96.5 128 ASP B C 1
ATOM 2904 O O . ASP B 1 128 ? -18.969 -20.047 -9.469 1 96.5 128 ASP B O 1
ATOM 2908 N N . LYS B 1 129 ? -19.984 -20.828 -7.695 1 95.56 129 LYS B N 1
ATOM 2909 C CA . LYS B 1 129 ? -19.906 -19.594 -6.926 1 95.56 129 LYS B CA 1
ATOM 2910 C C . LYS B 1 129 ? -18.453 -19.219 -6.637 1 95.56 129 LYS B C 1
ATOM 2912 O O . LYS B 1 129 ? -18.172 -18.078 -6.266 1 95.56 129 LYS B O 1
ATOM 2917 N N . ARG B 1 130 ? -17.578 -20.125 -6.832 1 95.44 130 ARG B N 1
ATOM 2918 C CA . ARG B 1 130 ? -16.156 -19.859 -6.625 1 95.44 130 ARG B CA 1
ATOM 2919 C C . ARG B 1 130 ? -15.562 -19.094 -7.797 1 95.44 130 ARG B C 1
ATOM 2921 O O . ARG B 1 130 ? -14.445 -18.578 -7.715 1 95.44 130 ARG B O 1
ATOM 2928 N N . HIS B 1 131 ? -16.297 -19.062 -8.867 1 96.94 131 HIS B N 1
ATOM 2929 C CA . HIS B 1 131 ? -15.812 -18.328 -10.031 1 96.94 131 HIS B CA 1
ATOM 2930 C C . HIS B 1 131 ? -15.562 -16.859 -9.688 1 96.94 131 HIS B C 1
ATOM 2932 O O . HIS B 1 131 ? -16.375 -16.234 -9 1 96.94 131 HIS B O 1
ATOM 2938 N N . PRO B 1 132 ? -14.484 -16.234 -10.242 1 97.19 132 PRO B N 1
ATOM 2939 C CA . PRO B 1 132 ? -14.125 -14.859 -9.898 1 97.19 132 PRO B CA 1
ATOM 2940 C C . PRO B 1 132 ? -15.211 -13.852 -10.273 1 97.19 132 PRO B C 1
ATOM 2942 O O . PRO B 1 132 ? -15.25 -12.742 -9.734 1 97.19 132 PRO B O 1
ATOM 2945 N N . ARG B 1 133 ? -16.109 -14.195 -11.188 1 95.62 133 ARG B N 1
ATOM 2946 C CA . ARG B 1 133 ? -17.172 -13.289 -11.609 1 95.62 133 ARG B CA 1
ATOM 2947 C C . ARG B 1 133 ? -18.094 -12.938 -10.453 1 95.62 133 ARG B C 1
ATOM 2949 O O . ARG B 1 133 ? -18.828 -11.953 -10.508 1 95.62 133 ARG B O 1
ATOM 2956 N N . PHE B 1 134 ? -18.078 -13.828 -9.422 1 96.19 134 PHE B N 1
ATOM 2957 C CA . PHE B 1 134 ? -18.953 -13.594 -8.281 1 96.19 134 PHE B CA 1
ATOM 2958 C C . PHE B 1 134 ? -18.188 -12.914 -7.145 1 96.19 134 PHE B C 1
ATOM 2960 O O . PHE B 1 134 ? -18.766 -12.625 -6.09 1 96.19 134 PHE B O 1
ATOM 2967 N N . ASP B 1 135 ? -16.953 -12.664 -7.281 1 95.25 135 ASP B N 1
ATOM 2968 C CA . ASP B 1 135 ? -16.094 -11.992 -6.312 1 95.25 135 ASP B CA 1
ATOM 2969 C C . ASP B 1 135 ? -16.109 -10.477 -6.523 1 95.25 135 ASP B C 1
ATOM 2971 O O . ASP B 1 135 ? -15.805 -9.992 -7.613 1 95.25 135 ASP B O 1
ATOM 2975 N N . PRO B 1 136 ? -16.422 -9.711 -5.512 1 92.62 136 PRO B N 1
ATOM 2976 C CA . PRO B 1 136 ? -16.531 -8.258 -5.652 1 92.62 136 PRO B CA 1
ATOM 2977 C C . PRO B 1 136 ? -15.211 -7.605 -6.09 1 92.62 136 PRO B C 1
ATOM 2979 O O . PRO B 1 136 ? -15.219 -6.508 -6.652 1 92.62 136 PRO B O 1
ATOM 2982 N N . HIS B 1 137 ? -14.102 -8.266 -5.906 1 93.56 137 HIS B N 1
ATOM 2983 C CA . HIS B 1 137 ? -12.812 -7.723 -6.301 1 93.56 137 HIS B CA 1
ATOM 2984 C C . HIS B 1 137 ? -12.727 -7.547 -7.812 1 93.56 137 HIS B C 1
ATOM 2986 O O . HIS B 1 137 ? -11.953 -6.719 -8.305 1 93.56 137 HIS B O 1
ATOM 2992 N N . TYR B 1 138 ? -13.555 -8.328 -8.453 1 96.38 138 TYR B N 1
ATOM 2993 C CA . TYR B 1 138 ? -13.438 -8.367 -9.906 1 96.38 138 TYR B CA 1
ATOM 2994 C C . TYR B 1 138 ? -14.742 -7.938 -10.57 1 96.38 138 TYR B C 1
ATOM 2996 O O . TYR B 1 138 ? -14.984 -8.25 -11.742 1 96.38 138 TYR B O 1
ATOM 3004 N N . LYS B 1 139 ? -15.586 -7.262 -9.875 1 91.44 139 LYS B N 1
ATOM 3005 C CA . LYS B 1 139 ? -16.938 -6.945 -10.305 1 91.44 139 LYS B CA 1
ATOM 3006 C C . LYS B 1 139 ? -16.938 -6.07 -11.555 1 91.44 139 LYS B C 1
ATOM 3008 O O . LYS B 1 139 ? -17.859 -6.117 -12.367 1 91.44 139 LYS B O 1
ATOM 3013 N N . ASN B 1 140 ? -15.844 -5.316 -11.773 1 90.38 140 ASN B N 1
ATOM 3014 C CA . ASN B 1 140 ? -15.828 -4.379 -12.891 1 90.38 140 ASN B CA 1
ATOM 3015 C C . ASN B 1 140 ? -15.078 -4.949 -14.094 1 90.38 140 ASN B C 1
ATOM 3017 O O . ASN B 1 140 ? -14.867 -4.254 -15.086 1 90.38 140 ASN B O 1
ATOM 3021 N N . PHE B 1 141 ? -14.719 -6.207 -14 1 94.56 141 PHE B N 1
ATOM 3022 C CA . PHE B 1 141 ? -14.008 -6.84 -15.109 1 94.56 141 PHE B CA 1
ATOM 3023 C C . PHE B 1 141 ? -14.977 -7.57 -16.031 1 94.56 141 PHE B C 1
ATOM 3025 O O . PHE B 1 141 ? -15.945 -8.172 -15.562 1 94.56 141 PHE B O 1
ATOM 3032 N N . PRO B 1 142 ? -14.711 -7.535 -17.344 1 95.06 142 PRO B N 1
ATOM 3033 C CA . PRO B 1 142 ? -15.453 -8.453 -18.219 1 95.06 142 PRO B CA 1
ATOM 3034 C C . PRO B 1 142 ? -15.258 -9.922 -17.828 1 95.06 142 PRO B C 1
ATOM 3036 O O . PRO B 1 142 ? -14.133 -10.344 -17.547 1 95.06 142 PRO B O 1
ATOM 3039 N N . VAL B 1 143 ? -16.281 -10.672 -17.844 1 93.94 143 VAL B N 1
ATOM 3040 C CA . VAL B 1 143 ? -16.266 -12.062 -17.375 1 93.94 143 VAL B CA 1
ATOM 3041 C C . VAL B 1 143 ? -15.266 -12.867 -18.203 1 93.94 143 VAL B C 1
ATOM 3043 O O . VAL B 1 143 ? -14.609 -13.773 -17.688 1 93.94 143 VAL B O 1
ATOM 3046 N N . GLU B 1 144 ? -15.086 -12.461 -19.453 1 92.81 144 GLU B N 1
ATOM 3047 C CA . GLU B 1 144 ? -14.211 -13.18 -20.375 1 92.81 144 GLU B CA 1
ATOM 3048 C C . GLU B 1 144 ? -12.758 -13.102 -19.938 1 92.81 144 GLU B C 1
ATOM 3050 O O . GLU B 1 144 ? -11.93 -13.906 -20.359 1 92.81 144 GLU B O 1
ATOM 3055 N N . LEU B 1 145 ? -12.469 -12.148 -19.078 1 93.94 145 LEU B N 1
ATOM 3056 C CA . LEU B 1 145 ? -11.102 -11.961 -18.609 1 93.94 145 LEU B CA 1
ATOM 3057 C C . LEU B 1 145 ? -10.852 -12.789 -17.344 1 93.94 145 LEU B C 1
ATOM 3059 O O . LEU B 1 145 ? -9.703 -12.961 -16.938 1 93.94 145 LEU B O 1
ATOM 3063 N N . LEU B 1 146 ? -11.906 -13.289 -16.766 1 96.44 146 LEU B N 1
ATOM 3064 C CA . LEU B 1 146 ? -11.812 -14 -15.492 1 96.44 146 LEU B CA 1
ATOM 3065 C C . LEU B 1 146 ? -11.711 -15.508 -15.719 1 96.44 146 LEU B C 1
ATOM 3067 O O . LEU B 1 146 ? -12.586 -16.109 -16.344 1 96.44 146 LEU B O 1
ATOM 3071 N N . PRO B 1 147 ? -10.688 -16.062 -15.203 1 97.56 147 PRO B N 1
ATOM 3072 C CA . PRO B 1 147 ? -10.469 -17.469 -15.516 1 97.56 147 PRO B CA 1
ATOM 3073 C C . PRO B 1 147 ? -11.344 -18.406 -14.688 1 97.56 147 PRO B C 1
ATOM 3075 O O . PRO B 1 147 ? -11.625 -18.125 -13.516 1 97.56 147 PRO B O 1
ATOM 3078 N N . ASN B 1 148 ? -11.711 -19.5 -15.289 1 97.75 148 ASN B N 1
ATOM 3079 C CA . ASN B 1 148 ? -12.32 -20.609 -14.547 1 97.75 148 ASN B CA 1
ATOM 3080 C C . ASN B 1 148 ? -11.336 -21.75 -14.328 1 97.75 148 ASN B C 1
ATOM 3082 O O . ASN B 1 148 ? -11.641 -22.703 -13.617 1 97.75 148 ASN B O 1
ATOM 3086 N N . THR B 1 149 ? -10.219 -21.656 -14.883 1 98.31 149 THR B N 1
ATOM 3087 C CA . THR B 1 149 ? -9.039 -22.5 -14.727 1 98.31 149 THR B CA 1
ATOM 3088 C C . THR B 1 149 ? -7.852 -21.922 -15.484 1 98.31 149 THR B C 1
ATOM 3090 O O . THR B 1 149 ? -8.031 -21.141 -16.422 1 98.31 149 THR B O 1
ATOM 3093 N N . GLU B 1 150 ? -6.656 -22.281 -15.07 1 98.56 150 GLU B N 1
ATOM 3094 C CA . GLU B 1 150 ? -5.461 -21.844 -15.789 1 98.56 150 GLU B CA 1
ATOM 3095 C C . GLU B 1 150 ? -4.379 -22.922 -15.758 1 98.56 150 GLU B C 1
ATOM 3097 O O . GLU B 1 150 ? -4.188 -23.594 -14.742 1 98.56 150 GLU B O 1
ATOM 3102 N N . SER B 1 151 ? -3.717 -23.094 -16.875 1 98.38 151 SER B N 1
ATOM 3103 C CA . SER B 1 151 ? -2.404 -23.734 -16.859 1 98.38 151 SER B CA 1
ATOM 3104 C C . SER B 1 151 ? -1.319 -22.766 -16.406 1 98.38 151 SER B C 1
ATOM 3106 O O . SER B 1 151 ? -1.576 -21.562 -16.25 1 98.38 151 SER B O 1
ATOM 3108 N N . LEU B 1 152 ? -0.162 -23.312 -16.156 1 98.38 152 LEU B N 1
ATOM 3109 C CA . LEU B 1 152 ? 0.962 -22.422 -15.883 1 98.38 152 LEU B CA 1
ATOM 3110 C C . LEU B 1 152 ? 1.19 -21.469 -17.047 1 98.38 152 LEU B C 1
ATOM 3112 O O . LEU B 1 152 ? 1.521 -20.297 -16.844 1 98.38 152 LEU B O 1
ATOM 3116 N N . LYS B 1 153 ? 1.037 -21.922 -18.25 1 98.5 153 LYS B N 1
ATOM 3117 C CA . LYS B 1 153 ? 1.207 -21.109 -19.453 1 98.5 153 LYS B CA 1
ATOM 3118 C C . LYS B 1 153 ? 0.244 -19.922 -19.453 1 98.5 153 LYS B C 1
ATOM 3120 O O . LYS B 1 153 ? 0.646 -18.797 -19.734 1 98.5 153 LYS B O 1
ATOM 3125 N N . ASP B 1 154 ? -1.02 -20.188 -19.141 1 98.31 154 ASP B N 1
ATOM 3126 C CA . ASP B 1 154 ? -2.021 -19.125 -19.078 1 98.31 154 ASP B CA 1
ATOM 3127 C C . ASP B 1 154 ? -1.626 -18.062 -18.047 1 98.31 154 ASP B C 1
ATOM 3129 O O . ASP B 1 154 ? -1.687 -16.875 -18.344 1 98.31 154 ASP B O 1
ATOM 3133 N N . ASN B 1 155 ? -1.263 -18.547 -16.906 1 98.38 155 ASN B N 1
ATOM 3134 C CA . ASN B 1 155 ? -0.822 -17.672 -15.82 1 98.38 155 ASN B CA 1
ATOM 3135 C C . ASN B 1 155 ? 0.4 -16.859 -16.219 1 98.38 155 ASN B C 1
ATOM 3137 O O . ASN B 1 155 ? 0.453 -15.648 -15.977 1 98.38 155 ASN B O 1
ATOM 3141 N N . GLN B 1 156 ? 1.354 -17.469 -16.844 1 98.62 156 GLN B N 1
ATOM 3142 C CA . GLN B 1 156 ? 2.572 -16.812 -17.297 1 98.62 156 GLN B CA 1
ATOM 3143 C C . GLN B 1 156 ? 2.254 -15.695 -18.297 1 98.62 156 GLN B C 1
ATOM 3145 O O . GLN B 1 156 ? 2.826 -14.602 -18.203 1 98.62 156 GLN B O 1
ATOM 3150 N N . ILE B 1 157 ? 1.396 -15.961 -19.188 1 98.5 157 ILE B N 1
ATOM 3151 C CA . ILE B 1 157 ? 1.063 -15 -20.234 1 98.5 157 ILE B CA 1
ATOM 3152 C C . ILE B 1 157 ? 0.546 -13.711 -19.609 1 98.5 157 ILE B C 1
ATOM 3154 O O . ILE B 1 157 ? 1.026 -12.625 -19.938 1 98.5 157 ILE B O 1
ATOM 3158 N N . ARG B 1 158 ? -0.398 -13.836 -18.688 1 97.94 158 ARG B N 1
ATOM 3159 C CA . ARG B 1 158 ? -0.944 -12.602 -18.125 1 97.94 158 ARG B CA 1
ATOM 3160 C C . ARG B 1 158 ? 0.045 -11.953 -17.156 1 97.94 158 ARG B C 1
ATOM 3162 O O . ARG B 1 158 ? 0.139 -10.719 -17.094 1 97.94 158 ARG B O 1
ATOM 3169 N N . ALA B 1 159 ? 0.833 -12.703 -16.406 1 98.69 159 ALA B N 1
ATOM 3170 C CA . ALA B 1 159 ? 1.831 -12.133 -15.5 1 98.69 159 ALA B CA 1
ATOM 3171 C C . ALA B 1 159 ? 2.906 -11.375 -16.281 1 98.69 159 ALA B C 1
ATOM 3173 O O . ALA B 1 159 ? 3.301 -10.273 -15.883 1 98.69 159 ALA B O 1
ATOM 3174 N N . MET B 1 160 ? 3.359 -11.945 -17.391 1 98.62 160 MET B N 1
ATOM 3175 C CA . MET B 1 160 ? 4.414 -11.32 -18.188 1 98.62 160 MET B CA 1
ATOM 3176 C C . MET B 1 160 ? 3.883 -10.102 -18.938 1 98.62 160 MET B C 1
ATOM 3178 O O . MET B 1 160 ? 4.621 -9.148 -19.172 1 98.62 160 MET B O 1
ATOM 3182 N N . ALA B 1 161 ? 2.604 -10.164 -19.266 1 98.56 161 ALA B N 1
ATOM 3183 C CA . ALA B 1 161 ? 2 -8.969 -19.844 1 98.56 161 ALA B CA 1
ATOM 3184 C C . ALA B 1 161 ? 2.074 -7.793 -18.875 1 98.56 161 ALA B C 1
ATOM 3186 O O . ALA B 1 161 ? 2.471 -6.688 -19.25 1 98.56 161 ALA B O 1
ATOM 3187 N N . ALA B 1 162 ? 1.699 -8.047 -17.641 1 98.62 162 ALA B N 1
ATOM 3188 C CA . ALA B 1 162 ? 1.805 -7.016 -16.609 1 98.62 162 ALA B CA 1
ATOM 3189 C C . ALA B 1 162 ? 3.254 -6.578 -16.422 1 98.62 162 ALA B C 1
ATOM 3191 O O . ALA B 1 162 ? 3.537 -5.383 -16.297 1 98.62 162 ALA B O 1
ATOM 3192 N N . PHE B 1 163 ? 4.195 -7.5 -16.438 1 98.5 163 PHE B N 1
ATOM 3193 C CA . PHE B 1 163 ? 5.613 -7.215 -16.281 1 98.5 163 PHE B CA 1
ATOM 3194 C C . PHE B 1 163 ? 6.113 -6.289 -17.375 1 98.5 163 PHE B C 1
ATOM 3196 O O . PHE B 1 163 ? 6.73 -5.258 -17.094 1 98.5 163 PHE B O 1
ATOM 3203 N N . HIS B 1 164 ? 5.793 -6.617 -18.578 1 97.75 164 HIS B N 1
ATOM 3204 C CA . HIS B 1 164 ? 6.289 -5.852 -19.719 1 97.75 164 HIS B CA 1
ATOM 3205 C C . HIS B 1 164 ? 5.645 -4.469 -19.766 1 97.75 164 HIS B C 1
ATOM 3207 O O . HIS B 1 164 ? 6.289 -3.494 -20.156 1 97.75 164 HIS B O 1
ATOM 3213 N N . GLU B 1 165 ? 4.43 -4.449 -19.375 1 98.31 165 GLU B N 1
ATOM 3214 C CA . GLU B 1 165 ? 3.693 -3.191 -19.453 1 98.31 165 GLU B CA 1
ATOM 3215 C C . GLU B 1 165 ? 4.062 -2.258 -18.312 1 98.31 165 GLU B C 1
ATOM 3217 O O . GLU B 1 165 ? 4.234 -1.053 -18.516 1 98.31 165 GLU B O 1
ATOM 3222 N N . ARG B 1 166 ? 4.238 -2.803 -17.078 1 98.44 166 ARG B N 1
ATOM 3223 C CA . ARG B 1 166 ? 4.254 -1.923 -15.922 1 98.44 166 ARG B CA 1
ATOM 3224 C C . ARG B 1 166 ? 5.613 -1.942 -15.234 1 98.44 166 ARG B C 1
ATOM 3226 O O . ARG B 1 166 ? 6.008 -0.962 -14.602 1 98.44 166 ARG B O 1
ATOM 3233 N N . VAL B 1 167 ? 6.332 -3.029 -15.367 1 97.81 167 VAL B N 1
ATOM 3234 C CA . VAL B 1 167 ? 7.527 -3.213 -14.555 1 97.81 167 VAL B CA 1
ATOM 3235 C C . VAL B 1 167 ? 8.773 -2.955 -15.398 1 97.81 167 VAL B C 1
ATOM 3237 O O . VAL B 1 167 ? 9.648 -2.176 -15.008 1 97.81 167 VAL B O 1
ATOM 3240 N N . ALA B 1 168 ? 8.828 -3.523 -16.594 1 96.19 168 ALA B N 1
ATOM 3241 C CA . ALA B 1 168 ? 10.008 -3.461 -17.453 1 96.19 168 ALA B CA 1
ATOM 3242 C C . ALA B 1 168 ? 10.398 -2.016 -17.75 1 96.19 168 ALA B C 1
ATOM 3244 O O . ALA B 1 168 ? 11.578 -1.659 -17.672 1 96.19 168 ALA B O 1
ATOM 3245 N N . PRO B 1 169 ? 9.422 -1.153 -18.078 1 96.44 169 PRO B N 1
ATOM 3246 C CA . PRO B 1 169 ? 9.812 0.235 -18.344 1 96.44 169 PRO B CA 1
ATOM 3247 C C . PRO B 1 169 ? 10.492 0.89 -17.141 1 96.44 169 PRO B C 1
ATOM 3249 O O . PRO B 1 169 ? 11.391 1.719 -17.312 1 96.44 169 PRO B O 1
ATOM 3252 N N . LEU B 1 170 ? 10.062 0.567 -15.922 1 97.38 170 LEU B N 1
ATOM 3253 C CA . LEU B 1 170 ? 10.68 1.111 -14.711 1 97.38 170 LEU B CA 1
ATOM 3254 C C . LEU B 1 170 ? 12.117 0.622 -14.562 1 97.38 170 LEU B C 1
ATOM 3256 O O . LEU B 1 170 ? 13.008 1.394 -14.203 1 97.38 170 LEU B O 1
ATOM 3260 N N . LEU B 1 171 ? 12.312 -0.613 -14.883 1 96.94 171 LEU B N 1
ATOM 3261 C CA . LEU B 1 171 ? 13.656 -1.171 -14.828 1 96.94 171 LEU B CA 1
ATOM 3262 C C . LEU B 1 171 ? 14.57 -0.486 -15.836 1 96.94 171 LEU B C 1
ATOM 3264 O O . LEU B 1 171 ? 15.734 -0.204 -15.531 1 96.94 171 LEU B O 1
ATOM 3268 N N . VAL B 1 172 ? 14.07 -0.234 -17 1 95.06 172 VAL B N 1
ATOM 3269 C CA . VAL B 1 172 ? 14.828 0.461 -18.031 1 95.06 172 VAL B CA 1
ATOM 3270 C C . VAL B 1 172 ? 15.234 1.845 -17.531 1 95.06 172 VAL B C 1
ATOM 3272 O O . VAL B 1 172 ? 16.328 2.322 -17.844 1 95.06 172 VAL B O 1
ATOM 3275 N N . GLU B 1 173 ? 14.383 2.475 -16.75 1 95.06 173 GLU B N 1
ATOM 3276 C CA . GLU B 1 173 ? 14.664 3.791 -16.172 1 95.06 173 GLU B CA 1
ATOM 3277 C C . GLU B 1 173 ? 15.648 3.697 -15.016 1 95.06 173 GLU B C 1
ATOM 3279 O O . GLU B 1 173 ? 16 4.711 -14.414 1 95.06 173 GLU B O 1
ATOM 3284 N N . GLY B 1 174 ? 16.031 2.477 -14.68 1 95.25 174 GLY B N 1
ATOM 3285 C CA . GLY B 1 174 ? 17.016 2.266 -13.625 1 95.25 174 GLY B CA 1
ATOM 3286 C C . GLY B 1 174 ? 16.375 2.129 -12.25 1 95.25 174 GLY B C 1
ATOM 3287 O O . GLY B 1 174 ? 17.078 2.195 -11.234 1 95.25 174 GLY B O 1
ATOM 3288 N N . LYS B 1 175 ? 15.047 1.959 -12.164 1 96.75 175 LYS B N 1
ATOM 3289 C CA . LYS B 1 175 ? 14.352 1.831 -10.883 1 96.75 175 LYS B CA 1
ATOM 3290 C C . LYS B 1 175 ? 14.438 0.402 -10.359 1 96.75 175 LYS B C 1
ATOM 3292 O O . LYS B 1 175 ? 14.367 -0.556 -11.133 1 96.75 175 LYS B O 1
ATOM 3297 N N . ASP B 1 176 ? 14.57 0.297 -9.055 1 98.25 176 ASP B N 1
ATOM 3298 C CA . ASP B 1 176 ? 14.523 -0.998 -8.383 1 98.25 176 ASP B CA 1
ATOM 3299 C C . ASP B 1 176 ? 13.094 -1.369 -8.008 1 98.25 176 ASP B C 1
ATOM 3301 O O . ASP B 1 176 ? 12.375 -0.568 -7.398 1 98.25 176 ASP B O 1
ATOM 3305 N N . VAL B 1 177 ? 12.695 -2.611 -8.336 1 98.75 177 VAL B N 1
ATOM 3306 C CA . VAL B 1 177 ? 11.289 -2.99 -8.227 1 98.75 177 VAL B CA 1
ATOM 3307 C C . VAL B 1 177 ? 11.164 -4.25 -7.371 1 98.75 177 VAL B C 1
ATOM 3309 O O . VAL B 1 177 ? 11.938 -5.195 -7.527 1 98.75 177 VAL B O 1
ATOM 3312 N N . LEU B 1 178 ? 10.227 -4.238 -6.406 1 98.94 178 LEU B N 1
ATOM 3313 C CA . LEU B 1 178 ? 9.812 -5.41 -5.645 1 98.94 178 LEU B CA 1
ATOM 3314 C C . LEU B 1 178 ? 8.461 -5.922 -6.133 1 98.94 178 LEU B C 1
ATOM 3316 O O . LEU B 1 178 ? 7.516 -5.145 -6.293 1 98.94 178 LEU B O 1
ATOM 3320 N N . ILE B 1 179 ? 8.352 -7.184 -6.438 1 98.94 179 ILE B N 1
ATOM 3321 C CA . ILE B 1 179 ? 7.082 -7.832 -6.73 1 98.94 179 ILE B CA 1
ATOM 3322 C C . ILE B 1 179 ? 6.816 -8.938 -5.711 1 98.94 179 ILE B C 1
ATOM 3324 O O . ILE B 1 179 ? 7.617 -9.867 -5.574 1 98.94 179 ILE B O 1
ATOM 3328 N N . THR B 1 180 ? 5.773 -8.836 -4.949 1 98.94 180 THR B N 1
ATOM 3329 C CA . THR B 1 180 ? 5.301 -9.93 -4.109 1 98.94 180 THR B CA 1
ATOM 3330 C C . THR B 1 180 ? 4.102 -10.617 -4.75 1 98.94 180 THR B C 1
ATOM 3332 O O . THR B 1 180 ? 3.078 -9.984 -5.016 1 98.94 180 THR B O 1
ATOM 3335 N N . ALA B 1 181 ? 4.215 -11.867 -4.941 1 98.88 181 ALA B N 1
ATOM 3336 C CA . ALA B 1 181 ? 3.207 -12.609 -5.688 1 98.88 181 ALA B CA 1
ATOM 3337 C C . ALA B 1 181 ? 3.143 -14.062 -5.23 1 98.88 181 ALA B C 1
ATOM 3339 O O . ALA B 1 181 ? 3.137 -14.344 -4.031 1 98.88 181 ALA B O 1
ATOM 3340 N N . HIS B 1 182 ? 2.998 -14.977 -6.207 1 98.88 182 HIS B N 1
ATOM 3341 C CA . HIS B 1 182 ? 2.66 -16.359 -5.848 1 98.88 182 HIS B CA 1
ATOM 3342 C C . HIS B 1 182 ? 3.594 -17.344 -6.531 1 98.88 182 HIS B C 1
ATOM 3344 O O . HIS B 1 182 ? 4.379 -16.969 -7.402 1 98.88 182 HIS B O 1
ATOM 3350 N N . GLY B 1 183 ? 3.537 -18.547 -6.094 1 98.25 183 GLY B N 1
ATOM 3351 C CA . GLY B 1 183 ? 4.445 -19.578 -6.559 1 98.25 183 GLY B CA 1
ATOM 3352 C C . GLY B 1 183 ? 4.414 -19.781 -8.062 1 98.25 183 GLY B C 1
ATOM 3353 O O . GLY B 1 183 ? 5.445 -19.672 -8.727 1 98.25 183 GLY B O 1
ATOM 3354 N N . ASN B 1 184 ? 3.205 -20.062 -8.586 1 98.19 184 ASN B N 1
ATOM 3355 C CA . ASN B 1 184 ? 3.125 -20.312 -10.023 1 98.19 184 ASN B CA 1
ATOM 3356 C C . ASN B 1 184 ? 3.338 -19.047 -10.836 1 98.19 184 ASN B C 1
ATOM 3358 O O . ASN B 1 184 ? 3.895 -19.094 -11.938 1 98.19 184 ASN B O 1
ATOM 3362 N N . THR B 1 185 ? 2.904 -17.906 -10.305 1 98.69 185 THR B N 1
ATOM 3363 C CA . THR B 1 185 ? 3.111 -16.641 -10.984 1 98.69 185 THR B CA 1
ATOM 3364 C C . THR B 1 185 ? 4.602 -16.375 -11.18 1 98.69 185 THR B C 1
ATOM 3366 O O . THR B 1 185 ? 5.047 -16.078 -12.289 1 98.69 185 THR B O 1
ATOM 3369 N N . ILE B 1 186 ? 5.312 -16.531 -10.125 1 98.69 186 ILE B N 1
ATOM 3370 C CA . ILE B 1 186 ? 6.746 -16.266 -10.172 1 98.69 186 ILE B CA 1
ATOM 3371 C C . ILE B 1 186 ? 7.441 -17.344 -11 1 98.69 186 ILE B C 1
ATOM 3373 O O . ILE B 1 186 ? 8.375 -17.062 -11.75 1 98.69 186 ILE B O 1
ATOM 3377 N N . ARG B 1 187 ? 6.973 -18.609 -10.883 1 98.06 187 ARG B N 1
ATOM 3378 C CA . ARG B 1 187 ? 7.523 -19.688 -11.703 1 98.06 187 ARG B CA 1
ATOM 3379 C C . ARG B 1 187 ? 7.375 -19.359 -13.188 1 98.06 187 ARG B C 1
ATOM 3381 O O . ARG B 1 187 ? 8.312 -19.562 -13.969 1 98.06 187 ARG B O 1
ATOM 3388 N N . GLY B 1 188 ? 6.172 -18.891 -13.531 1 97.94 188 GLY B N 1
ATOM 3389 C CA . GLY B 1 188 ? 5.965 -18.469 -14.906 1 97.94 188 GLY B CA 1
ATOM 3390 C C . GLY B 1 188 ? 6.887 -17.344 -15.336 1 97.94 188 GLY B C 1
ATOM 3391 O O . GLY B 1 188 ? 7.426 -17.359 -16.453 1 97.94 188 GLY B O 1
ATOM 3392 N N . MET B 1 189 ? 7.09 -16.391 -14.492 1 98.25 189 MET B N 1
ATOM 3393 C CA . MET B 1 189 ? 7.965 -15.266 -14.805 1 98.25 189 MET B CA 1
ATOM 3394 C C . MET B 1 189 ? 9.406 -15.719 -14.953 1 98.25 189 MET B C 1
ATOM 3396 O O . MET B 1 189 ? 10.094 -15.328 -15.906 1 98.25 189 MET B O 1
ATOM 3400 N N . VAL B 1 190 ? 9.828 -16.562 -14.039 1 97.12 190 VAL B N 1
ATOM 3401 C CA . VAL B 1 190 ? 11.203 -17.047 -14.023 1 97.12 190 VAL B CA 1
ATOM 3402 C C . VAL B 1 190 ? 11.469 -17.891 -15.266 1 97.12 190 VAL B C 1
ATOM 3404 O O . VAL B 1 190 ? 12.57 -17.859 -15.812 1 97.12 190 VAL B O 1
ATOM 3407 N N . LYS B 1 191 ? 10.422 -18.672 -15.648 1 97.81 191 LYS B N 1
ATOM 3408 C CA . LYS B 1 191 ? 10.57 -19.469 -16.875 1 97.81 191 LYS B CA 1
ATOM 3409 C C . LYS B 1 191 ? 11.023 -18.594 -18.047 1 97.81 191 LYS B C 1
ATOM 3411 O O . LYS B 1 191 ? 11.93 -18.969 -18.781 1 97.81 191 LYS B O 1
ATOM 3416 N N . GLU B 1 192 ? 10.406 -17.516 -18.188 1 95.62 192 GLU B N 1
ATOM 3417 C CA . GLU B 1 192 ? 10.727 -16.609 -19.297 1 95.62 192 GLU B CA 1
ATOM 3418 C C . GLU B 1 192 ? 12.031 -15.859 -19.031 1 95.62 192 GLU B C 1
ATOM 3420 O O . GLU B 1 192 ? 12.898 -15.781 -19.906 1 95.62 192 GLU B O 1
ATOM 3425 N N . LEU B 1 193 ? 12.227 -15.328 -17.844 1 95.94 193 LEU B N 1
ATOM 3426 C CA . LEU B 1 193 ? 13.391 -14.516 -17.516 1 95.94 193 LEU B CA 1
ATOM 3427 C C . LEU B 1 193 ? 14.672 -15.344 -17.562 1 95.94 193 LEU B C 1
ATOM 3429 O O . LEU B 1 193 ? 15.703 -14.875 -18.062 1 95.94 193 LEU B O 1
ATOM 3433 N N . ASP B 1 194 ? 14.516 -16.578 -17.062 1 95.19 194 ASP B N 1
ATOM 3434 C CA . ASP B 1 194 ? 15.695 -17.438 -16.969 1 95.19 194 ASP B CA 1
ATOM 3435 C C . ASP B 1 194 ? 15.812 -18.344 -18.203 1 95.19 194 ASP B C 1
ATOM 3437 O O . ASP B 1 194 ? 16.797 -19.078 -18.344 1 95.19 194 ASP B O 1
ATOM 3441 N N . GLY B 1 195 ? 14.852 -18.359 -19.047 1 95.69 195 GLY B N 1
ATOM 3442 C CA . GLY B 1 195 ? 14.875 -19.219 -20.234 1 95.69 195 GLY B CA 1
ATOM 3443 C C . GLY B 1 195 ? 14.742 -20.688 -19.906 1 95.69 195 GLY B C 1
ATOM 3444 O O . GLY B 1 195 ? 15.453 -21.516 -20.469 1 95.69 195 GLY B O 1
ATOM 3445 N N . ILE B 1 196 ? 13.891 -21.031 -18.969 1 96.69 196 ILE B N 1
ATOM 3446 C CA . ILE B 1 196 ? 13.664 -22.422 -18.594 1 96.69 196 ILE B CA 1
ATOM 3447 C C . ILE B 1 196 ? 12.703 -23.078 -19.578 1 96.69 196 ILE B C 1
ATOM 3449 O O . ILE B 1 196 ? 11.688 -22.484 -19.953 1 96.69 196 ILE B O 1
ATOM 3453 N N . SER B 1 197 ? 12.953 -24.281 -19.984 1 96.81 197 SER B N 1
ATOM 3454 C CA . SER B 1 197 ? 12.156 -24.984 -20.984 1 96.81 197 SER B CA 1
ATOM 3455 C C . SER B 1 197 ? 10.836 -25.469 -20.406 1 96.81 197 SER B C 1
ATOM 3457 O O . SER B 1 197 ? 10.672 -25.531 -19.188 1 96.81 197 SER B O 1
ATOM 3459 N N . ASP B 1 198 ? 9.898 -25.844 -21.297 1 95.19 198 ASP B N 1
ATOM 3460 C CA . ASP B 1 198 ? 8.617 -26.406 -20.891 1 95.19 198 ASP B CA 1
ATOM 3461 C C . ASP B 1 198 ? 8.812 -27.719 -20.125 1 95.19 198 ASP B C 1
ATOM 3463 O O . ASP B 1 198 ? 8.047 -28.016 -19.203 1 95.19 198 ASP B O 1
ATOM 3467 N N . GLU B 1 199 ? 9.844 -28.422 -20.469 1 94.5 199 GLU B N 1
ATOM 3468 C CA . GLU B 1 199 ? 10.117 -29.734 -19.875 1 94.5 199 GLU B CA 1
ATOM 3469 C C . GLU B 1 199 ? 10.719 -29.578 -18.484 1 94.5 199 GLU B C 1
ATOM 3471 O O . GLU B 1 199 ? 10.5 -30.422 -17.609 1 94.5 199 GLU B O 1
ATOM 3476 N N . ASP B 1 200 ? 11.406 -28.5 -18.25 1 96.44 200 ASP B N 1
ATOM 3477 C CA . ASP B 1 200 ? 12.172 -28.359 -17.016 1 96.44 200 ASP B CA 1
ATOM 3478 C C . ASP B 1 200 ? 11.383 -27.562 -15.969 1 96.44 200 ASP B C 1
ATOM 3480 O O . ASP B 1 200 ? 11.609 -27.703 -14.766 1 96.44 200 ASP B O 1
ATOM 3484 N N . ILE B 1 201 ? 10.461 -26.75 -16.406 1 96.62 201 ILE B N 1
ATOM 3485 C CA . ILE B 1 201 ? 9.805 -25.781 -15.523 1 96.62 201 ILE B CA 1
ATOM 3486 C C . ILE B 1 201 ? 8.992 -26.531 -14.469 1 96.62 201 ILE B C 1
ATOM 3488 O O . ILE B 1 201 ? 8.859 -26.078 -13.328 1 96.62 201 ILE B O 1
ATOM 3492 N N . PRO B 1 202 ? 8.438 -27.75 -14.766 1 94.38 202 PRO B N 1
ATOM 3493 C CA . PRO B 1 202 ? 7.68 -28.469 -13.734 1 94.38 202 PRO B CA 1
ATOM 3494 C C . PRO B 1 202 ? 8.523 -28.812 -12.516 1 94.38 202 PRO B C 1
ATOM 3496 O O . PRO B 1 202 ? 7.988 -28.984 -11.422 1 94.38 202 PRO B O 1
ATOM 3499 N N . LYS B 1 203 ? 9.789 -28.844 -12.633 1 93.69 203 LYS B N 1
ATOM 3500 C CA . LYS B 1 203 ? 10.68 -29.219 -11.547 1 93.69 203 LYS B CA 1
ATOM 3501 C C . LYS B 1 203 ? 11.148 -28 -10.758 1 93.69 203 LYS B C 1
ATOM 3503 O O . LYS B 1 203 ? 11.758 -28.141 -9.695 1 93.69 203 LYS B O 1
ATOM 3508 N N . PHE B 1 204 ? 10.914 -26.828 -11.25 1 95.12 204 PHE B N 1
ATOM 3509 C CA . PHE B 1 204 ? 11.367 -25.594 -10.617 1 95.12 204 PHE B CA 1
ATOM 3510 C C . PHE B 1 204 ? 10.445 -25.203 -9.469 1 95.12 204 PHE B C 1
ATOM 3512 O O . PHE B 1 204 ? 9.227 -25.203 -9.617 1 95.12 204 PHE B O 1
ATOM 3519 N N . GLU B 1 205 ? 11.031 -24.906 -8.328 1 92.94 205 GLU B N 1
ATOM 3520 C CA . GLU B 1 205 ? 10.242 -24.578 -7.148 1 92.94 205 GLU B CA 1
ATOM 3521 C C . GLU B 1 205 ? 10.617 -23.203 -6.602 1 92.94 205 GLU B C 1
ATOM 3523 O O . GLU B 1 205 ? 11.773 -22.797 -6.672 1 92.94 205 GLU B O 1
ATOM 3528 N N . ILE B 1 206 ? 9.656 -22.516 -6.113 1 95.12 206 ILE B N 1
ATOM 3529 C CA . ILE B 1 206 ? 9.82 -21.234 -5.453 1 95.12 206 ILE B CA 1
ATOM 3530 C C . ILE B 1 206 ? 9.352 -21.328 -4.004 1 95.12 206 ILE B C 1
ATOM 3532 O O . ILE B 1 206 ? 8.172 -21.594 -3.742 1 95.12 206 ILE B O 1
ATOM 3536 N N . ALA B 1 207 ? 10.227 -21.109 -3.076 1 96.56 207 ALA B N 1
ATOM 3537 C CA . ALA B 1 207 ? 9.875 -21.188 -1.661 1 96.56 207 ALA B CA 1
ATOM 3538 C C . ALA B 1 207 ? 9.148 -19.922 -1.211 1 96.56 207 ALA B C 1
ATOM 3540 O O . ALA B 1 207 ? 9.367 -18.844 -1.765 1 96.56 207 ALA B O 1
ATOM 3541 N N . THR B 1 208 ? 8.328 -20.031 -0.247 1 98.06 208 THR B N 1
ATOM 3542 C CA . THR B 1 208 ? 7.656 -18.875 0.329 1 98.06 208 THR B CA 1
ATOM 3543 C C . THR B 1 208 ? 8.656 -17.969 1.049 1 98.06 208 THR B C 1
ATOM 3545 O O . THR B 1 208 ? 9.57 -18.453 1.72 1 98.06 208 THR B O 1
ATOM 3548 N N . GLY B 1 209 ? 8.57 -16.719 0.837 1 98.06 209 GLY B N 1
ATOM 3549 C CA . GLY B 1 209 ? 9.242 -15.711 1.65 1 98.06 209 GLY B CA 1
ATOM 3550 C C . GLY B 1 209 ? 10.719 -15.586 1.336 1 98.06 209 GLY B C 1
ATOM 3551 O O . GLY B 1 209 ? 11.469 -14.977 2.104 1 98.06 209 GLY B O 1
ATOM 3552 N N . ILE B 1 210 ? 11.18 -16.172 0.239 1 98.38 210 ILE B N 1
ATOM 3553 C CA . ILE B 1 210 ? 12.594 -16.078 -0.123 1 98.38 210 ILE B CA 1
ATOM 3554 C C . ILE B 1 210 ? 12.742 -15.148 -1.332 1 98.38 210 ILE B C 1
ATOM 3556 O O . ILE B 1 210 ? 12.305 -15.484 -2.436 1 98.38 210 ILE B O 1
ATOM 3560 N N . PRO B 1 211 ? 13.453 -14.039 -1.154 1 98.81 211 PRO B N 1
ATOM 3561 C CA . PRO B 1 211 ? 13.609 -13.094 -2.266 1 98.81 211 PRO B CA 1
ATOM 3562 C C . PRO B 1 211 ? 14.516 -13.633 -3.367 1 98.81 211 PRO B C 1
ATOM 3564 O O . PRO B 1 211 ? 15.633 -14.07 -3.09 1 98.81 211 PRO B O 1
ATOM 3567 N N . ARG B 1 212 ? 14.055 -13.633 -4.57 1 98.62 212 ARG B N 1
ATOM 3568 C CA . ARG B 1 212 ? 14.859 -13.914 -5.758 1 98.62 212 ARG B CA 1
ATOM 3569 C C . ARG B 1 212 ? 15.219 -12.625 -6.488 1 98.62 212 ARG B C 1
ATOM 3571 O O . ARG B 1 212 ? 14.336 -11.859 -6.883 1 98.62 212 ARG B O 1
ATOM 3578 N N . VAL B 1 213 ? 16.484 -12.398 -6.738 1 98.5 213 VAL B N 1
ATOM 3579 C CA . VAL B 1 213 ? 16.984 -11.109 -7.215 1 98.5 213 VAL B CA 1
ATOM 3580 C C . VAL B 1 213 ? 17.469 -11.242 -8.656 1 98.5 213 VAL B C 1
ATOM 3582 O O . VAL B 1 213 ? 18.188 -12.18 -9 1 98.5 213 VAL B O 1
ATOM 3585 N N . TYR B 1 214 ? 17.031 -10.375 -9.477 1 98.25 214 TYR B N 1
ATOM 3586 C CA . TYR B 1 214 ? 17.547 -10.172 -10.82 1 98.25 214 TYR B CA 1
ATOM 3587 C C . TYR B 1 214 ? 18.25 -8.82 -10.938 1 98.25 214 TYR B C 1
ATOM 3589 O O . TYR B 1 214 ? 17.672 -7.785 -10.594 1 98.25 214 TYR B O 1
ATOM 3597 N N . GLU B 1 215 ? 19.422 -8.812 -11.383 1 97.25 215 GLU B N 1
ATOM 3598 C CA . GLU B 1 215 ? 20.141 -7.586 -11.703 1 97.25 215 GLU B CA 1
ATOM 3599 C C . GLU B 1 215 ? 20.234 -7.383 -13.211 1 97.25 215 GLU B C 1
ATOM 3601 O O . GLU B 1 215 ? 20.672 -8.281 -13.938 1 97.25 215 GLU B O 1
ATOM 3606 N N . PHE B 1 216 ? 19.766 -6.242 -13.641 1 94.38 216 PHE B N 1
ATOM 3607 C CA . PHE B 1 216 ? 19.703 -5.949 -15.062 1 94.38 216 PHE B CA 1
ATOM 360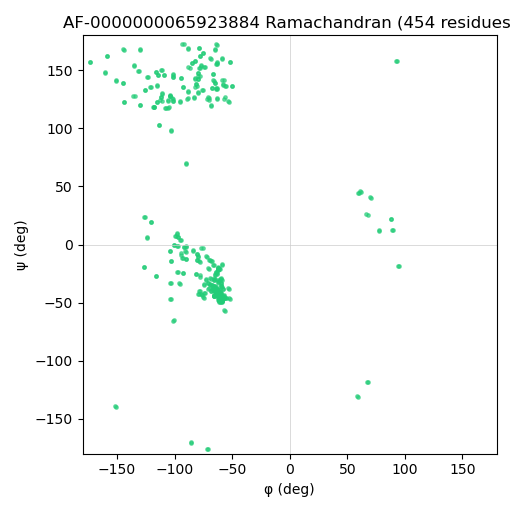8 C C . PHE B 1 216 ? 20.734 -4.879 -15.438 1 94.38 216 PHE B C 1
ATOM 3610 O O . PHE B 1 216 ? 21 -3.967 -14.648 1 94.38 216 PHE B O 1
ATOM 3617 N N . ASP B 1 217 ? 21.312 -4.977 -16.672 1 89.69 217 ASP B N 1
ATOM 3618 C CA . ASP B 1 217 ? 22.094 -3.863 -17.203 1 89.69 217 ASP B CA 1
ATOM 3619 C C . ASP B 1 217 ? 21.203 -2.848 -17.906 1 89.69 217 ASP B C 1
ATOM 3621 O O . ASP B 1 217 ? 19.969 -2.951 -17.844 1 89.69 217 ASP B O 1
ATOM 3625 N N . GLU B 1 218 ? 21.766 -1.926 -18.578 1 85.75 218 GLU B N 1
ATOM 3626 C CA . GLU B 1 218 ? 21.016 -0.816 -19.156 1 85.75 218 GLU B CA 1
ATOM 3627 C C . GLU B 1 218 ? 20.172 -1.283 -20.328 1 85.75 218 GLU B C 1
ATOM 3629 O O . GLU B 1 218 ? 19.219 -0.604 -20.719 1 85.75 218 GLU B O 1
ATOM 3634 N N . ALA B 1 219 ? 20.531 -2.445 -20.906 1 85.44 219 ALA B N 1
ATOM 3635 C CA . ALA B 1 219 ? 19.766 -3.006 -22.016 1 85.44 219 ALA B CA 1
ATOM 3636 C C . ALA B 1 219 ? 18.797 -4.078 -21.547 1 85.44 219 ALA B C 1
ATOM 3638 O O . ALA B 1 219 ? 18.25 -4.836 -22.344 1 85.44 219 ALA B O 1
ATOM 3639 N N . LEU B 1 220 ? 18.609 -4.23 -20.188 1 85.38 220 LEU B N 1
ATOM 3640 C CA . LEU B 1 220 ? 17.719 -5.164 -19.516 1 85.38 220 LEU B CA 1
ATOM 3641 C C . LEU B 1 220 ? 18.156 -6.605 -19.734 1 85.38 220 LEU B C 1
ATOM 3643 O O . LEU B 1 220 ? 17.344 -7.52 -19.766 1 85.38 220 LEU B O 1
ATOM 3647 N N . HIS B 1 221 ? 19.422 -6.691 -19.953 1 90.5 221 HIS B N 1
ATOM 3648 C CA . HIS B 1 221 ? 19.969 -8.039 -19.891 1 90.5 221 HIS B CA 1
ATOM 3649 C C . HIS B 1 221 ? 20.25 -8.461 -18.453 1 90.5 221 HIS B C 1
ATOM 3651 O O . HIS B 1 221 ? 20.766 -7.672 -17.656 1 90.5 221 HIS B O 1
ATOM 3657 N N . ILE B 1 222 ? 19.875 -9.641 -18.156 1 94.19 222 ILE B N 1
ATOM 3658 C CA . ILE B 1 222 ? 20.109 -10.164 -16.812 1 94.19 222 ILE B CA 1
ATOM 3659 C C . ILE B 1 222 ? 21.609 -10.406 -16.609 1 94.19 222 ILE B C 1
ATOM 3661 O O . ILE B 1 222 ? 22.234 -11.148 -17.375 1 94.19 222 ILE B O 1
ATOM 3665 N N . LYS B 1 223 ? 22.172 -9.828 -15.602 1 94 223 LYS B N 1
ATOM 3666 C CA . LYS B 1 223 ? 23.594 -9.938 -15.297 1 94 223 LYS B CA 1
ATOM 3667 C C . LYS B 1 223 ? 23.828 -10.898 -14.133 1 94 223 LYS B C 1
ATOM 3669 O O . LYS B 1 223 ? 24.875 -11.562 -14.07 1 94 223 LYS B O 1
ATOM 3674 N N . ASN B 1 224 ? 22.891 -10.891 -13.266 1 95.12 224 ASN B N 1
ATOM 3675 C CA . ASN B 1 224 ? 23 -11.734 -12.086 1 95.12 224 ASN B CA 1
ATOM 3676 C C . ASN B 1 224 ? 21.625 -12.156 -11.562 1 95.12 224 ASN B C 1
ATOM 3678 O O . ASN B 1 224 ? 20.672 -11.391 -11.641 1 95.12 224 ASN B O 1
ATOM 3682 N N . VAL B 1 225 ? 21.578 -13.344 -11.141 1 96.69 225 VAL B N 1
ATOM 3683 C CA . VAL B 1 225 ? 20.375 -13.891 -10.516 1 96.69 225 VAL B CA 1
ATOM 3684 C C . VAL B 1 225 ? 20.766 -14.68 -9.266 1 96.69 225 VAL B C 1
ATOM 3686 O O . VAL B 1 225 ? 21.672 -15.508 -9.297 1 96.69 225 VAL B O 1
ATOM 3689 N N . TYR B 1 226 ? 20.141 -14.375 -8.148 1 97.19 226 TYR B N 1
ATOM 3690 C CA . TYR B 1 226 ? 20.453 -15.086 -6.914 1 97.19 226 TYR B CA 1
ATOM 3691 C C . TYR B 1 226 ? 19.297 -14.969 -5.914 1 97.19 226 TYR B C 1
ATOM 3693 O O . TYR B 1 226 ? 18.406 -14.133 -6.082 1 97.19 226 TYR B O 1
ATOM 3701 N N . ASN B 1 227 ? 19.297 -15.828 -4.961 1 97.25 227 ASN B N 1
ATOM 3702 C CA . ASN B 1 227 ? 18.359 -15.781 -3.85 1 97.25 227 ASN B CA 1
ATOM 3703 C C . ASN B 1 227 ? 19 -15.188 -2.596 1 97.25 227 ASN B C 1
ATOM 3705 O O . ASN B 1 227 ? 20.203 -15.336 -2.379 1 97.25 227 ASN B O 1
ATOM 3709 N N . ILE B 1 228 ? 18.188 -14.492 -1.878 1 95.62 228 ILE B N 1
ATOM 3710 C CA . ILE B 1 228 ? 18.609 -14.031 -0.562 1 95.62 228 ILE B CA 1
ATOM 3711 C C . ILE B 1 228 ? 17.969 -14.898 0.521 1 95.62 228 ILE B C 1
ATOM 3713 O O . ILE B 1 228 ? 16.781 -14.766 0.813 1 95.62 228 ILE B O 1
ATOM 3717 N N . ASP B 1 229 ? 18.656 -15.922 1.103 1 86.19 229 ASP B N 1
ATOM 3718 C CA . ASP B 1 229 ? 18.156 -16.891 2.08 1 86.19 229 ASP B CA 1
ATOM 3719 C C . ASP B 1 229 ? 18.688 -16.578 3.477 1 86.19 229 ASP B C 1
ATOM 3721 O O . ASP B 1 229 ? 19.781 -16.031 3.621 1 86.19 229 ASP B O 1
#

Secondary structure (DSSP, 8-state):
-EEEEEEEPPPBHHHHTTB--TT--PPBPHHHHHHHHHHHHHHHHTT---SEEEE-SSHHHHHHHHHHHHHTT-TTSEEEE-GGGSPPP-GGGTTSBHHHHHHHH-HHHHHHHHH-SS-PPPPPPTT-TTSGGGSGGGTTS-GGGS-S---HHHHHHHHHHHIIIIIHHHHHTT--EEEEE-HHHHHHHHHHHHT--TTTGGG----TT--EEEEE-TT--EEEEEE--/-EEEEEEEPPPBHHHHTTB--TT--PPBPHHHHHHHHHHHHHHHHTT---SEEEE-SSHHHHHHHHHHHHHTT-TTSEEEE-GGGSPPP-GGGTTSBHHHHHHHH-HHHHHHHHH-SS-PPPPPPTT-TTSGGGSGGGTTS-GGGS-S---HHHHHHHHHHHIIIIIHHHHHTT--EEEEE-HHHHHHHHHHHHT--TTTGGG----TT--EEEEE-TT--EEEEEE--